Protein AF-0000000069874457 (afdb_homodimer)

InterPro domains:
  IPR005181 Sialate O-acetylesterase domain [PF03629] (35-295)
  IPR036514 SGNH hydrolase superfamily [G3DSA:3.40.50.1110] (34-301)
  IPR052940 Carbohydrate Esterase 6 [PTHR31988] (26-300)

Secondary structure (DSSP, 8-s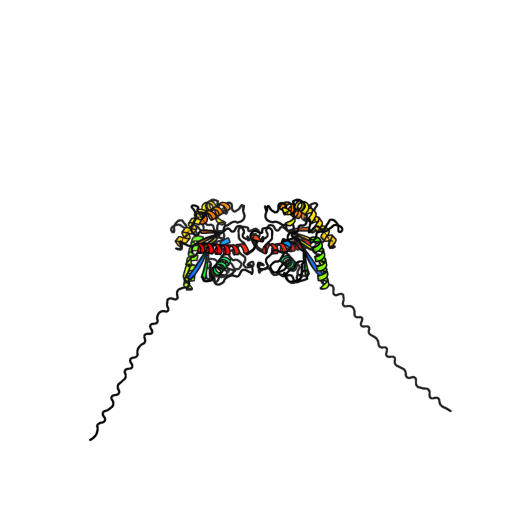tate):
--------------------------------EEEEEEEEEESHHHH--EEGGG--TT----TTSEEEESS-SSSSSPSS-EEE--S-SSBTTEE-THHHHHHHHHHH-TTS-EEEEEEE-TT--TTTTT---SSTTSPPPHHHHHHHHHHHHHHHHHHHTTEEEEEEEEEEE--HHHHSGGG-HHHHHTHHHHHHHHHHHHHHHTT-TT-EEEEE----SS--TT-TTHHHHHHHHHHHSGGG-STT--TTEEEE--TTSPBGGGSTT-S-TT--SSB-HHHHHHHHHHHHHHHHHHHHHH-/--------------------------------EEEEEEEEEESHHHH--EEGGG--TT----TTSEEEESS-SSSSSPSS-EEE--S-SSBTTEE-THHHHHHHHHHH-TTS-EEEEEEE-TT--TTTTT---SSTTSPPPHHHHHHHHHHHHHHHHHHHTTEEEEEEEEEEE--HHHHSGGG-HHHHHTHHHHHHHHHHHHHHHTT-TT-EEEEE----SS--TT-TTHHHHHHHHHHHSGGG-STT--TTEEEE--TTSPBGGGSTT-S-TT--SSB-HHHHHHHHHHHHHHHHHHHHHH-

Nearest PDB structures (foldseek):
  2apj-assembly4_D  TM=8.217E-01  e=1.204E-13  Arabidopsis thaliana
  8f9p-assembly1_A  TM=6.553E-01  e=1.602E-06  Canis lupus familiaris
  7tog-assembly1_A  TM=6.181E-01  e=2.065E-03  Prolixibacter bellariivorans
  5brb-assembly1_A  TM=2.444E-01  e=1.049E-01  Plasmodium falciparum
  2p91-assembly1_A  TM=2.504E-01  e=5.600E-01  Aquifex aeolicus VF5

Radius of gyration: 37.64 Å; Cα contacts (8 Å, |Δi|>4): 1329; chains: 2; bounding box: 107×149×114 Å

Structure (mmCIF, N/CA/C/O backbone):
data_AF-0000000069874457-model_v1
#
loop_
_entity.id
_entity.type
_entity.pdbx_description
1 polymer 'Sialate O-acetylesterase domain-containing protein'
#
loop_
_atom_site.group_PDB
_atom_site.id
_atom_site.type_symbol
_atom_site.label_atom_id
_atom_site.label_alt_id
_atom_site.label_comp_id
_atom_site.label_asym_id
_atom_site.label_entity_id
_atom_site.label_seq_id
_atom_site.pdbx_PDB_ins_code
_atom_site.Cartn_x
_atom_site.Cartn_y
_atom_site.Cartn_z
_atom_site.occupancy
_atom_site.B_iso_or_equiv
_atom_site.auth_seq_id
_atom_site.auth_comp_id
_atom_site.auth_asym_id
_atom_site.auth_atom_id
_atom_site.pdbx_PDB_model_num
ATOM 1 N N . MET A 1 1 ? -82.375 42.812 84.938 1 28.56 1 MET A N 1
ATOM 2 C CA . MET A 1 1 ? -81.062 43.375 84.688 1 28.56 1 MET A CA 1
ATOM 3 C C . MET A 1 1 ? -80.438 42.781 83.375 1 28.56 1 MET A C 1
ATOM 5 O O . MET A 1 1 ? -80.25 41.594 83.312 1 28.56 1 MET A O 1
ATOM 9 N N . ILE A 1 2 ? -80.875 43.375 82.25 1 30.56 2 ILE A N 1
ATOM 10 C CA . ILE A 1 2 ? -80.875 43.062 80.812 1 30.56 2 ILE A CA 1
ATOM 11 C C . ILE A 1 2 ? -79.438 43.156 80.312 1 30.56 2 ILE A C 1
ATOM 13 O O . ILE A 1 2 ? -78.812 44.188 80.312 1 30.56 2 ILE A O 1
ATOM 17 N N . VAL A 1 3 ? -78.625 42.094 80.562 1 33.78 3 VAL A N 1
ATOM 18 C CA . VAL A 1 3 ? -77.188 41.906 80.25 1 33.78 3 VAL A CA 1
ATOM 19 C C . VAL A 1 3 ? -76.938 42.062 78.75 1 33.78 3 VAL A C 1
ATOM 21 O O . VAL A 1 3 ? -77.5 41.344 77.938 1 33.78 3 VAL A O 1
ATOM 24 N N . SER A 1 4 ? -76.688 43.312 78.312 1 30.38 4 SER A N 1
ATOM 25 C CA . SER A 1 4 ? -76.438 43.781 76.938 1 30.38 4 SER A CA 1
ATOM 26 C C . SER A 1 4 ? -75.188 43.062 76.312 1 30.38 4 SER A C 1
ATOM 28 O O . SER A 1 4 ? -74.125 43.125 76.875 1 30.38 4 SER A O 1
ATOM 30 N N . VAL A 1 5 ? -75.375 41.938 75.688 1 34.19 5 VAL A N 1
ATOM 31 C CA . VAL A 1 5 ? -74.438 41 75 1 34.19 5 VAL A CA 1
ATOM 32 C C . VAL A 1 5 ? -73.75 41.719 73.875 1 34.19 5 VAL A C 1
ATOM 34 O O . VAL A 1 5 ? -74.375 42.188 72.938 1 34.19 5 VAL A O 1
ATOM 37 N N . LEU A 1 6 ? -72.688 42.531 74.188 1 33.66 6 LEU A N 1
ATOM 38 C CA . LEU A 1 6 ? -71.938 43.344 73.25 1 33.66 6 LEU A CA 1
ATOM 39 C C . LEU A 1 6 ? -71.438 42.5 72.062 1 33.66 6 LEU A C 1
ATOM 41 O O . LEU A 1 6 ? -71.125 41.312 72.25 1 33.66 6 LEU A O 1
ATOM 45 N N . PRO A 1 7 ? -71.625 42.906 70.75 1 31.91 7 PRO A N 1
ATOM 46 C CA . PRO A 1 7 ? -71.438 42.25 69.5 1 31.91 7 PRO A CA 1
ATOM 47 C C . PRO A 1 7 ? -69.938 42 69.188 1 31.91 7 PRO A C 1
ATOM 49 O O . PRO A 1 7 ? -69.062 42.719 69.688 1 31.91 7 PRO A O 1
ATOM 52 N N . ARG A 1 8 ? -69.438 40.719 68.938 1 33.5 8 ARG A N 1
ATOM 53 C CA . ARG A 1 8 ? -68.125 40.156 68.625 1 33.5 8 ARG A CA 1
ATOM 54 C C . ARG A 1 8 ? -67.5 40.781 67.375 1 33.5 8 ARG A C 1
ATOM 56 O O . ARG A 1 8 ? -68.188 40.812 66.312 1 33.5 8 ARG A O 1
ATOM 63 N N . SER A 1 9 ? -66.625 41.812 67.5 1 33.44 9 SER A N 1
ATOM 64 C CA . SER A 1 9 ? -65.875 42.469 66.438 1 33.44 9 SER A CA 1
ATOM 65 C C . SER A 1 9 ? -65.125 41.469 65.562 1 33.44 9 SER A C 1
ATOM 67 O O . SER A 1 9 ? -64.5 40.562 66.062 1 33.44 9 SER A O 1
ATOM 69 N N . ALA A 1 10 ? -65.562 41.156 64.312 1 32.84 10 ALA A N 1
ATOM 70 C CA . ALA A 1 10 ? -64.938 40.375 63.219 1 32.84 10 ALA A CA 1
ATOM 71 C C . ALA A 1 10 ? -63.562 40.938 62.812 1 32.84 10 ALA A C 1
ATOM 73 O O . ALA A 1 10 ? -63.438 42.062 62.344 1 32.84 10 ALA A O 1
ATOM 74 N N . ARG A 1 11 ? -62.5 40.625 63.531 1 33.88 11 ARG A N 1
ATOM 75 C CA . ARG A 1 11 ? -61.156 41 63.125 1 33.88 11 ARG A CA 1
ATOM 76 C C . ARG A 1 11 ? -60.844 40.469 61.75 1 33.88 11 ARG A C 1
ATOM 78 O O . ARG A 1 11 ? -61.062 39.281 61.438 1 33.88 11 ARG A O 1
ATOM 85 N N . PHE A 1 12 ? -60.875 41.344 60.688 1 35.69 12 PHE A N 1
ATOM 86 C CA . PHE A 1 12 ? -60.438 41.125 59.312 1 35.69 12 PHE A CA 1
ATOM 87 C C . PHE A 1 12 ? -58.969 40.719 59.281 1 35.69 12 PHE A C 1
ATOM 89 O O . PHE A 1 12 ? -58.094 41.438 59.812 1 35.69 12 PHE A O 1
ATOM 96 N N . PHE A 1 13 ? -58.625 39.438 59.312 1 36.22 13 PHE A N 1
ATOM 97 C CA . PHE A 1 13 ? -57.25 38.938 59.094 1 36.22 13 PHE A CA 1
ATOM 98 C C . PHE A 1 13 ? -56.75 39.344 57.719 1 36.22 13 PHE A C 1
ATOM 100 O O . PHE A 1 13 ? -57.344 39 56.688 1 36.22 13 PHE A O 1
ATOM 107 N N . LEU A 1 14 ? -56.125 40.531 57.594 1 37.62 14 LEU A N 1
ATOM 108 C CA . LEU A 1 14 ? -55.375 40.875 56.406 1 37.62 14 LEU A CA 1
ATOM 109 C C . LEU A 1 14 ? -54.312 39.844 56.094 1 37.62 14 LEU A C 1
ATOM 111 O O . LEU A 1 14 ? -53.469 39.531 56.906 1 37.62 14 LEU A O 1
ATOM 115 N N . PHE A 1 15 ? -54.562 38.875 55.188 1 41.06 15 PHE A N 1
ATOM 116 C CA . PHE A 1 15 ? -53.625 37.969 54.594 1 41.06 15 PHE A CA 1
ATOM 117 C C . PHE A 1 15 ? -52.531 38.719 53.844 1 41.06 15 PHE A C 1
ATOM 119 O O . PHE A 1 15 ? -52.844 39.406 52.875 1 41.06 15 PHE A O 1
ATOM 126 N N . SER A 1 16 ? -51.438 39.094 54.438 1 43.25 16 SER A N 1
ATOM 127 C CA . SER A 1 16 ? -50.281 39.594 53.719 1 43.25 16 SER A CA 1
ATOM 128 C C . SER A 1 16 ? -49.781 38.562 52.719 1 43.25 16 SER A C 1
ATOM 130 O O . SER A 1 16 ? -49.5 37.406 53.094 1 43.25 16 SER A O 1
ATOM 132 N N . TRP A 1 17 ? -50.156 38.688 51.438 1 46.12 17 TRP A N 1
ATOM 133 C CA . TRP A 1 17 ? -49.562 37.938 50.312 1 46.12 17 TRP A CA 1
ATOM 134 C C . TRP A 1 17 ? -48.062 38.125 50.281 1 46.12 17 TRP A C 1
ATOM 136 O O . TRP A 1 17 ? -47.562 39.219 50.062 1 46.12 17 TRP A O 1
ATOM 146 N N . LEU A 1 18 ? -47.344 37.312 51.031 1 47.34 18 LEU A N 1
ATOM 147 C CA . LEU A 1 18 ? -45.906 37.219 50.812 1 47.34 18 LEU A CA 1
ATOM 148 C C . LEU A 1 18 ? -45.594 36.875 49.375 1 47.34 18 LEU A C 1
ATOM 150 O O . LEU A 1 18 ? -45.906 35.781 48.906 1 47.34 18 LEU A O 1
ATOM 154 N N . LEU A 1 19 ? -45.438 37.844 48.469 1 49.41 19 LEU A N 1
ATOM 155 C CA . LEU A 1 19 ? -44.844 37.656 47.156 1 49.41 19 LEU A CA 1
ATOM 156 C C . LEU A 1 19 ? -43.438 37.062 47.281 1 49.41 19 LEU A C 1
ATOM 158 O O . LEU A 1 19 ? -42.531 37.719 47.781 1 49.41 19 LEU A O 1
ATOM 162 N N . CYS A 1 20 ? -43.281 35.719 47.469 1 48.66 20 CYS A N 1
ATOM 163 C CA . CYS A 1 20 ? -42 35.062 47.281 1 48.66 20 CYS A CA 1
ATOM 164 C C . CYS A 1 20 ? -41.406 35.406 45.906 1 48.66 20 CYS A C 1
ATOM 166 O O . CYS A 1 20 ? -41.906 34.969 44.875 1 48.66 20 CYS A O 1
ATOM 168 N N . SER A 1 21 ? -40.656 36.5 45.844 1 52.91 21 SER A N 1
ATOM 169 C CA . SER A 1 21 ? -39.812 36.719 44.656 1 52.91 21 SER A CA 1
ATOM 170 C C . SER A 1 21 ? -38.906 35.5 44.375 1 52.91 21 SER A C 1
ATOM 172 O O . SER A 1 21 ? -38 35.25 45.156 1 52.91 21 SER A O 1
ATOM 174 N N . LEU A 1 22 ? -39.406 34.531 43.688 1 56.19 22 LEU A N 1
ATOM 175 C CA . LEU A 1 22 ? -38.5 33.531 43.156 1 56.19 22 LEU A CA 1
ATOM 176 C C . LEU A 1 22 ? -37.344 34.219 42.406 1 56.19 22 LEU A C 1
ATOM 178 O O . LEU A 1 22 ? -37.531 34.781 41.312 1 56.19 22 LEU A O 1
ATOM 182 N N . THR A 1 23 ? -36.281 34.562 43.125 1 54.69 23 THR A N 1
ATOM 183 C CA . THR A 1 23 ? -35.062 34.938 42.438 1 54.69 23 THR A CA 1
ATOM 184 C C . THR A 1 23 ? -34.625 33.812 41.469 1 54.69 23 THR A C 1
ATOM 186 O O . THR A 1 23 ? -34.312 32.719 41.906 1 54.69 23 THR A O 1
ATOM 189 N N . VAL A 1 24 ? -35 33.875 40.312 1 58.81 24 VAL A N 1
ATOM 190 C CA . VAL A 1 24 ? -34.406 33.031 39.281 1 58.81 24 VAL A CA 1
ATOM 191 C C . VAL A 1 24 ? -32.875 33.219 39.281 1 58.81 24 VAL A C 1
ATOM 193 O O . VAL A 1 24 ? -32.406 34.312 38.938 1 58.81 24 VAL A O 1
ATOM 196 N N . PHE A 1 25 ? -32.156 32.531 40.094 1 54.84 25 PHE A N 1
ATOM 197 C CA . PHE A 1 25 ? -30.734 32.531 39.844 1 54.84 25 PHE A CA 1
ATOM 198 C C . PHE A 1 25 ? -30.422 32.156 38.406 1 54.84 25 PHE A C 1
ATOM 200 O O . PHE A 1 25 ? -30.969 31.188 37.875 1 54.84 25 PHE A O 1
ATOM 207 N N . PRO A 1 26 ? -29.922 33.031 37.625 1 47.56 26 PRO A N 1
ATOM 208 C CA . PRO A 1 26 ? -29.516 32.562 36.281 1 47.56 26 PRO A CA 1
ATOM 209 C C . PRO A 1 26 ? -28.719 31.25 36.344 1 47.56 26 PRO A C 1
ATOM 211 O O . PRO A 1 26 ? -27.984 31.016 37.312 1 47.56 26 PRO A O 1
ATOM 214 N N . ALA A 1 27 ? -29.203 30.266 35.75 1 55.19 27 ALA A N 1
ATOM 215 C CA . ALA A 1 27 ? -28.406 29.047 35.594 1 55.19 27 ALA A CA 1
ATOM 216 C C . ALA A 1 27 ? -26.938 29.406 35.375 1 55.19 27 ALA A C 1
ATOM 218 O O . ALA A 1 27 ? -26.625 30.375 34.688 1 55.19 27 ALA A O 1
ATOM 219 N N . PRO A 1 28 ? -26.062 29.094 36.25 1 50.59 28 PRO A N 1
ATOM 220 C CA . PRO A 1 28 ? -24.672 29.375 35.906 1 50.59 28 PRO A CA 1
ATOM 221 C C . PRO A 1 28 ? -24.406 29.328 34.406 1 50.59 28 PRO A C 1
ATOM 223 O O . PRO A 1 28 ? -25.078 28.609 33.688 1 50.59 28 PRO A O 1
ATOM 226 N N . PRO A 1 29 ? -23.672 30.312 33.844 1 48.19 29 PRO A N 1
ATOM 227 C CA . PRO A 1 29 ? -23.391 30.219 32.406 1 48.19 29 PRO A CA 1
ATOM 228 C C . PRO A 1 29 ? -22.984 28.812 31.969 1 48.19 29 PRO A C 1
ATOM 230 O O . PRO A 1 29 ? -22.312 28.094 32.719 1 48.19 29 PRO A O 1
ATOM 233 N N . LEU A 1 30 ? -23.75 28.109 31.375 1 50.12 30 LEU A N 1
ATOM 234 C CA . LEU A 1 30 ? -23.359 26.859 30.75 1 50.12 30 LEU A CA 1
ATOM 235 C C . LEU A 1 30 ? -21.922 26.938 30.234 1 50.12 30 LEU A C 1
ATOM 237 O O . LEU A 1 30 ? -21.609 27.734 29.359 1 50.12 30 LEU A O 1
ATOM 241 N N . HIS A 1 31 ? -20.859 26.719 31.062 1 59.47 31 HIS A N 1
ATOM 242 C CA . HIS A 1 31 ? -19.453 26.719 30.688 1 59.47 31 HIS A CA 1
ATOM 243 C C . HIS A 1 31 ? -19.25 26.031 29.344 1 59.47 31 HIS A C 1
ATOM 245 O O . HIS A 1 31 ? -19.688 24.891 29.141 1 59.47 31 HIS A O 1
ATOM 251 N N . ALA A 1 32 ? -19.094 26.719 28.281 1 71.75 32 ALA A N 1
ATOM 252 C CA . ALA A 1 32 ? -18.859 26.172 26.953 1 71.75 32 ALA A CA 1
ATOM 253 C C . ALA A 1 32 ? -17.797 25.078 26.984 1 71.75 32 ALA A C 1
ATOM 255 O O . ALA A 1 32 ? -16.797 25.203 27.703 1 71.75 32 ALA A O 1
ATOM 256 N N . ASP A 1 33 ? -18.062 23.891 26.406 1 88.94 33 ASP A N 1
ATOM 257 C CA . ASP A 1 33 ? -17.172 22.75 26.344 1 88.94 33 ASP A CA 1
ATOM 258 C C . ASP A 1 33 ? -16 23.016 25.391 1 88.94 33 ASP A C 1
ATOM 260 O O . ASP A 1 33 ? -16.219 23.344 24.219 1 88.94 33 ASP A O 1
ATOM 264 N N . GLU A 1 34 ? -14.844 22.969 25.922 1 96.75 34 GLU A N 1
ATOM 265 C CA . GLU A 1 34 ? -13.633 23.188 25.156 1 96.75 34 GLU A CA 1
ATOM 266 C C . GLU A 1 34 ? -13.516 22.188 24 1 96.75 34 GLU A C 1
ATOM 268 O O . GLU A 1 34 ? -13.797 21 24.172 1 96.75 34 GLU A O 1
ATOM 273 N N . VAL A 1 35 ? -13.281 22.656 22.797 1 98.38 35 VAL A N 1
ATOM 274 C CA . VAL A 1 35 ? -12.953 21.812 21.656 1 98.38 35 VAL A CA 1
ATOM 275 C C . VAL A 1 35 ? -11.57 22.188 21.109 1 98.38 35 VAL A C 1
ATOM 277 O O . VAL A 1 35 ? -11.281 23.359 20.891 1 98.38 35 VAL A O 1
ATOM 280 N N . ASN A 1 36 ? -10.68 21.172 21.031 1 98.75 36 ASN A N 1
ATOM 281 C CA . ASN A 1 36 ? -9.328 21.359 20.516 1 98.75 36 ASN A CA 1
ATOM 282 C C . ASN A 1 36 ? -9.305 21.344 18.984 1 98.75 36 ASN A C 1
ATOM 284 O O . ASN A 1 36 ? -9.797 20.406 18.359 1 98.75 36 ASN A O 1
ATOM 288 N N . VAL A 1 37 ? -8.688 22.375 18.375 1 98.94 37 VAL A N 1
ATOM 289 C CA . VAL A 1 37 ? -8.781 22.547 16.922 1 98.94 37 VAL A CA 1
ATOM 290 C C . VAL A 1 37 ? -7.422 22.312 16.281 1 98.94 37 VAL A C 1
ATOM 292 O O . VAL A 1 37 ? -6.414 22.875 16.719 1 98.94 37 VAL A O 1
ATOM 295 N N . ILE A 1 38 ? -7.422 21.438 15.297 1 98.94 38 ILE A N 1
ATOM 296 C CA . ILE A 1 38 ? -6.266 21.188 14.445 1 98.94 38 ILE A CA 1
ATOM 297 C C . ILE A 1 38 ? -6.512 21.75 13.055 1 98.94 38 ILE A C 1
ATOM 299 O O . ILE A 1 38 ? -7.562 21.516 12.453 1 98.94 38 ILE A O 1
ATOM 303 N N . LEU A 1 39 ? -5.555 22.516 12.578 1 98.94 39 LEU A N 1
ATOM 304 C CA . LEU A 1 39 ? -5.617 23.047 11.219 1 98.94 39 LEU A CA 1
ATOM 305 C C . LEU A 1 39 ? -4.879 22.141 10.242 1 98.94 39 LEU A C 1
ATOM 307 O O . LEU A 1 39 ? -3.877 21.516 10.602 1 98.94 39 LEU A O 1
ATOM 311 N N . ILE A 1 40 ? -5.418 22.031 8.984 1 98.88 40 ILE A N 1
ATOM 312 C CA . ILE A 1 40 ? -4.723 21.344 7.906 1 98.88 40 ILE A CA 1
ATOM 313 C C . ILE A 1 40 ? -4.535 22.297 6.727 1 98.88 40 ILE A C 1
ATOM 315 O O . ILE A 1 40 ? -5.488 22.953 6.289 1 98.88 40 ILE A O 1
ATOM 319 N N . GLY A 1 41 ? -3.346 22.438 6.266 1 98.75 41 GLY A N 1
ATOM 320 C CA . GLY A 1 41 ? -3.025 23.219 5.082 1 98.75 41 GLY A CA 1
ATOM 321 C C . GLY A 1 41 ? -2.033 22.531 4.164 1 98.75 41 GLY A C 1
ATOM 322 O O . GLY A 1 41 ? -1.361 21.578 4.566 1 98.75 41 GLY A O 1
ATOM 323 N N . GLY A 1 42 ? -1.95 22.984 2.99 1 98.56 42 GLY A N 1
ATOM 324 C CA . GLY A 1 42 ? -0.965 22.453 2.062 1 98.56 42 GLY A CA 1
ATOM 325 C C . GLY A 1 42 ? -1.506 22.281 0.657 1 98.56 42 GLY A C 1
ATOM 326 O O . GLY A 1 42 ? -2.322 23.078 0.193 1 98.56 42 GLY A O 1
ATOM 327 N N . GLN A 1 43 ? -0.951 21.312 -0.049 1 98.06 43 GLN A N 1
ATOM 328 C CA . GLN A 1 43 ? -1.338 21.078 -1.437 1 98.06 43 GLN A CA 1
ATOM 329 C C . GLN A 1 43 ? -1.902 19.672 -1.626 1 98.06 43 GLN A C 1
ATOM 331 O O . GLN A 1 43 ? -2.658 19.188 -0.784 1 98.06 43 GLN A O 1
ATOM 336 N N . SER A 1 44 ? -1.679 19.031 -2.734 1 97.38 44 SER A N 1
ATOM 337 C CA . SER A 1 44 ? -2.443 17.859 -3.152 1 97.38 44 SER A CA 1
ATOM 338 C C . SER A 1 44 ? -2.381 16.75 -2.102 1 97.38 44 SER A C 1
ATOM 340 O O . SER A 1 44 ? -3.363 16.031 -1.886 1 97.38 44 SER A O 1
ATOM 342 N N . ASN A 1 45 ? -1.265 16.547 -1.424 1 97.31 45 ASN A N 1
ATOM 343 C CA . ASN A 1 45 ? -1.193 15.539 -0.374 1 97.31 45 ASN A CA 1
ATOM 344 C C . ASN A 1 45 ? -1.88 16 0.905 1 97.31 45 ASN A C 1
ATOM 346 O O . ASN A 1 45 ? -2.129 15.211 1.811 1 97.31 45 ASN A O 1
ATOM 350 N N . ALA A 1 46 ? -2.229 17.266 0.987 1 97.94 46 ALA A N 1
ATOM 351 C CA . ALA A 1 46 ? -3.062 17.797 2.064 1 97.94 46 ALA A CA 1
ATOM 352 C C . ALA A 1 46 ? -4.539 17.75 1.685 1 97.94 46 ALA A C 1
ATOM 354 O O . ALA A 1 46 ? -5.402 17.562 2.541 1 97.94 46 ALA A O 1
ATOM 355 N N . THR A 1 47 ? -4.902 18.047 0.403 1 95.06 47 THR A N 1
ATOM 356 C CA . THR A 1 47 ? -6.297 17.938 -0.012 1 95.06 47 THR A CA 1
ATOM 357 C C . THR A 1 47 ? -6.836 16.547 0.257 1 95.06 47 THR A C 1
ATOM 359 O O . THR A 1 47 ? -7.895 16.375 0.866 1 95.06 47 THR A O 1
ATOM 362 N N . GLY A 1 48 ? -6.027 15.484 -0.153 1 91.94 48 GLY A N 1
ATOM 363 C CA . GLY A 1 48 ? -6.418 14.109 0.09 1 91.94 48 GLY A CA 1
ATOM 364 C C . GLY A 1 48 ? -6.457 13.266 -1.172 1 91.94 48 GLY A C 1
ATOM 365 O O . GLY A 1 48 ? -7.277 13.508 -2.061 1 91.94 48 GLY A O 1
ATOM 366 N N . GLN A 1 49 ? -5.68 12.25 -1.154 1 93.38 49 GLN A N 1
ATOM 367 C CA . GLN A 1 49 ? -5.539 11.398 -2.334 1 93.38 49 GLN A CA 1
ATOM 368 C C . GLN A 1 49 ? -5.883 9.945 -2.012 1 93.38 49 GLN A C 1
ATOM 370 O O . GLN A 1 49 ? -5.836 9.086 -2.891 1 93.38 49 GLN A O 1
ATOM 375 N N . GLY A 1 50 ? -6.176 9.68 -0.733 1 96.56 50 GLY A N 1
ATOM 376 C CA . GLY A 1 50 ? -6.57 8.328 -0.392 1 96.56 50 GLY A CA 1
ATOM 377 C C . GLY A 1 50 ? -7.914 7.93 -0.973 1 96.56 50 GLY A C 1
ATOM 378 O O . GLY A 1 50 ? -8.812 8.758 -1.085 1 96.56 50 GLY A O 1
ATOM 379 N N . TYR A 1 51 ? -8.094 6.695 -1.324 1 97.12 51 TYR A N 1
ATOM 380 C CA . TYR A 1 51 ? -9.352 6.199 -1.877 1 97.12 51 TYR A CA 1
ATOM 381 C C . TYR A 1 51 ? -10.234 5.605 -0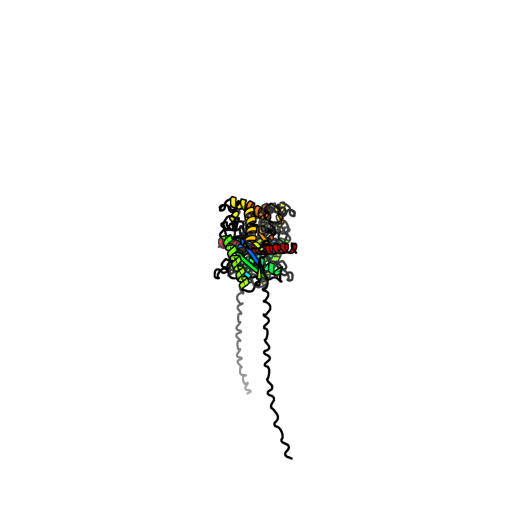.784 1 97.12 51 TYR A C 1
ATOM 383 O O . TYR A 1 51 ? -9.82 4.684 -0.076 1 97.12 51 TYR A O 1
ATOM 391 N N . VAL A 1 52 ? -11.484 6.102 -0.745 1 96.44 52 VAL A N 1
ATOM 392 C CA . VAL A 1 52 ? -12.43 5.641 0.262 1 96.44 52 VAL A CA 1
ATOM 393 C C . VAL A 1 52 ? -12.617 4.129 0.146 1 96.44 52 VAL A C 1
ATOM 395 O O . VAL A 1 52 ? -12.617 3.418 1.153 1 96.44 52 VAL A O 1
ATOM 398 N N . ASN A 1 53 ? -12.609 3.639 -1.06 1 96.12 53 ASN A N 1
ATOM 399 C CA . ASN A 1 53 ? -12.891 2.23 -1.319 1 96.12 53 ASN A CA 1
ATOM 400 C C . ASN A 1 53 ? -11.703 1.345 -0.959 1 96.12 53 ASN A C 1
ATOM 402 O O . ASN A 1 53 ? -11.812 0.117 -0.974 1 96.12 53 ASN A O 1
ATOM 406 N N . ASN A 1 54 ? -10.562 1.864 -0.584 1 97.5 54 ASN A N 1
ATOM 407 C CA . ASN A 1 54 ? -9.367 1.101 -0.235 1 97.5 54 ASN A CA 1
ATOM 408 C C . ASN A 1 54 ? -9.031 1.237 1.247 1 97.5 54 ASN A C 1
ATOM 410 O O . ASN A 1 54 ? -8.016 0.718 1.705 1 97.5 54 ASN A O 1
ATOM 414 N N . ILE A 1 55 ? -9.883 1.946 2.02 1 97.69 55 ILE A N 1
ATOM 415 C CA . ILE A 1 55 ? -9.672 2.035 3.461 1 97.69 55 ILE A CA 1
ATOM 416 C C . ILE A 1 55 ? -9.742 0.641 4.078 1 97.69 55 ILE A C 1
ATOM 418 O O . ILE A 1 55 ? -10.75 -0.055 3.939 1 97.69 55 ILE A O 1
ATOM 422 N N . PRO A 1 56 ? -8.648 0.268 4.699 1 95.81 56 PRO A N 1
ATOM 423 C CA . PRO A 1 56 ? -8.695 -1.063 5.305 1 95.81 56 PRO A CA 1
ATOM 424 C C . PRO A 1 56 ? -9.789 -1.19 6.363 1 95.81 56 PRO A C 1
ATOM 426 O O . PRO A 1 56 ? -10.031 -0.249 7.121 1 95.81 56 PRO A O 1
ATOM 429 N N . PRO A 1 57 ? -10.398 -2.355 6.508 1 92.38 57 PRO A N 1
ATOM 430 C CA . PRO A 1 57 ? -11.5 -2.568 7.449 1 92.38 57 PRO A CA 1
ATOM 431 C C . PRO A 1 57 ? -11.086 -2.355 8.906 1 92.38 57 PRO A C 1
ATOM 433 O O . PRO A 1 57 ? -11.914 -1.993 9.742 1 92.38 57 PRO A O 1
ATOM 436 N N . CYS A 1 58 ? -9.859 -2.551 9.125 1 92.31 58 CYS A N 1
ATOM 437 C CA . CYS A 1 58 ? -9.406 -2.418 10.508 1 92.31 58 CYS A CA 1
ATOM 438 C C . CYS A 1 58 ? -9.383 -0.956 10.93 1 92.31 58 CYS A C 1
ATOM 440 O O . CYS A 1 58 ? -9.281 -0.655 12.125 1 92.31 58 CYS A O 1
ATOM 442 N N . PHE A 1 59 ? -9.406 -0.069 9.977 1 96.5 59 PHE A N 1
ATOM 443 C CA . PHE A 1 59 ? -9.477 1.349 10.305 1 96.5 59 PHE A CA 1
ATOM 444 C C . PHE A 1 59 ? -10.922 1.789 10.5 1 96.5 59 PHE A C 1
ATOM 446 O O . PHE A 1 59 ? -11.758 1.604 9.609 1 96.5 59 PHE A O 1
ATOM 453 N N . LYS A 1 60 ? -11.219 2.396 11.672 1 95.12 60 LYS A N 1
ATOM 454 C CA . LYS A 1 60 ? -12.547 2.908 11.984 1 95.12 60 LYS A CA 1
ATOM 455 C C . LYS A 1 60 ? -12.508 4.406 12.266 1 95.12 60 LYS A C 1
ATOM 457 O O . LYS A 1 60 ? -11.852 4.855 13.203 1 95.12 60 LYS A O 1
ATOM 462 N N . THR A 1 61 ? -13.227 5.141 11.438 1 96.44 61 THR A N 1
ATOM 463 C CA . THR A 1 61 ? -13.305 6.59 11.594 1 96.44 61 THR A CA 1
ATOM 464 C C . THR A 1 61 ? -14.023 6.961 12.883 1 96.44 61 THR A C 1
ATOM 466 O O . THR A 1 61 ? -15.039 6.355 13.227 1 96.44 61 THR A O 1
ATOM 469 N N . ASP A 1 62 ? -13.469 7.902 13.609 1 97.75 62 ASP A N 1
ATOM 470 C CA . ASP A 1 62 ? -14.156 8.43 14.789 1 97.75 62 ASP A CA 1
ATOM 471 C C . ASP A 1 62 ? -15.062 9.609 14.414 1 97.75 62 ASP A C 1
ATOM 473 O O . ASP A 1 62 ? -14.57 10.695 14.109 1 97.75 62 ASP A O 1
ATOM 477 N N . LYS A 1 63 ? -16.344 9.414 14.516 1 95.31 63 LYS A N 1
ATOM 478 C CA . LYS A 1 63 ? -17.328 10.391 14.039 1 95.31 63 LYS A CA 1
ATOM 479 C C . LYS A 1 63 ? -17.516 11.516 15.055 1 95.31 63 LYS A C 1
ATOM 481 O O . LYS A 1 63 ? -18.203 12.492 14.773 1 95.31 63 LYS A O 1
ATOM 486 N N . ARG A 1 64 ? -16.891 11.43 16.312 1 96.94 64 ARG A N 1
ATOM 487 C CA . ARG A 1 64 ? -16.969 12.492 17.312 1 96.94 64 ARG A CA 1
ATOM 488 C C . ARG A 1 64 ? -16.172 13.719 16.859 1 96.94 64 ARG A C 1
ATOM 490 O O . ARG A 1 64 ? -16.406 14.82 17.359 1 96.94 64 ARG A O 1
ATOM 497 N N . ILE A 1 65 ? -15.219 13.492 15.859 1 97.94 65 ILE A N 1
ATOM 498 C CA . ILE A 1 65 ? -14.398 14.586 15.352 1 97.94 65 ILE A CA 1
ATOM 499 C C . ILE A 1 65 ? -15.203 15.422 14.359 1 97.94 65 ILE A C 1
ATOM 501 O O . ILE A 1 65 ? -15.867 14.867 13.477 1 97.94 65 ILE A O 1
ATOM 505 N N . LEU A 1 66 ? -15.117 16.719 14.539 1 97.19 66 LEU A N 1
ATOM 506 C CA . LEU A 1 66 ? -15.789 17.625 13.609 1 97.19 66 LEU A CA 1
ATOM 507 C C . LEU A 1 66 ? -14.812 18.109 12.539 1 97.19 66 LEU A C 1
ATOM 509 O O . LEU A 1 66 ? -13.625 18.312 12.812 1 97.19 66 LEU A O 1
ATOM 513 N N . LEU A 1 67 ? -15.344 18.297 11.305 1 96.75 67 LEU A N 1
ATOM 514 C CA . LEU A 1 67 ? -14.547 18.781 10.188 1 96.75 67 LEU A CA 1
ATOM 515 C C . LEU A 1 67 ? -15.211 20 9.531 1 96.75 67 LEU A C 1
ATOM 517 O O . LEU A 1 67 ? -16.406 19.984 9.266 1 96.75 67 LEU A O 1
ATOM 521 N N . TYR A 1 68 ? -14.492 21.016 9.422 1 96.81 68 TYR A N 1
ATOM 522 C CA . TYR A 1 68 ? -14.828 22.188 8.602 1 96.81 68 TYR A CA 1
ATOM 523 C C . TYR A 1 68 ? -13.852 22.328 7.445 1 96.81 68 TYR A C 1
ATOM 525 O O . TYR A 1 68 ? -12.664 22.609 7.652 1 96.81 68 TYR A O 1
ATOM 533 N N . TYR A 1 69 ? -14.297 22.125 6.219 1 95.69 69 TYR A N 1
ATOM 534 C CA . TYR A 1 69 ? -13.438 22.109 5.043 1 95.69 69 TYR A CA 1
ATOM 535 C C . TYR A 1 69 ? -13.867 23.156 4.027 1 95.69 69 TYR A C 1
ATOM 537 O O . TYR A 1 69 ? -15.055 23.266 3.711 1 95.69 69 TYR A O 1
ATOM 545 N N . SER A 1 70 ? -12.875 23.859 3.5 1 94.12 70 SER A N 1
ATOM 546 C CA . SER A 1 70 ? -13.148 24.938 2.547 1 94.12 70 SER A CA 1
ATOM 547 C C . SER A 1 70 ? -13.625 24.375 1.211 1 94.12 70 SER A C 1
ATOM 549 O O . SER A 1 70 ? -14.219 25.094 0.405 1 94.12 70 SER A O 1
ATOM 551 N N . GLY A 1 71 ? -13.242 23.062 0.938 1 84.94 71 GLY A N 1
ATOM 552 C CA . GLY A 1 71 ? -13.633 22.438 -0.312 1 84.94 71 GLY A CA 1
ATOM 553 C C . GLY A 1 71 ? -14.953 21.688 -0.217 1 84.94 71 GLY A C 1
ATOM 554 O O . GLY A 1 71 ? -15.461 21.453 0.881 1 84.94 71 GLY A O 1
ATOM 555 N N . SER A 1 72 ? -15.516 21.375 -1.334 1 69.19 72 SER A N 1
ATOM 556 C CA . SER A 1 72 ? -16.766 20.625 -1.352 1 69.19 72 SER A CA 1
ATOM 557 C C . SER A 1 72 ? -16.531 19.141 -1.07 1 69.19 72 SER A C 1
ATOM 559 O O . SER A 1 72 ? -15.797 18.469 -1.802 1 69.19 72 SER A O 1
ATOM 561 N N . LEU A 1 73 ? -16.875 18.562 0.055 1 62.66 73 LEU A N 1
ATOM 562 C CA . LEU A 1 73 ? -16.625 17.203 0.514 1 62.66 73 LEU A CA 1
ATOM 563 C C . LEU A 1 73 ? -17.438 16.203 -0.299 1 62.66 73 LEU A C 1
ATOM 565 O O . LEU A 1 73 ? -17.016 15.055 -0.473 1 62.66 73 LEU A O 1
ATOM 569 N N . LYS A 1 74 ? -18.594 16.531 -0.741 1 58.78 74 LYS A N 1
ATOM 570 C CA . LYS A 1 74 ? -19.422 15.539 -1.428 1 58.78 74 LYS A CA 1
ATOM 571 C C . LYS A 1 74 ? -19.719 15.969 -2.859 1 58.78 74 LYS A C 1
ATOM 573 O O . LYS A 1 74 ? -20.562 15.375 -3.525 1 58.78 74 LYS A O 1
ATOM 578 N N . GLY A 1 75 ? -18.906 16.641 -3.363 1 52.75 75 GLY A N 1
ATOM 579 C CA . GLY A 1 75 ? -19.266 17.125 -4.688 1 52.75 75 GLY A CA 1
ATOM 580 C C . GLY A 1 75 ? -20.609 17.812 -4.734 1 52.75 75 GLY A C 1
ATOM 581 O O . GLY A 1 75 ? -20.969 18.438 -5.742 1 52.75 75 GLY A O 1
ATOM 582 N N . THR A 1 76 ? -21.484 17.469 -3.715 1 51.94 76 THR A N 1
ATOM 583 C CA . THR A 1 76 ? -22.844 18.016 -3.805 1 51.94 76 THR A CA 1
ATOM 584 C C . THR A 1 76 ? -23.109 18.984 -2.664 1 51.94 76 THR A C 1
ATOM 586 O O . THR A 1 76 ? -24.062 19.781 -2.725 1 51.94 76 THR A O 1
ATOM 589 N N . GLU A 1 77 ? -22.391 18.703 -1.596 1 55.78 77 GLU A N 1
ATOM 590 C CA . GLU A 1 77 ? -22.766 19.547 -0.465 1 55.78 77 GLU A CA 1
ATOM 591 C C . GLU A 1 77 ? -21.922 20.828 -0.425 1 55.78 77 GLU A C 1
ATOM 593 O O . GLU A 1 77 ? -20.781 20.828 -0.876 1 55.78 77 GLU A O 1
ATOM 598 N N . PRO A 1 78 ? -22.516 21.781 0.068 1 59.41 78 PRO A N 1
ATOM 599 C CA . PRO A 1 78 ? -21.812 23.062 0.141 1 59.41 78 PRO A CA 1
ATOM 600 C C . PRO A 1 78 ? -20.547 23 0.979 1 59.41 78 PRO A C 1
ATOM 602 O O . PRO A 1 78 ? -20.484 22.266 1.974 1 59.41 78 PRO A O 1
ATOM 605 N N . ALA A 1 79 ? -19.562 23.5 0.568 1 73.94 79 ALA A N 1
ATOM 606 C CA . ALA A 1 79 ? -18.312 23.797 1.287 1 73.94 79 ALA A CA 1
ATOM 607 C C . ALA A 1 79 ? -18.594 24.625 2.537 1 73.94 79 ALA A C 1
ATOM 609 O O . ALA A 1 79 ? -19.688 25.172 2.705 1 73.94 79 ALA A O 1
ATOM 610 N N . GLU A 1 80 ? -17.766 24.422 3.523 1 87.19 80 GLU A N 1
ATOM 611 C CA . GLU A 1 80 ? -17.703 25.328 4.664 1 87.19 80 GLU A CA 1
ATOM 612 C C . GLU A 1 80 ? -18.859 25.078 5.637 1 87.19 80 GLU A C 1
ATOM 614 O O . GLU A 1 80 ? -19.547 26.016 6.039 1 87.19 80 GLU A O 1
ATOM 619 N N . GLN A 1 81 ? -19.109 23.828 5.887 1 89.38 81 GLN A N 1
ATOM 620 C CA . GLN A 1 81 ? -20.016 23.391 6.938 1 89.38 81 GLN A CA 1
ATOM 621 C C . GLN A 1 81 ? -19.297 22.469 7.926 1 89.38 81 GLN A C 1
ATOM 623 O O . GLN A 1 81 ? -18.484 21.641 7.527 1 89.38 81 GLN A O 1
ATOM 628 N N . LEU A 1 82 ? -19.719 22.734 9.141 1 93.62 82 LEU A N 1
ATOM 629 C CA . LEU A 1 82 ? -19.203 21.844 10.18 1 93.62 82 LEU A CA 1
ATOM 630 C C . LEU A 1 82 ? -19.938 20.516 10.156 1 93.62 82 LEU A C 1
ATOM 632 O O . LEU A 1 82 ? -21.156 20.453 10.336 1 93.62 82 LEU A O 1
ATOM 636 N N . VAL A 1 83 ? -19.219 19.406 9.938 1 93.06 83 VAL A N 1
ATOM 637 C CA . VAL A 1 83 ? -19.844 18.078 9.844 1 93.06 83 VAL A CA 1
ATOM 638 C C . VAL A 1 83 ? -19 17.062 10.625 1 93.06 83 VAL A C 1
ATOM 640 O O . VAL A 1 83 ? -17.812 17.281 10.875 1 93.06 83 VAL A O 1
ATOM 643 N N . PRO A 1 84 ? -19.625 15.93 11.039 1 94.88 84 PRO A N 1
ATOM 644 C CA . PRO A 1 84 ? -18.797 14.852 11.586 1 94.88 84 PRO A CA 1
ATOM 645 C C . PRO A 1 84 ? -17.797 14.297 10.57 1 94.88 84 PRO A C 1
ATOM 647 O O . PRO A 1 84 ? -18.109 14.188 9.383 1 94.88 84 PRO A O 1
ATOM 650 N N . LEU A 1 85 ? -16.594 13.977 11.008 1 95.62 85 LEU A N 1
ATOM 651 C CA . LEU A 1 85 ? -15.586 13.352 10.164 1 95.62 85 LEU A CA 1
ATOM 652 C C . LEU A 1 85 ? -16.109 12.055 9.57 1 95.62 85 LEU A C 1
ATOM 654 O O . LEU A 1 85 ? -16.734 11.25 10.266 1 95.62 85 LEU A O 1
ATOM 658 N N . SER A 1 86 ? -15.906 11.922 8.258 1 93.81 86 SER A N 1
ATOM 659 C CA . SER A 1 86 ? -16.328 10.719 7.539 1 93.81 86 SER A CA 1
ATOM 660 C C . SER A 1 86 ? -15.336 10.352 6.445 1 93.81 86 SER A C 1
ATOM 662 O O . SER A 1 86 ? -14.5 11.172 6.051 1 93.81 86 SER A O 1
ATOM 664 N N . PRO A 1 87 ? -15.352 9.125 5.961 1 91.38 87 PRO A N 1
ATOM 665 C CA . PRO A 1 87 ? -14.375 8.68 4.961 1 91.38 87 PRO A CA 1
ATOM 666 C C . PRO A 1 87 ? -14.344 9.578 3.729 1 91.38 87 PRO A C 1
ATOM 668 O O . PRO A 1 87 ? -13.266 9.891 3.223 1 91.38 87 PRO A O 1
ATOM 671 N N . ALA A 1 88 ? -15.453 10.039 3.283 1 87.25 88 ALA A N 1
ATOM 672 C CA . ALA A 1 88 ? -15.5 10.938 2.135 1 87.25 88 ALA A CA 1
ATOM 673 C C . ALA A 1 88 ? -15.242 12.383 2.559 1 87.25 88 ALA A C 1
ATOM 675 O O . ALA A 1 88 ? -16.094 13.25 2.375 1 87.25 88 ALA A O 1
ATOM 676 N N . SER A 1 89 ? -14.023 12.656 3.072 1 84.81 89 SER A N 1
ATOM 677 C CA . SER A 1 89 ? -13.734 13.93 3.734 1 84.81 89 SER A CA 1
ATOM 678 C C . SER A 1 89 ? -13.07 14.914 2.779 1 84.81 89 SER A C 1
ATOM 680 O O . SER A 1 89 ? -12.844 16.078 3.135 1 84.81 89 SER A O 1
ATOM 682 N N . GLU A 1 90 ? -12.609 14.5 1.584 1 87.44 90 GLU A N 1
ATOM 683 C CA . GLU A 1 90 ? -12.102 15.383 0.541 1 87.44 90 GLU A CA 1
ATOM 684 C C . GLU A 1 90 ? -13.078 15.484 -0.626 1 87.44 90 GLU A C 1
ATOM 686 O O . GLU A 1 90 ? -13.422 16.578 -1.067 1 87.44 90 GLU A O 1
ATOM 691 N N . SER A 1 91 ? -13.523 14.383 -1.126 1 88.19 91 SER A N 1
ATOM 692 C CA . SER A 1 91 ? -14.508 14.164 -2.178 1 88.19 91 SER A CA 1
ATOM 693 C C . SER A 1 91 ? -15.289 12.867 -1.941 1 88.19 91 SER A C 1
ATOM 695 O O . SER A 1 91 ? -15.016 12.148 -0.981 1 88.19 91 SER A O 1
ATOM 697 N N . PRO A 1 92 ? -16.25 12.641 -2.736 1 88.5 92 PRO A N 1
ATOM 698 C CA . PRO A 1 92 ? -17.031 11.43 -2.506 1 88.5 92 PRO A CA 1
ATOM 699 C C . PRO A 1 92 ? -16.172 10.172 -2.457 1 88.5 92 PRO A C 1
ATOM 701 O O . PRO A 1 92 ? -16.516 9.203 -1.767 1 88.5 92 PRO A O 1
ATOM 704 N N . ASP A 1 93 ? -15.039 10.211 -3.133 1 92.88 93 ASP A N 1
ATOM 705 C CA . ASP A 1 93 ? -14.297 8.961 -3.229 1 92.88 93 ASP A CA 1
ATOM 706 C C . ASP A 1 93 ? -12.891 9.109 -2.652 1 92.88 93 ASP A C 1
ATOM 708 O O . ASP A 1 93 ? -12.062 8.195 -2.762 1 92.88 93 ASP A O 1
ATOM 712 N N . ARG A 1 94 ? -12.602 10.305 -2.014 1 95.06 94 ARG A N 1
ATOM 713 C CA . ARG A 1 94 ? -11.242 10.547 -1.548 1 95.06 94 ARG A CA 1
ATOM 714 C C . ARG A 1 94 ? -11.234 11.094 -0.126 1 95.06 94 ARG A C 1
ATOM 716 O O . ARG A 1 94 ? -12.242 11.617 0.345 1 95.06 94 ARG A O 1
ATOM 723 N N . PHE A 1 95 ? -10.164 10.891 0.555 1 95.88 95 PHE A N 1
ATOM 724 C CA . PHE A 1 95 ? -9.945 11.445 1.884 1 95.88 95 PHE A CA 1
ATOM 725 C C . PHE A 1 95 ? -8.484 11.867 2.055 1 95.88 95 PHE A C 1
ATOM 727 O O . PHE A 1 95 ? -7.629 11.484 1.261 1 95.88 95 PHE A O 1
ATOM 734 N N . GLY A 1 96 ? -8.203 12.719 3.023 1 97.19 96 GLY A N 1
ATOM 735 C CA . GLY A 1 96 ? -6.859 13.133 3.389 1 97.19 96 GLY A CA 1
ATOM 736 C C . GLY A 1 96 ? -6.477 12.742 4.801 1 97.19 96 GLY A C 1
ATOM 737 O O . GLY A 1 96 ? -7.094 11.859 5.395 1 97.19 96 GLY A O 1
ATOM 738 N N . VAL A 1 97 ? -5.391 13.367 5.309 1 98.62 97 VAL A N 1
ATOM 739 C CA . VAL A 1 97 ? -4.785 13 6.582 1 98.62 97 VAL A CA 1
ATOM 740 C C . VAL A 1 97 ? -5.762 13.273 7.723 1 98.62 97 VAL A C 1
ATOM 742 O O . VAL A 1 97 ? -5.602 12.75 8.828 1 98.62 97 VAL A O 1
ATOM 745 N N . GLU A 1 98 ? -6.836 14.094 7.465 1 98.31 98 GLU A N 1
ATOM 746 C CA . GLU A 1 98 ? -7.773 14.43 8.531 1 98.31 98 GLU A CA 1
ATOM 747 C C . GLU A 1 98 ? -8.406 13.18 9.125 1 98.31 98 GLU A C 1
ATOM 749 O O . GLU A 1 98 ? -8.719 13.141 10.32 1 98.31 98 GLU A O 1
ATOM 754 N N . LEU A 1 99 ? -8.586 12.18 8.312 1 98 99 LEU A N 1
ATOM 755 C CA . LEU A 1 99 ? -9.305 10.984 8.742 1 98 99 LEU A CA 1
ATOM 756 C C . LEU A 1 99 ? -8.547 10.266 9.852 1 98 99 LEU A C 1
ATOM 758 O O . LEU A 1 99 ? -9.078 10.07 10.945 1 98 99 LEU A O 1
ATOM 762 N N . SER A 1 100 ? -7.297 9.953 9.555 1 98.75 100 SER A N 1
ATOM 763 C CA . SER A 1 100 ? -6.523 9.188 10.531 1 98.75 100 SER A CA 1
ATOM 764 C C . SER A 1 100 ? -5.949 10.102 11.609 1 98.75 100 SER A C 1
ATOM 766 O O . SER A 1 100 ? -5.781 9.68 12.758 1 98.75 100 SER A O 1
ATOM 768 N N . LEU A 1 101 ? -5.68 11.367 11.32 1 98.88 101 LEU A N 1
ATOM 769 C CA . LEU A 1 101 ? -5.227 12.336 12.312 1 98.88 101 LEU A CA 1
ATOM 770 C C . LEU A 1 101 ? -6.27 12.523 13.406 1 98.88 101 LEU A C 1
ATOM 772 O O . LEU A 1 101 ? -5.973 12.344 14.594 1 98.88 101 LEU A O 1
ATOM 776 N N . GLY A 1 102 ? -7.492 12.844 13.023 1 98.75 102 GLY A N 1
ATOM 777 C CA . GLY A 1 102 ? -8.555 13.039 14 1 98.75 102 GLY A CA 1
ATOM 778 C C . GLY A 1 102 ? -8.844 11.797 14.828 1 98.75 102 GLY A C 1
ATOM 779 O O . GLY A 1 102 ? -8.961 11.875 16.047 1 98.75 102 GLY A O 1
ATOM 780 N N . THR A 1 103 ? -8.914 10.688 14.156 1 98.62 103 THR A N 1
ATOM 781 C CA . THR A 1 103 ? -9.211 9.422 14.82 1 98.62 103 THR A CA 1
ATOM 782 C C . THR A 1 103 ? -8.125 9.078 15.836 1 98.62 103 THR A C 1
ATOM 784 O O . THR A 1 103 ? -8.43 8.68 16.969 1 98.62 103 THR A O 1
ATOM 787 N N . ALA A 1 104 ? -6.883 9.281 15.43 1 98.75 104 ALA A N 1
ATOM 788 C CA . ALA A 1 104 ? -5.762 8.969 16.312 1 98.75 104 ALA A CA 1
ATOM 789 C C . ALA A 1 104 ? -5.719 9.914 17.516 1 98.75 104 ALA A C 1
ATOM 791 O O . ALA A 1 104 ? -5.441 9.492 18.625 1 98.75 104 ALA A O 1
ATOM 792 N N . LEU A 1 105 ? -5.996 11.172 17.281 1 98.75 105 LEU A N 1
ATOM 793 C CA . LEU A 1 105 ? -5.996 12.133 18.375 1 98.75 105 LEU A CA 1
ATOM 794 C C . LEU A 1 105 ? -7.07 11.789 19.406 1 98.75 105 LEU A C 1
ATOM 796 O O . LEU A 1 105 ? -6.828 11.852 20.609 1 98.75 105 LEU A O 1
ATOM 800 N N . GLN A 1 106 ? -8.25 11.438 18.906 1 98.5 106 GLN A N 1
ATOM 801 C CA . GLN A 1 106 ? -9.336 11.07 19.812 1 98.5 106 GLN A CA 1
ATOM 802 C C . GLN A 1 106 ? -8.961 9.844 20.641 1 98.5 106 GLN A C 1
ATOM 804 O O . GLN A 1 106 ? -9.289 9.758 21.828 1 98.5 106 GLN A O 1
ATOM 809 N N . LYS A 1 107 ? -8.32 8.891 20.016 1 98 107 LYS A N 1
ATOM 810 C CA . LYS A 1 107 ? -7.879 7.691 20.719 1 98 107 LYS A CA 1
ATOM 811 C C . LYS A 1 107 ? -6.824 8.031 21.766 1 98 107 LYS A C 1
ATOM 813 O O . LYS A 1 107 ? -6.867 7.512 22.891 1 98 107 LYS A O 1
ATOM 818 N N . LYS A 1 108 ? -5.883 8.906 21.469 1 97.81 108 LYS A N 1
ATOM 819 C CA . LYS A 1 108 ? -4.766 9.266 22.344 1 97.81 108 LYS A CA 1
ATOM 820 C C . LYS A 1 108 ? -5.23 10.156 23.5 1 97.81 108 LYS A C 1
ATOM 822 O O . LYS A 1 108 ? -4.656 10.117 24.594 1 97.81 108 LYS A O 1
ATOM 827 N N . PHE A 1 109 ? -6.266 10.938 23.219 1 97.5 109 PHE A N 1
ATOM 828 C CA . PHE A 1 109 ? -6.82 11.867 24.203 1 97.5 109 PHE A CA 1
ATOM 829 C C . PHE A 1 109 ? -8.336 11.719 24.281 1 97.5 109 PHE A C 1
ATOM 831 O O . PHE A 1 109 ? -9.078 12.633 23.906 1 97.5 109 PHE A O 1
ATOM 838 N N . PRO A 1 110 ? -8.828 10.711 24.953 1 96.31 110 PRO A N 1
ATOM 839 C CA . PRO A 1 110 ? -10.25 10.359 24.891 1 96.31 110 PRO A CA 1
ATOM 840 C C . PRO A 1 110 ? -11.141 11.367 25.609 1 96.31 110 PRO A C 1
ATOM 842 O O . PRO A 1 110 ? -12.336 11.453 25.344 1 96.31 110 PRO A O 1
ATOM 845 N N . GLN A 1 111 ? -10.562 12.148 26.484 1 95.75 111 GLN A N 1
ATOM 846 C CA . GLN A 1 111 ? -11.367 13.086 27.266 1 95.75 111 GLN A CA 1
ATOM 847 C C . GLN A 1 111 ? -11.523 14.422 26.547 1 95.75 111 GLN A C 1
ATOM 849 O O . GLN A 1 111 ? -12.328 15.266 26.938 1 95.75 111 GLN A O 1
ATOM 854 N N . LYS A 1 112 ? -10.805 14.555 25.484 1 97 112 LYS A N 1
ATOM 855 C CA . LYS A 1 112 ? -10.836 15.812 24.75 1 97 112 LYS A CA 1
ATOM 856 C C . LYS A 1 112 ? -11.781 15.734 23.562 1 97 112 LYS A C 1
ATOM 858 O O . LYS A 1 112 ? -11.992 14.656 23 1 97 112 LYS A O 1
ATOM 863 N N . LYS A 1 113 ? -12.312 16.875 23.234 1 98 113 LYS A N 1
ATOM 864 C CA . LYS A 1 113 ? -13.062 17.031 22 1 98 113 LYS A CA 1
ATOM 865 C C . LYS A 1 113 ? -12.195 17.656 20.906 1 98 113 LYS A C 1
ATOM 867 O O . LYS A 1 113 ? -11.391 18.547 21.172 1 98 113 LYS A O 1
ATOM 872 N N . TRP A 1 114 ? -12.422 17.156 19.672 1 98.62 114 TRP A N 1
ATOM 873 C CA . TRP A 1 114 ? -11.547 17.594 18.578 1 98.62 114 TRP A CA 1
ATOM 874 C C . TRP A 1 114 ? -12.352 18.109 17.406 1 98.62 114 TRP A C 1
ATOM 876 O O . TRP A 1 114 ? -13.438 17.594 17.109 1 98.62 114 TRP A O 1
ATOM 886 N N . ALA A 1 115 ? -11.828 19.109 16.75 1 98.75 115 ALA A N 1
ATOM 887 C CA . ALA A 1 115 ? -12.289 19.594 15.461 1 98.75 115 ALA A CA 1
ATOM 888 C C . ALA A 1 115 ? -11.109 19.859 14.523 1 98.75 115 ALA A C 1
ATOM 890 O O . ALA A 1 115 ? -10.016 20.219 14.977 1 98.75 115 ALA A O 1
ATOM 891 N N . ILE A 1 116 ? -11.391 19.656 13.242 1 98.75 116 ILE A N 1
ATOM 892 C CA . ILE A 1 116 ? -10.398 19.922 12.203 1 98.75 116 ILE A CA 1
ATOM 893 C C . ILE A 1 116 ? -10.93 20.984 11.25 1 98.75 116 ILE A C 1
ATOM 895 O O . ILE A 1 116 ? -12.078 20.922 10.82 1 98.75 116 ILE A O 1
ATOM 899 N N . ILE A 1 117 ? -10.164 22 11.062 1 98.69 117 ILE A N 1
ATOM 900 C CA . ILE A 1 117 ? -10.43 23 10.031 1 98.69 117 ILE A CA 1
ATOM 901 C C . ILE A 1 117 ? -9.383 22.891 8.922 1 98.69 117 ILE A C 1
ATOM 903 O O . ILE A 1 117 ? -8.18 23 9.18 1 98.69 117 ILE A O 1
ATOM 907 N N . LYS A 1 118 ? -9.883 22.688 7.664 1 98.25 118 LYS A N 1
ATOM 908 C CA . LYS A 1 118 ? -8.992 22.312 6.566 1 98.25 118 LYS A CA 1
ATOM 909 C C . LYS A 1 118 ? -9.164 23.25 5.375 1 98.25 118 LYS A C 1
ATOM 911 O O . LYS A 1 118 ? -10.281 23.547 4.965 1 98.25 118 LYS A O 1
ATOM 916 N N . HIS A 1 119 ? -8.023 23.781 4.965 1 98 119 HIS A N 1
ATOM 917 C CA . HIS A 1 119 ? -7.906 24.391 3.645 1 98 119 HIS A CA 1
ATOM 918 C C . HIS A 1 119 ? -6.641 23.922 2.934 1 98 119 HIS A C 1
ATOM 920 O O . HIS A 1 119 ? -5.547 24 3.496 1 98 119 HIS A O 1
ATOM 926 N N . ALA A 1 120 ? -6.828 23.406 1.774 1 97.44 120 ALA A N 1
ATOM 927 C CA . ALA A 1 120 ? -5.719 22.953 0.941 1 97.44 120 ALA A CA 1
ATOM 928 C C . ALA A 1 120 ? -6.031 23.141 -0.54 1 97.44 120 ALA A C 1
ATOM 930 O O . ALA A 1 120 ? -7.195 23.141 -0.94 1 97.44 120 ALA A O 1
ATOM 931 N N . ARG A 1 121 ? -4.965 23.375 -1.307 1 96.75 121 ARG A N 1
ATOM 932 C CA . ARG A 1 121 ? -5.129 23.578 -2.742 1 96.75 121 ARG A CA 1
ATOM 933 C C . ARG A 1 121 ? -4.082 22.797 -3.529 1 96.75 121 ARG A C 1
ATOM 935 O O . ARG A 1 121 ? -2.902 23.141 -3.521 1 96.75 121 ARG A O 1
ATOM 942 N N . SER A 1 122 ? -4.605 21.828 -4.348 1 95.94 122 SER A N 1
ATOM 943 C CA . SER A 1 122 ? -3.713 21.031 -5.188 1 95.94 122 SER A CA 1
ATOM 944 C C . SER A 1 122 ? -2.936 21.922 -6.156 1 95.94 122 SER A C 1
ATOM 946 O O . SER A 1 122 ? -3.48 22.891 -6.695 1 95.94 122 SER A O 1
ATOM 948 N N . GLY A 1 123 ? -1.665 21.625 -6.359 1 95.88 123 GLY A N 1
ATOM 949 C CA . GLY A 1 123 ? -0.843 22.297 -7.352 1 95.88 123 GLY A CA 1
ATOM 950 C C . GLY A 1 123 ? -0.344 23.656 -6.891 1 95.88 123 GLY A C 1
ATOM 951 O O . GLY A 1 123 ? 0.263 24.391 -7.664 1 95.88 123 GLY A O 1
ATOM 952 N N . SER A 1 124 ? -0.53 23.984 -5.613 1 97.62 124 SER A N 1
ATOM 953 C CA . SER A 1 124 ? -0.13 25.281 -5.098 1 97.62 124 SER A CA 1
ATOM 954 C C . SER A 1 124 ? 1.297 25.266 -4.562 1 97.62 124 SER A C 1
ATOM 956 O O . SER A 1 124 ? 1.877 24.188 -4.387 1 97.62 124 SER A O 1
ATOM 958 N N . ASN A 1 125 ? 1.908 26.438 -4.375 1 98.44 125 ASN A N 1
ATOM 959 C CA . ASN A 1 125 ? 3.268 26.531 -3.852 1 98.44 125 ASN A CA 1
ATOM 960 C C . ASN A 1 125 ? 3.369 27.578 -2.738 1 98.44 125 ASN A C 1
ATOM 962 O O . ASN A 1 125 ? 2.506 28.438 -2.613 1 98.44 125 ASN A O 1
ATOM 966 N N . LEU A 1 126 ? 4.328 27.406 -1.908 1 98.75 126 LEU A N 1
ATOM 967 C CA . LEU A 1 126 ? 4.566 28.266 -0.763 1 98.75 126 LEU A CA 1
ATOM 968 C C . LEU A 1 126 ? 5.098 29.625 -1.215 1 98.75 126 LEU A C 1
ATOM 970 O O . LEU A 1 126 ? 4.809 30.656 -0.591 1 98.75 126 LEU A O 1
ATOM 974 N N . PHE A 1 127 ? 5.805 29.688 -2.27 1 98.31 127 PHE A N 1
ATOM 975 C CA . PHE A 1 127 ? 6.492 30.875 -2.75 1 98.31 127 PHE A CA 1
ATOM 976 C C . PHE A 1 127 ? 5.492 31.969 -3.088 1 98.31 127 PHE A C 1
ATOM 978 O O . PHE A 1 127 ? 5.715 33.156 -2.762 1 98.31 127 PHE A O 1
ATOM 985 N N . ARG A 1 128 ? 4.453 31.594 -3.697 1 97.44 128 ARG A N 1
ATOM 986 C CA . ARG A 1 128 ? 3.523 32.594 -4.176 1 97.44 128 ARG A CA 1
ATOM 987 C C . ARG A 1 128 ? 2.152 32.438 -3.529 1 97.44 128 ARG A C 1
ATOM 989 O O . ARG A 1 128 ? 1.692 33.312 -2.803 1 97.44 128 ARG A O 1
ATOM 996 N N . GLN A 1 129 ? 1.483 31.344 -3.713 1 98.12 129 GLN A N 1
ATOM 997 C CA . GLN A 1 129 ? 0.077 31.172 -3.363 1 98.12 129 GLN A CA 1
ATOM 998 C C . GLN A 1 129 ? -0.11 31.125 -1.85 1 98.12 129 GLN A C 1
ATOM 1000 O O . GLN A 1 129 ? -1.119 31.594 -1.326 1 98.12 129 GLN A O 1
ATOM 1005 N N . TRP A 1 130 ? 0.847 30.547 -1.089 1 98.69 130 TRP A N 1
ATOM 1006 C CA . TRP A 1 130 ? 0.75 30.422 0.362 1 98.69 130 TRP A CA 1
ATOM 1007 C C . TRP A 1 130 ? 1.593 31.5 1.057 1 98.69 130 TRP A C 1
ATOM 1009 O O . TRP A 1 130 ? 1.774 31.453 2.275 1 98.69 130 TRP A O 1
ATOM 1019 N N . ASN A 1 131 ? 2.145 32.438 0.263 1 98.44 131 ASN A N 1
ATOM 1020 C CA . ASN A 1 131 ? 2.99 33.5 0.826 1 98.44 131 ASN A CA 1
ATOM 1021 C C . ASN A 1 131 ? 2.201 34.406 1.762 1 98.44 131 ASN A C 1
ATOM 1023 O O . ASN A 1 131 ? 1.275 35.094 1.329 1 98.44 131 ASN A O 1
ATOM 1027 N N . PRO A 1 132 ? 2.598 34.5 3.031 1 98.25 132 PRO A N 1
ATOM 1028 C CA . PRO A 1 132 ? 1.845 35.312 3.98 1 98.25 132 PRO A CA 1
ATOM 1029 C C . PRO A 1 132 ? 2.277 36.781 3.969 1 98.25 132 PRO A C 1
ATOM 1031 O O . PRO A 1 132 ? 1.664 37.625 4.637 1 98.25 132 PRO A O 1
ATOM 1034 N N . GLY A 1 133 ? 3.322 37.094 3.23 1 96.25 133 GLY A N 1
ATOM 1035 C CA . GLY A 1 133 ? 3.959 38.406 3.381 1 96.25 133 GLY A CA 1
ATOM 1036 C C . GLY A 1 133 ? 4.836 38.5 4.613 1 96.25 133 GLY A C 1
ATOM 1037 O O . GLY A 1 133 ? 4.828 37.594 5.461 1 96.25 133 GLY A O 1
ATOM 1038 N N . LYS A 1 134 ? 5.602 39.562 4.609 1 90.06 134 LYS A N 1
ATOM 1039 C CA . LYS A 1 134 ? 6.469 39.781 5.762 1 90.06 134 LYS A CA 1
ATOM 1040 C C . LYS A 1 134 ? 5.703 40.438 6.914 1 90.06 134 LYS A C 1
ATOM 1042 O O . LYS A 1 134 ? 5.996 40.188 8.078 1 90.06 134 LYS A O 1
ATOM 1047 N N . THR A 1 135 ? 4.852 41.25 6.52 1 87.12 135 THR A N 1
ATOM 1048 C CA . THR A 1 135 ? 3.992 41.906 7.496 1 87.12 135 THR A CA 1
ATOM 1049 C C . THR A 1 135 ? 2.531 41.844 7.059 1 87.12 135 THR A C 1
ATOM 1051 O O . THR A 1 135 ? 2.23 41.438 5.934 1 87.12 135 THR A O 1
ATOM 1054 N N . SER A 1 136 ? 1.643 42.219 7.953 1 81.69 136 SER A N 1
ATOM 1055 C CA . SER A 1 136 ? 0.211 42.188 7.676 1 81.69 136 SER A CA 1
ATOM 1056 C C . SER A 1 136 ? -0.169 43.188 6.582 1 81.69 136 SER A C 1
ATOM 1058 O O . SER A 1 136 ? -1.263 43.094 6.016 1 81.69 136 SER A O 1
ATOM 1060 N N . GLN A 1 137 ? 0.776 44.062 6.25 1 86.19 137 GLN A N 1
ATOM 1061 C CA . GLN A 1 137 ? 0.506 45.094 5.246 1 86.19 137 GLN A CA 1
ATOM 1062 C C . GLN A 1 137 ? 0.89 44.594 3.85 1 86.19 137 GLN A C 1
ATOM 1064 O O . GLN A 1 137 ? 0.502 45.219 2.848 1 86.19 137 GLN A O 1
ATOM 1069 N N . ASP A 1 138 ? 1.565 43.5 3.84 1 90.44 138 ASP A N 1
ATOM 1070 C CA . ASP A 1 138 ? 2.014 42.969 2.561 1 90.44 138 ASP A CA 1
ATOM 1071 C C . ASP A 1 138 ? 0.892 42.219 1.86 1 90.44 138 ASP A C 1
ATOM 1073 O O . ASP A 1 138 ? -0.009 41.688 2.516 1 90.44 138 ASP A O 1
ATOM 1077 N N . LYS A 1 139 ? 0.998 42.25 0.578 1 92.62 139 LYS A N 1
ATOM 1078 C CA . LYS A 1 139 ? 0.086 41.375 -0.17 1 92.62 139 LYS A CA 1
ATOM 1079 C C . LYS A 1 139 ? 0.319 39.906 0.164 1 92.62 139 LYS A C 1
ATOM 1081 O O . LYS A 1 139 ? 1.459 39.438 0.161 1 92.62 139 LYS A O 1
ATOM 1086 N N . GLN A 1 140 ? -0.711 39.25 0.488 1 96.94 140 GLN A N 1
ATOM 1087 C CA . GLN A 1 140 ? -0.657 37.844 0.862 1 96.94 140 GLN A CA 1
ATOM 1088 C C . GLN A 1 140 ? -1.131 36.938 -0.282 1 96.94 140 GLN A C 1
ATOM 1090 O O . GLN A 1 140 ? -1.937 37.375 -1.114 1 96.94 140 GLN A O 1
ATOM 1095 N N . GLY A 1 141 ? -0.564 35.812 -0.383 1 98.12 141 GLY A N 1
ATOM 1096 C CA . GLY A 1 141 ? -1.004 34.844 -1.38 1 98.12 141 GLY A CA 1
ATOM 1097 C C . GLY A 1 141 ? -2.451 34.406 -1.206 1 98.12 141 GLY A C 1
ATOM 1098 O O . GLY A 1 141 ? -2.971 34.406 -0.088 1 98.12 141 GLY A O 1
ATOM 1099 N N . GLU A 1 142 ? -3.045 34.031 -2.273 1 97.88 142 GLU A N 1
ATOM 1100 C CA . GLU A 1 142 ? -4.473 33.719 -2.301 1 97.88 142 GLU A CA 1
ATOM 1101 C C . GLU A 1 142 ? -4.809 32.594 -1.354 1 97.88 142 GLU A C 1
ATOM 1103 O O . GLU A 1 142 ? -5.824 32.625 -0.659 1 97.88 142 GLU A O 1
ATOM 1108 N N . GLU A 1 143 ? -3.959 31.547 -1.342 1 98.5 143 GLU A N 1
ATOM 1109 C CA . GLU A 1 143 ? -4.254 30.391 -0.508 1 98.5 143 GLU A CA 1
ATOM 1110 C C . GLU A 1 143 ? -4.066 30.703 0.972 1 98.5 143 GLU A C 1
ATOM 1112 O O . GLU A 1 143 ? -4.781 30.172 1.824 1 98.5 143 GLU A O 1
ATOM 1117 N N . TYR A 1 144 ? -3.15 31.578 1.296 1 98.62 144 TYR A N 1
ATOM 1118 C CA . TYR A 1 144 ? -2.977 32.031 2.67 1 98.62 144 TYR A CA 1
ATOM 1119 C C . TYR A 1 144 ? -4.211 32.781 3.156 1 98.62 144 TYR A C 1
ATOM 1121 O O . TYR A 1 144 ? -4.707 32.531 4.254 1 98.62 144 TYR A O 1
ATOM 1129 N N . VAL A 1 145 ? -4.688 33.656 2.316 1 97.94 145 VAL A N 1
ATOM 1130 C CA . VAL A 1 145 ? -5.879 34.438 2.645 1 97.94 145 VAL A CA 1
ATOM 1131 C C . VAL A 1 145 ? -7.066 33.5 2.852 1 97.94 145 VAL A C 1
ATOM 1133 O O . VAL A 1 145 ? -7.832 33.656 3.805 1 97.94 145 VAL A O 1
ATOM 1136 N N . LYS A 1 146 ? -7.164 32.562 2.012 1 97.88 146 LYS A N 1
ATOM 1137 C CA . LYS A 1 146 ? -8.273 31.625 2.109 1 97.88 146 LYS A CA 1
ATOM 1138 C C . LYS A 1 146 ? -8.164 30.781 3.377 1 97.88 146 LYS A C 1
ATOM 1140 O O . LYS A 1 146 ? -9.172 30.453 3.998 1 97.88 146 LYS A O 1
ATOM 1145 N N . LEU A 1 147 ? -6.969 30.391 3.715 1 98.56 147 LEU A N 1
ATOM 1146 C CA . LEU A 1 147 ? -6.781 29.641 4.961 1 98.56 147 LEU A CA 1
ATOM 1147 C C . LEU A 1 147 ? -7.297 30.453 6.148 1 98.56 147 LEU A C 1
ATOM 1149 O O . LEU A 1 147 ? -8.078 29.938 6.961 1 98.56 147 LEU A O 1
ATOM 1153 N N . LEU A 1 148 ? -6.891 31.719 6.281 1 98.38 148 LEU A N 1
ATOM 1154 C CA . LEU A 1 148 ? -7.281 32.531 7.418 1 98.38 148 LEU A CA 1
ATOM 1155 C C . LEU A 1 148 ? -8.797 32.719 7.477 1 98.38 148 LEU A C 1
ATOM 1157 O O . LEU A 1 148 ? -9.391 32.625 8.547 1 98.38 148 LEU A O 1
ATOM 1161 N N . ARG A 1 149 ? -9.344 32.938 6.312 1 97.94 149 ARG A N 1
ATOM 1162 C CA . ARG A 1 149 ? -10.789 33.062 6.25 1 97.94 149 ARG A CA 1
ATOM 1163 C C . ARG A 1 149 ? -11.469 31.766 6.699 1 97.94 149 ARG A C 1
ATOM 1165 O O . ARG A 1 149 ? -12.43 31.797 7.473 1 97.94 149 ARG A O 1
ATOM 1172 N N . THR A 1 150 ? -11 30.672 6.219 1 98.06 150 THR A N 1
ATOM 1173 C CA . THR A 1 150 ? -11.555 29.375 6.559 1 98.06 150 THR A CA 1
ATOM 1174 C C . THR A 1 150 ? -11.461 29.125 8.062 1 98.06 150 THR A C 1
ATOM 1176 O O . THR A 1 150 ? -12.406 28.625 8.68 1 98.06 150 THR A O 1
ATOM 1179 N N . VAL A 1 151 ? -10.297 29.453 8.633 1 98.75 151 VAL A N 1
ATOM 1180 C CA . VAL A 1 151 ? -10.086 29.25 10.062 1 98.75 151 VAL A CA 1
ATOM 1181 C C . VAL A 1 151 ? -11.07 30.094 10.859 1 98.75 151 VAL A C 1
ATOM 1183 O O . VAL A 1 151 ? -11.742 29.609 11.766 1 98.75 151 VAL A O 1
ATOM 1186 N N . ARG A 1 152 ? -11.242 31.344 10.531 1 98.31 152 ARG A N 1
ATOM 1187 C CA . ARG A 1 152 ? -12.141 32.25 11.242 1 98.31 152 ARG A CA 1
ATOM 1188 C C . ARG A 1 152 ? -13.586 31.766 11.141 1 98.31 152 ARG A C 1
ATOM 1190 O O . ARG A 1 152 ? -14.312 31.734 12.133 1 98.31 152 ARG A O 1
ATOM 1197 N N . ASN A 1 153 ? -13.961 31.375 9.938 1 97.88 153 ASN A N 1
ATOM 1198 C CA . ASN A 1 153 ? -15.312 30.875 9.734 1 97.88 153 ASN A CA 1
ATOM 1199 C C . ASN A 1 153 ? -15.547 29.578 10.5 1 97.88 153 ASN A C 1
ATOM 1201 O O . ASN A 1 153 ? -16.625 29.375 11.078 1 97.88 153 ASN A O 1
ATOM 1205 N N . GLY A 1 154 ? -14.586 28.703 10.461 1 98.31 154 GLY A N 1
ATOM 1206 C CA . GLY A 1 154 ? -14.703 27.453 11.203 1 98.31 154 GLY A CA 1
ATOM 1207 C C . GLY A 1 154 ? -14.789 27.656 12.703 1 98.31 154 GLY A C 1
ATOM 1208 O O . GLY A 1 154 ? -15.594 27 13.375 1 98.31 154 GLY A O 1
ATOM 1209 N N . MET A 1 155 ? -13.992 28.578 13.211 1 98.5 155 MET A N 1
ATOM 1210 C CA . MET A 1 155 ? -14.023 28.922 14.633 1 98.5 155 MET A CA 1
ATOM 1211 C C . MET A 1 155 ? -15.391 29.469 15.031 1 98.5 155 MET A C 1
ATOM 1213 O O . MET A 1 155 ? -15.938 29.109 16.078 1 98.5 155 MET A O 1
ATOM 1217 N N . GLU A 1 156 ? -15.891 30.297 14.203 1 97.94 156 GLU A N 1
ATOM 1218 C CA . GLU A 1 156 ? -17.203 30.875 14.461 1 97.94 156 GLU A CA 1
ATOM 1219 C C . GLU A 1 156 ? -18.297 29.797 14.422 1 97.94 156 GLU A C 1
ATOM 1221 O O . GLU A 1 156 ? -19.219 29.828 15.242 1 97.94 156 GLU A O 1
ATOM 1226 N N . ALA A 1 157 ? -18.188 28.906 13.492 1 97.19 157 ALA A N 1
ATOM 1227 C CA . ALA A 1 157 ? -19.156 27.812 13.391 1 97.19 157 ALA A CA 1
ATOM 1228 C C . ALA A 1 157 ? -19.156 26.969 14.656 1 97.19 157 ALA A C 1
ATOM 1230 O O . ALA A 1 157 ? -20.219 26.531 15.125 1 97.19 157 ALA A O 1
ATOM 1231 N N . LEU A 1 158 ? -18.016 26.734 15.164 1 98 158 LEU A N 1
ATOM 1232 C CA . LEU A 1 158 ? -17.891 25.969 16.391 1 98 158 LEU A CA 1
ATOM 1233 C C . LEU A 1 158 ? -18.531 26.719 17.562 1 98 158 LEU A C 1
ATOM 1235 O O . LEU A 1 158 ? -19.266 26.141 18.359 1 98 158 LEU A O 1
ATOM 1239 N N . LYS A 1 159 ? -18.328 28.016 17.656 1 97.75 159 LYS A N 1
ATOM 1240 C CA . LYS A 1 159 ? -18.906 28.828 18.719 1 97.75 159 LYS A CA 1
ATOM 1241 C C . LYS A 1 159 ? -20.422 28.844 18.641 1 97.75 159 LYS A C 1
ATOM 1243 O O . LYS A 1 159 ? -21.109 28.766 19.656 1 97.75 159 LYS A O 1
ATOM 1248 N N . LYS A 1 160 ? -20.859 28.922 17.453 1 96.5 160 LYS A N 1
ATOM 1249 C CA . LYS A 1 160 ? -22.312 28.953 17.234 1 96.5 160 LYS A CA 1
ATOM 1250 C C . LYS A 1 160 ? -22.953 27.656 17.719 1 96.5 160 LYS A C 1
ATOM 1252 O O . LYS A 1 160 ? -24.125 27.641 18.078 1 96.5 160 LYS A O 1
ATOM 1257 N N . GLN A 1 161 ? -22.188 26.625 17.781 1 95.06 161 GLN A N 1
ATOM 1258 C CA . GLN A 1 161 ? -22.703 25.328 18.234 1 95.06 161 GLN A CA 1
ATOM 1259 C C . GLN A 1 161 ? -22.484 25.172 19.734 1 95.06 161 GLN A C 1
ATOM 1261 O O . GLN A 1 161 ? -22.703 24.078 20.281 1 95.06 161 GLN A O 1
ATOM 1266 N N . GLY A 1 162 ? -21.938 26.156 20.406 1 94.75 162 GLY A N 1
ATOM 1267 C CA . GLY A 1 162 ? -21.828 26.156 21.859 1 94.75 162 GLY A CA 1
ATOM 1268 C C . GLY A 1 162 ? -20.469 25.703 22.344 1 94.75 162 GLY A C 1
ATOM 1269 O O . GLY A 1 162 ? -20.281 25.453 23.547 1 94.75 162 GLY A O 1
ATOM 1270 N N . HIS A 1 163 ? -19.531 25.594 21.406 1 96.19 163 HIS A N 1
ATOM 1271 C CA . HIS A 1 163 ? -18.203 25.172 21.797 1 96.19 163 HIS A CA 1
ATOM 1272 C C . HIS A 1 163 ? -17.312 26.375 22.109 1 96.19 163 HIS A C 1
ATOM 1274 O O . HIS A 1 163 ? -17.656 27.516 21.75 1 96.19 163 HIS A O 1
ATOM 1280 N N . ALA A 1 164 ? -16.25 26.156 22.875 1 97.94 164 ALA A N 1
ATOM 1281 C CA . ALA A 1 164 ? -15.133 27.078 23.062 1 97.94 164 ALA A CA 1
ATOM 1282 C C . ALA A 1 164 ? -13.883 26.562 22.359 1 97.94 164 ALA A C 1
ATOM 1284 O O . ALA A 1 164 ? -13.07 25.859 22.953 1 97.94 164 ALA A O 1
ATOM 1285 N N . PRO A 1 165 ? -13.719 26.922 21.109 1 98.5 165 PRO A N 1
ATOM 1286 C CA . PRO A 1 165 ? -12.617 26.344 20.328 1 98.5 165 PRO A CA 1
ATOM 1287 C C . PRO A 1 165 ? -11.258 26.938 20.703 1 98.5 165 PRO A C 1
ATOM 1289 O O . PRO A 1 165 ? -11.148 28.156 20.922 1 98.5 165 PRO A O 1
ATOM 1292 N N . VAL A 1 166 ? -10.25 26.125 20.781 1 98.44 166 VAL A N 1
ATOM 1293 C CA . VAL A 1 166 ? -8.875 26.516 21.062 1 98.44 166 VAL A CA 1
ATOM 1294 C C . VAL A 1 166 ? -7.945 25.938 20 1 98.44 166 VAL A C 1
ATOM 1296 O O . VAL A 1 166 ? -7.91 24.734 19.766 1 98.44 166 VAL A O 1
ATOM 1299 N N . LEU A 1 167 ? -7.188 26.812 19.344 1 98.81 167 LEU A N 1
ATOM 1300 C CA . LEU A 1 167 ? -6.215 26.391 18.344 1 98.81 167 LEU A CA 1
ATOM 1301 C C . LEU A 1 167 ? -5.039 25.672 19 1 98.81 167 LEU A C 1
ATOM 1303 O O . LEU A 1 167 ? -4.375 26.234 19.875 1 98.81 167 LEU A O 1
ATOM 1307 N N . LYS A 1 168 ? -4.797 24.422 18.531 1 98.69 168 LYS A N 1
ATOM 1308 C CA . LYS A 1 168 ? -3.762 23.625 19.188 1 98.69 168 LYS A CA 1
ATOM 1309 C C . LYS A 1 168 ? -2.596 23.359 18.234 1 98.69 168 LYS A C 1
ATOM 1311 O O . LYS A 1 168 ? -1.438 23.328 18.672 1 98.69 168 LYS A O 1
ATOM 1316 N N . ALA A 1 169 ? -2.887 23.094 17 1 98.94 169 ALA A N 1
ATOM 1317 C CA . ALA A 1 169 ? -1.829 22.703 16.062 1 98.94 169 ALA A CA 1
ATOM 1318 C C . ALA A 1 169 ? -2.264 22.938 14.617 1 98.94 169 ALA A C 1
ATOM 1320 O O . ALA A 1 169 ? -3.453 23.109 14.344 1 98.94 169 ALA A O 1
ATOM 1321 N N . MET A 1 170 ? -1.3 22.984 13.758 1 98.94 170 MET A N 1
ATOM 1322 C CA . MET A 1 170 ? -1.475 22.891 12.312 1 98.94 170 MET A CA 1
ATOM 1323 C C . MET A 1 170 ? -0.591 21.797 11.727 1 98.94 170 MET A C 1
ATOM 1325 O O . MET A 1 170 ? 0.583 21.688 12.086 1 98.94 170 MET A O 1
ATOM 1329 N N . VAL A 1 171 ? -1.238 20.969 10.914 1 98.94 171 VAL A N 1
ATOM 1330 C CA . VAL A 1 171 ? -0.444 20.031 10.125 1 98.94 171 VAL A CA 1
ATOM 1331 C C . VAL A 1 171 ? -0.356 20.516 8.68 1 98.94 171 VAL A C 1
ATOM 1333 O O . VAL A 1 171 ? -1.303 21.109 8.164 1 98.94 171 VAL A O 1
ATOM 1336 N N . TRP A 1 172 ? 0.796 20.328 8.07 1 98.94 172 TRP A N 1
ATOM 1337 C CA . TRP A 1 172 ? 1.153 20.938 6.793 1 98.94 172 TRP A CA 1
ATOM 1338 C C . TRP A 1 172 ? 1.793 19.922 5.855 1 98.94 172 TRP A C 1
ATOM 1340 O O . TRP A 1 172 ? 2.707 19.203 6.25 1 98.94 172 TRP A O 1
ATOM 1350 N N . GLN A 1 173 ? 1.232 19.75 4.691 1 98.75 173 GLN A N 1
ATOM 1351 C CA . GLN A 1 173 ? 1.804 18.906 3.639 1 98.75 173 GLN A CA 1
ATOM 1352 C C . GLN A 1 173 ? 1.905 19.672 2.322 1 98.75 173 GLN A C 1
ATOM 1354 O O . GLN A 1 173 ? 0.928 19.781 1.578 1 98.75 173 GLN A O 1
ATOM 1359 N N . GLN A 1 174 ? 3.096 20.219 2.037 1 98.69 174 GLN A N 1
ATOM 1360 C CA . GLN A 1 174 ? 3.314 21.078 0.882 1 98.69 174 GLN A CA 1
ATOM 1361 C C . GLN A 1 174 ? 4.801 21.219 0.576 1 98.69 174 GLN A C 1
ATOM 1363 O O . GLN A 1 174 ? 5.617 21.375 1.487 1 98.69 174 GLN A O 1
ATOM 1368 N N . GLY A 1 175 ? 5.152 21.156 -0.643 1 98.56 175 GLY A N 1
ATOM 1369 C CA . GLY A 1 175 ? 6.523 21.391 -1.066 1 98.56 175 GLY A CA 1
ATOM 1370 C C . GLY A 1 175 ? 6.785 20.984 -2.506 1 98.56 175 GLY A C 1
ATOM 1371 O O . GLY A 1 175 ? 7.73 21.469 -3.131 1 98.56 175 GLY A O 1
ATOM 1372 N N . GLU A 1 176 ? 5.902 20.109 -3.068 1 98.06 176 GLU A N 1
ATOM 1373 C CA . GLU A 1 176 ? 6.07 19.609 -4.43 1 98.06 176 GLU A CA 1
ATOM 1374 C C . GLU A 1 176 ? 5.996 20.75 -5.449 1 98.06 176 GLU A C 1
ATOM 1376 O O . GLU A 1 176 ? 6.801 20.797 -6.379 1 98.06 176 GLU A O 1
ATOM 1381 N N . GLY A 1 177 ? 5.016 21.656 -5.238 1 97.94 177 GLY A N 1
ATOM 1382 C CA . GLY A 1 177 ? 4.863 22.781 -6.137 1 97.94 177 GLY A CA 1
ATOM 1383 C C . GLY A 1 177 ? 6.09 23.688 -6.18 1 97.94 177 GLY A C 1
ATOM 1384 O O . GLY A 1 177 ? 6.402 24.266 -7.223 1 97.94 177 GLY A O 1
ATOM 1385 N N . ASP A 1 178 ? 6.797 23.797 -5.074 1 98.62 178 ASP A N 1
ATOM 1386 C CA . ASP A 1 178 ? 7.996 24.625 -4.977 1 98.62 178 ASP A CA 1
ATOM 1387 C C . ASP A 1 178 ? 9.195 23.922 -5.602 1 98.62 178 ASP A C 1
ATOM 1389 O O . ASP A 1 178 ? 10.156 24.562 -6.023 1 98.62 178 ASP A O 1
ATOM 1393 N N . ALA A 1 179 ? 9.125 22.625 -5.641 1 98.12 179 ALA A N 1
ATOM 1394 C CA . ALA A 1 179 ? 10.258 21.828 -6.105 1 98.12 179 ALA A CA 1
ATOM 1395 C C . ALA A 1 179 ? 10.195 21.609 -7.617 1 98.12 179 ALA A C 1
ATOM 1397 O O . ALA A 1 179 ? 11.164 21.156 -8.227 1 98.12 179 ALA A O 1
ATOM 1398 N N . ARG A 1 180 ? 9.102 21.938 -8.211 1 97.19 180 ARG A N 1
ATOM 1399 C CA . ARG A 1 180 ? 8.836 21.625 -9.609 1 97.19 180 ARG A CA 1
ATOM 1400 C C . ARG A 1 180 ? 9.719 22.453 -10.539 1 97.19 180 ARG A C 1
ATOM 1402 O O . ARG A 1 180 ? 10.016 23.609 -10.234 1 97.19 180 ARG A O 1
ATOM 1409 N N . ASP A 1 181 ? 10.023 21.891 -11.68 1 94.69 181 ASP A N 1
ATOM 1410 C CA . ASP A 1 181 ? 10.828 22.578 -12.688 1 94.69 181 ASP A CA 1
ATOM 1411 C C . ASP A 1 181 ? 10.148 23.859 -13.156 1 94.69 181 ASP A C 1
ATOM 1413 O O . ASP A 1 181 ? 10.773 24.922 -13.203 1 94.69 181 ASP A O 1
ATOM 1417 N N . ILE A 1 182 ? 8.867 23.828 -13.305 1 94.06 182 ILE A N 1
ATOM 1418 C CA . ILE A 1 182 ? 8.141 24.938 -13.891 1 94.06 182 ILE A CA 1
ATOM 1419 C C . ILE A 1 182 ? 8.039 26.078 -12.883 1 94.06 182 ILE A C 1
ATOM 1421 O O . ILE A 1 182 ? 7.73 27.219 -13.25 1 94.06 182 ILE A O 1
ATOM 1425 N N . ALA A 1 183 ? 8.203 25.797 -11.547 1 93.5 183 ALA A N 1
ATOM 1426 C CA . ALA A 1 183 ? 8.141 26.828 -10.516 1 93.5 183 ALA A CA 1
ATOM 1427 C C . ALA A 1 183 ? 9.43 27.656 -10.477 1 93.5 183 ALA A C 1
ATOM 1429 O O . ALA A 1 183 ? 9.438 28.781 -9.984 1 93.5 183 ALA A O 1
ATOM 1430 N N . GLY A 1 184 ? 10.57 27.062 -11.062 1 92.25 184 GLY A N 1
ATOM 1431 C CA . GLY A 1 184 ? 11.875 27.703 -10.969 1 92.25 184 GLY A CA 1
ATOM 1432 C C . GLY A 1 184 ? 12.641 27.312 -9.719 1 92.25 184 GLY A C 1
ATOM 1433 O O . GLY A 1 184 ? 12.047 27.094 -8.664 1 92.25 184 GLY A O 1
ATOM 1434 N N . ILE A 1 185 ? 13.945 27.375 -9.758 1 96.5 185 ILE A N 1
ATOM 1435 C CA . ILE A 1 185 ? 14.812 26.859 -8.703 1 96.5 185 ILE A CA 1
ATOM 1436 C C . ILE A 1 185 ? 14.766 27.812 -7.504 1 96.5 185 ILE A C 1
ATOM 1438 O O . ILE A 1 185 ? 15.062 27.406 -6.375 1 96.5 185 ILE A O 1
ATOM 1442 N N . LYS A 1 186 ? 14.414 29.047 -7.723 1 97.81 186 LYS A N 1
ATOM 1443 C CA . LYS A 1 186 ? 14.352 30.047 -6.652 1 97.81 186 LYS A CA 1
ATOM 1444 C C . LYS A 1 186 ? 13.336 29.641 -5.59 1 97.81 186 LYS A C 1
ATOM 1446 O O . LYS A 1 186 ? 13.547 29.875 -4.398 1 97.81 186 LYS A O 1
ATOM 1451 N N . ASN A 1 187 ? 12.172 29.125 -6.043 1 98.31 187 ASN A N 1
ATOM 1452 C CA . ASN A 1 187 ? 11.164 28.656 -5.098 1 98.31 187 ASN A CA 1
ATOM 1453 C C . ASN A 1 187 ? 11.742 27.625 -4.125 1 98.31 187 ASN A C 1
ATOM 1455 O O . ASN A 1 187 ? 11.531 27.734 -2.916 1 98.31 187 ASN A O 1
ATOM 1459 N N . ALA A 1 188 ? 12.484 26.703 -4.703 1 98.56 188 ALA A N 1
ATOM 1460 C CA . ALA A 1 188 ? 13.055 25.641 -3.895 1 98.56 188 ALA A CA 1
ATOM 1461 C C . ALA A 1 188 ? 14.141 26.172 -2.961 1 98.56 188 ALA A C 1
ATOM 1463 O O . ALA A 1 188 ? 14.203 25.781 -1.792 1 98.56 188 ALA A O 1
ATOM 1464 N N . LEU A 1 189 ? 14.969 27.078 -3.43 1 98.44 189 LEU A N 1
ATOM 1465 C CA . LEU A 1 189 ? 16.078 27.625 -2.658 1 98.44 189 LEU A CA 1
ATOM 1466 C C . LEU A 1 189 ? 15.555 28.453 -1.479 1 98.44 189 LEU A C 1
ATOM 1468 O O . LEU A 1 189 ? 16.203 28.5 -0.429 1 98.44 189 LEU A O 1
ATOM 1472 N N . SER A 1 190 ? 14.406 29 -1.603 1 98.44 190 SER A N 1
ATOM 1473 C CA . SER A 1 190 ? 13.867 29.891 -0.577 1 98.44 190 SER A CA 1
ATOM 1474 C C . SER A 1 190 ? 12.891 29.156 0.336 1 98.44 190 SER A C 1
ATOM 1476 O O . SER A 1 190 ? 12.312 29.75 1.242 1 98.44 190 SER A O 1
ATOM 1478 N N . TYR A 1 191 ? 12.711 27.922 0.14 1 98.81 191 TYR A N 1
ATOM 1479 C CA . TYR A 1 191 ? 11.625 27.188 0.791 1 98.81 191 TYR A CA 1
ATOM 1480 C C . TYR A 1 191 ? 11.758 27.25 2.307 1 98.81 191 TYR A C 1
ATOM 1482 O O . TYR A 1 191 ? 10.781 27.5 3.016 1 98.81 191 TYR A O 1
ATOM 1490 N N . GLY A 1 192 ? 12.969 26.969 2.816 1 98.88 192 GLY A N 1
ATOM 1491 C CA . GLY A 1 192 ? 13.172 27 4.258 1 98.88 192 GLY A CA 1
ATOM 1492 C C . GLY A 1 192 ? 12.789 28.328 4.887 1 98.88 192 GLY A C 1
ATOM 1493 O O . GLY A 1 192 ? 12.047 28.359 5.867 1 98.88 192 GLY A O 1
ATOM 1494 N N . ALA A 1 193 ? 13.273 29.391 4.359 1 98.75 193 ALA A N 1
ATOM 1495 C CA . ALA A 1 193 ? 12.961 30.719 4.863 1 98.75 193 ALA A CA 1
ATOM 1496 C C . ALA A 1 193 ? 11.469 31.016 4.754 1 98.75 193 ALA A C 1
ATOM 1498 O O . ALA A 1 193 ? 10.875 31.625 5.652 1 98.75 193 ALA A O 1
ATOM 1499 N N . ASN A 1 194 ? 10.898 30.609 3.627 1 98.75 194 ASN A N 1
ATOM 1500 C CA . ASN A 1 194 ? 9.469 30.828 3.43 1 98.75 194 ASN A CA 1
ATOM 1501 C C . ASN A 1 194 ? 8.641 30.031 4.438 1 98.75 194 ASN A C 1
ATOM 1503 O O . ASN A 1 194 ? 7.625 30.531 4.934 1 98.75 194 ASN A O 1
ATOM 1507 N N . LEU A 1 195 ? 9.039 28.781 4.715 1 98.94 195 LEU A N 1
ATOM 1508 C CA . LEU A 1 195 ? 8.32 27.953 5.691 1 98.94 195 LEU A CA 1
ATOM 1509 C C . LEU A 1 195 ? 8.445 28.562 7.09 1 98.94 195 LEU A C 1
ATOM 1511 O O . LEU A 1 195 ? 7.465 28.594 7.836 1 98.94 195 LEU A O 1
ATOM 1515 N N . ASN A 1 196 ? 9.641 28.984 7.457 1 98.81 196 ASN A N 1
ATOM 1516 C CA . ASN A 1 196 ? 9.844 29.703 8.703 1 98.81 196 ASN A CA 1
ATOM 1517 C C . ASN A 1 196 ? 8.883 30.891 8.828 1 98.81 196 ASN A C 1
ATOM 1519 O O . ASN A 1 196 ? 8.188 31.031 9.836 1 98.81 196 ASN A O 1
ATOM 1523 N N . ASN A 1 197 ? 8.852 31.672 7.812 1 98.69 197 ASN A N 1
ATOM 1524 C CA . ASN A 1 197 ? 7.98 32.844 7.793 1 98.69 197 ASN A CA 1
ATOM 1525 C C . ASN A 1 197 ? 6.508 32.469 7.867 1 98.69 197 ASN A C 1
ATOM 1527 O O . ASN A 1 197 ? 5.723 33.125 8.555 1 98.69 197 ASN A O 1
ATOM 1531 N N . LEU A 1 198 ? 6.129 31.438 7.137 1 98.88 198 LEU A N 1
ATOM 1532 C CA . LEU A 1 198 ? 4.746 30.969 7.164 1 98.88 198 LEU A CA 1
ATOM 1533 C C . LEU A 1 198 ? 4.309 30.656 8.586 1 98.88 198 LEU A C 1
ATOM 1535 O O . LEU A 1 198 ? 3.244 31.094 9.031 1 98.88 198 LEU A O 1
ATOM 1539 N N . ILE A 1 199 ? 5.094 29.859 9.312 1 98.88 199 ILE A N 1
ATOM 1540 C CA . ILE A 1 199 ? 4.766 29.422 10.664 1 98.88 199 ILE A CA 1
ATOM 1541 C C . ILE A 1 199 ? 4.598 30.656 11.57 1 98.88 199 ILE A C 1
ATOM 1543 O O . ILE A 1 199 ? 3.602 30.766 12.289 1 98.88 199 ILE A O 1
ATOM 1547 N N . LYS A 1 200 ? 5.496 31.562 11.523 1 98.5 200 LYS A N 1
ATOM 1548 C CA . LYS A 1 200 ? 5.465 32.75 12.375 1 98.5 200 LYS A CA 1
ATOM 1549 C C . LYS A 1 200 ? 4.246 33.625 12.062 1 98.5 200 LYS A C 1
ATOM 1551 O O . LYS A 1 200 ? 3.588 34.125 12.977 1 98.5 200 LYS A O 1
ATOM 1556 N N . ARG A 1 201 ? 3.988 33.781 10.781 1 98.5 201 ARG A N 1
ATOM 1557 C CA . ARG A 1 201 ? 2.883 34.625 10.375 1 98.5 201 ARG A CA 1
ATOM 1558 C C . ARG A 1 201 ? 1.54 34 10.734 1 98.5 201 ARG A C 1
ATOM 1560 O O . ARG A 1 201 ? 0.607 34.719 11.125 1 98.5 201 ARG A O 1
ATOM 1567 N N . ILE A 1 202 ? 1.403 32.688 10.562 1 98.69 202 ILE A N 1
ATOM 1568 C CA . ILE A 1 202 ? 0.178 32.031 10.969 1 98.69 202 ILE A CA 1
ATOM 1569 C C . ILE A 1 202 ? -0.052 32.219 12.461 1 98.69 202 ILE A C 1
ATOM 1571 O O . ILE A 1 202 ? -1.163 32.562 12.891 1 98.69 202 ILE A O 1
ATOM 1575 N N . ARG A 1 203 ? 0.941 32.062 13.273 1 98.56 203 ARG A N 1
ATOM 1576 C CA . ARG A 1 203 ? 0.844 32.219 14.719 1 98.56 203 ARG A CA 1
ATOM 1577 C C . ARG A 1 203 ? 0.422 33.656 15.062 1 98.56 203 ARG A C 1
ATOM 1579 O O . ARG A 1 203 ? -0.427 33.875 15.938 1 98.56 203 ARG A O 1
ATOM 1586 N N . ALA A 1 204 ? 0.977 34.562 14.383 1 97.81 204 ALA A N 1
ATOM 1587 C CA . ALA A 1 204 ? 0.667 35.969 14.648 1 97.81 204 ALA A CA 1
ATOM 1588 C C . ALA A 1 204 ? -0.758 36.312 14.211 1 97.81 204 ALA A C 1
ATOM 1590 O O . ALA A 1 204 ? -1.531 36.875 14.992 1 97.81 204 ALA A O 1
ATOM 1591 N N . ASP A 1 205 ? -1.089 35.969 12.992 1 97.56 205 ASP A N 1
ATOM 1592 C CA . ASP A 1 205 ? -2.369 36.344 12.414 1 97.56 205 ASP A CA 1
ATOM 1593 C C . ASP A 1 205 ? -3.531 35.656 13.125 1 97.56 205 ASP A C 1
ATOM 1595 O O . ASP A 1 205 ? -4.637 36.219 13.188 1 97.56 205 ASP A O 1
ATOM 1599 N N . LEU A 1 206 ? -3.273 34.5 13.695 1 98.19 206 LEU A N 1
ATOM 1600 C CA . LEU A 1 206 ? -4.328 33.75 14.375 1 98.19 206 LEU A CA 1
ATOM 1601 C C . LEU A 1 206 ? -4.219 33.938 15.891 1 98.19 206 LEU A C 1
ATOM 1603 O O . LEU A 1 206 ? -4.969 33.312 16.641 1 98.19 206 LEU A O 1
ATOM 1607 N N . GLU A 1 207 ? -3.264 34.719 16.328 1 97.62 207 GLU A N 1
ATOM 1608 C CA . GLU A 1 207 ? -3.031 35 17.75 1 97.62 207 GLU A CA 1
ATOM 1609 C C . GLU A 1 207 ? -2.867 33.688 18.531 1 97.62 207 GLU A C 1
ATOM 1611 O O . GLU A 1 207 ? -3.506 33.5 19.562 1 97.62 207 GLU A O 1
ATOM 1616 N N . ALA A 1 208 ? -2.064 32.812 18.016 1 98.19 208 ALA A N 1
ATOM 1617 C CA . ALA A 1 208 ? -1.758 31.531 18.609 1 98.19 208 ALA A CA 1
ATOM 1618 C C . ALA A 1 208 ? -0.252 31.281 18.625 1 98.19 208 ALA A C 1
ATOM 1620 O O . ALA A 1 208 ? 0.247 30.375 17.953 1 98.19 208 ALA A O 1
ATOM 1621 N N . PRO A 1 209 ? 0.524 32.031 19.422 1 97.5 209 PRO A N 1
ATOM 1622 C CA . PRO A 1 209 ? 1.987 31.969 19.406 1 97.5 209 PRO A CA 1
ATOM 1623 C C . PRO A 1 209 ? 2.529 30.578 19.719 1 97.5 209 PRO A C 1
ATOM 1625 O O . PRO A 1 209 ? 3.635 30.219 19.297 1 97.5 209 PRO A O 1
ATOM 1628 N N . GLY A 1 210 ? 1.791 29.719 20.406 1 96.56 210 GLY A N 1
ATOM 1629 C CA . GLY A 1 210 ? 2.24 28.391 20.781 1 96.56 210 GLY A CA 1
ATOM 1630 C C . GLY A 1 210 ? 1.731 27.297 19.859 1 96.56 210 GLY A C 1
ATOM 1631 O O . GLY A 1 210 ? 1.918 26.109 20.141 1 96.56 210 GLY A O 1
ATOM 1632 N N . LEU A 1 211 ? 1.076 27.656 18.812 1 98.75 211 LEU A N 1
ATOM 1633 C CA . LEU A 1 211 ? 0.512 26.703 17.859 1 98.75 211 LEU A CA 1
ATOM 1634 C C . LEU A 1 211 ? 1.577 25.719 17.391 1 98.75 211 LEU A C 1
ATOM 1636 O O . LEU A 1 211 ? 2.57 26.125 16.781 1 98.75 211 LEU A O 1
ATOM 1640 N N . ALA A 1 212 ? 1.375 24.422 17.719 1 98.88 212 ALA A N 1
ATOM 1641 C CA . ALA A 1 212 ? 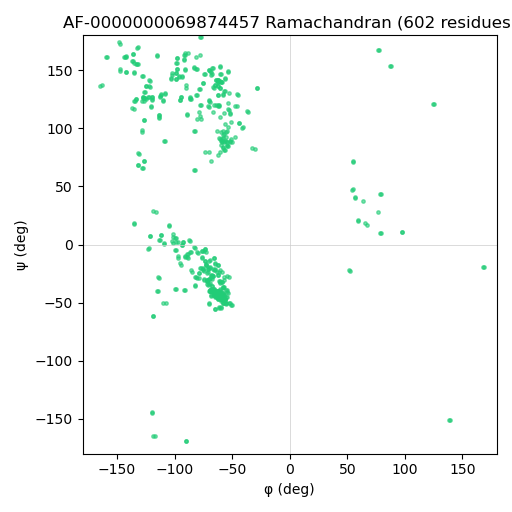2.283 23.406 17.188 1 98.88 212 ALA A CA 1
ATOM 1642 C C . ALA A 1 212 ? 2.184 23.328 15.656 1 98.88 212 ALA A C 1
ATOM 1644 O O . ALA A 1 212 ? 1.09 23.438 15.094 1 98.88 212 ALA A O 1
ATOM 1645 N N . PHE A 1 213 ? 3.316 23.141 15.008 1 98.94 213 PHE A N 1
ATOM 1646 C CA . PHE A 1 213 ? 3.355 23.047 13.555 1 98.94 213 PHE A CA 1
ATOM 1647 C C . PHE A 1 213 ? 4.055 21.781 13.109 1 98.94 213 PHE A C 1
ATOM 1649 O O . PHE A 1 213 ? 5.281 21.672 13.203 1 98.94 213 PHE A O 1
ATOM 1656 N N . ILE A 1 214 ? 3.283 20.812 12.602 1 98.94 214 ILE A N 1
ATOM 1657 C CA . ILE A 1 214 ? 3.771 19.5 12.195 1 98.94 214 ILE A CA 1
ATOM 1658 C C . ILE A 1 214 ? 3.682 19.359 10.68 1 98.94 214 ILE A C 1
ATOM 1660 O O . ILE A 1 214 ? 2.645 19.656 10.086 1 98.94 214 ILE A O 1
ATOM 1664 N N . TYR A 1 215 ? 4.758 18.969 10.039 1 98.88 215 TYR A N 1
ATOM 1665 C CA . TYR A 1 215 ? 4.703 18.859 8.586 1 98.88 215 TYR A CA 1
ATOM 1666 C C . TYR A 1 215 ? 5.484 17.656 8.094 1 98.88 215 TYR A C 1
ATOM 1668 O O . TYR A 1 215 ? 6.438 17.219 8.742 1 98.88 215 TYR A O 1
ATOM 1676 N N . GLY A 1 216 ? 5.027 17.094 7.027 1 98.69 216 GLY A N 1
ATOM 1677 C CA . GLY A 1 216 ? 5.629 15.891 6.48 1 98.69 216 GLY A CA 1
ATOM 1678 C C . GLY A 1 216 ? 6.598 16.172 5.344 1 98.69 216 GLY A C 1
ATOM 1679 O O . GLY A 1 216 ? 6.484 17.203 4.664 1 98.69 216 GLY A O 1
ATOM 1680 N N . SER A 1 217 ? 7.539 15.227 5.141 1 97.81 217 SER A N 1
ATOM 1681 C CA . SER A 1 217 ? 8.422 15.305 3.979 1 97.81 217 SER A CA 1
ATOM 1682 C C . SER A 1 217 ? 7.645 15.102 2.682 1 97.81 217 SER A C 1
ATOM 1684 O O . SER A 1 217 ? 6.613 14.43 2.668 1 97.81 217 SER A O 1
ATOM 1686 N N . VAL A 1 218 ? 8.18 15.719 1.627 1 96.5 218 VAL A N 1
ATOM 1687 C CA . VAL A 1 218 ? 7.547 15.578 0.319 1 96.5 218 VAL A CA 1
ATOM 1688 C C . VAL A 1 218 ? 8.492 14.844 -0.635 1 96.5 218 VAL A C 1
ATOM 1690 O O . VAL A 1 218 ? 9.68 14.688 -0.344 1 96.5 218 VAL A O 1
ATOM 1693 N N . LEU A 1 219 ? 7.926 14.32 -1.756 1 94 219 LEU A N 1
ATOM 1694 C CA . LEU A 1 219 ? 8.688 13.742 -2.857 1 94 219 LEU A CA 1
ATOM 1695 C C . LEU A 1 219 ? 9.617 12.641 -2.354 1 94 219 LEU A C 1
ATOM 1697 O O . LEU A 1 219 ? 10.844 12.773 -2.443 1 94 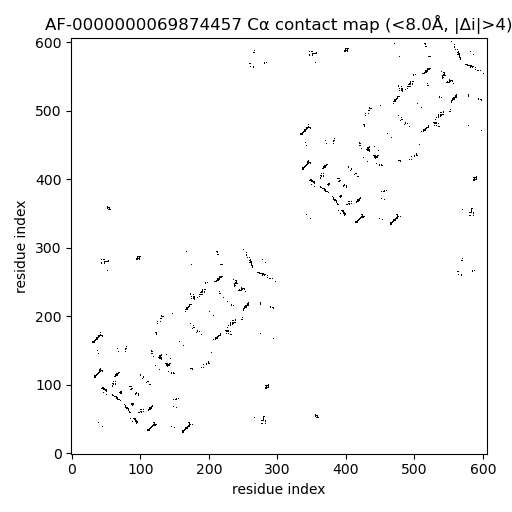219 LEU A O 1
ATOM 1701 N N . PRO A 1 220 ? 9 11.469 -1.957 1 90.62 220 PRO A N 1
ATOM 1702 C CA . PRO A 1 220 ? 9.797 10.398 -1.351 1 90.62 220 PRO A CA 1
ATOM 1703 C C . PRO A 1 220 ? 10.758 9.75 -2.34 1 90.62 220 PRO A C 1
ATOM 1705 O O . PRO A 1 220 ? 11.773 9.18 -1.935 1 90.62 220 PRO A O 1
ATOM 1708 N N . VAL A 1 221 ? 10.492 9.734 -3.615 1 87.19 221 VAL A N 1
ATOM 1709 C CA . VAL A 1 221 ? 11.305 9.047 -4.617 1 87.19 221 VAL A CA 1
ATOM 1710 C C . VAL A 1 221 ? 12.367 10 -5.156 1 87.19 221 VAL A C 1
ATOM 1712 O O . VAL A 1 221 ? 12.062 11.148 -5.504 1 87.19 221 VAL A O 1
ATOM 1715 N N . PRO A 1 222 ? 13.523 9.469 -5.234 1 79.56 222 PRO A N 1
ATOM 1716 C CA . PRO A 1 222 ? 14.578 10.344 -5.762 1 79.56 222 PRO A CA 1
ATOM 1717 C C . PRO A 1 222 ? 14.523 10.477 -7.281 1 79.56 222 PRO A C 1
ATOM 1719 O O . PRO A 1 222 ? 13.805 9.734 -7.949 1 79.56 222 PRO A O 1
ATOM 1722 N N . ALA A 1 223 ? 15.18 11.469 -7.727 1 68.25 223 ALA A N 1
ATOM 1723 C CA . ALA A 1 223 ? 15.602 11.656 -9.109 1 68.25 223 ALA A CA 1
ATOM 1724 C C . ALA A 1 223 ? 14.406 11.797 -10.039 1 68.25 223 ALA A C 1
ATOM 1726 O O . ALA A 1 223 ? 14.375 11.211 -11.125 1 68.25 223 ALA A O 1
ATOM 1727 N N . LEU A 1 224 ? 13.422 12.445 -9.586 1 83.31 224 LEU A N 1
ATOM 1728 C CA . LEU A 1 224 ? 12.375 12.828 -10.523 1 83.31 224 LEU A CA 1
ATOM 1729 C C . LEU A 1 224 ? 12.789 14.047 -11.336 1 83.31 224 LEU A C 1
ATOM 1731 O O . LEU A 1 224 ? 12.922 15.148 -10.789 1 83.31 224 LEU A O 1
ATOM 1735 N N . ALA A 1 225 ? 12.961 13.898 -12.578 1 88.94 225 ALA A N 1
ATOM 1736 C CA . ALA A 1 225 ? 13.461 14.961 -13.453 1 88.94 225 ALA A CA 1
ATOM 1737 C C . ALA A 1 225 ? 12.57 16.203 -13.367 1 88.94 225 ALA A C 1
ATOM 1739 O O . ALA A 1 225 ? 13.062 17.328 -13.438 1 88.94 225 ALA A O 1
ATOM 1740 N N . ARG A 1 226 ? 11.336 16.062 -13.117 1 93.88 226 ARG A N 1
ATOM 1741 C CA . ARG A 1 226 ? 10.391 17.188 -13.117 1 93.88 226 ARG A CA 1
ATOM 1742 C C . ARG A 1 226 ? 10.422 17.922 -11.789 1 93.88 226 ARG A C 1
ATOM 1744 O O . ARG A 1 226 ? 9.805 18.984 -11.648 1 93.88 226 ARG A O 1
ATOM 1751 N N . PHE A 1 227 ? 11.211 17.469 -10.828 1 97.06 227 PHE A N 1
ATOM 1752 C CA . PHE A 1 227 ? 11.312 18.125 -9.531 1 97.06 227 PHE A CA 1
ATOM 1753 C C . PHE A 1 227 ? 12.766 18.391 -9.172 1 97.06 227 PHE A C 1
ATOM 1755 O O . PHE A 1 227 ? 13.258 17.891 -8.148 1 97.06 227 PHE A O 1
ATOM 1762 N N . PRO A 1 228 ? 13.422 19.25 -9.914 1 96 228 PRO A N 1
ATOM 1763 C CA . PRO A 1 228 ? 14.844 19.516 -9.664 1 96 228 PRO A CA 1
ATOM 1764 C C . PRO A 1 228 ? 15.086 20.172 -8.305 1 96 228 PRO A C 1
ATOM 1766 O O . PRO A 1 228 ? 16.203 20.109 -7.785 1 96 228 PRO A O 1
ATOM 1769 N N . GLY A 1 229 ? 14.117 20.797 -7.707 1 97.62 229 GLY A N 1
ATOM 1770 C CA . GLY A 1 229 ? 14.273 21.484 -6.438 1 97.62 229 GLY A CA 1
ATOM 1771 C C . GLY A 1 229 ? 14.047 20.578 -5.238 1 97.62 229 GLY A C 1
ATOM 1772 O O . GLY A 1 229 ? 14.062 21.047 -4.098 1 97.62 229 GLY A O 1
ATOM 1773 N N . ARG A 1 230 ? 13.828 19.297 -5.453 1 97.69 230 ARG A N 1
ATOM 1774 C CA . ARG A 1 230 ? 13.438 18.344 -4.418 1 97.69 230 ARG A CA 1
ATOM 1775 C C . ARG A 1 230 ? 14.375 18.438 -3.213 1 97.69 230 ARG A C 1
ATOM 1777 O O . ARG A 1 230 ? 13.922 18.609 -2.082 1 97.69 230 ARG A O 1
ATOM 1784 N N . GLU A 1 231 ? 15.664 18.359 -3.463 1 97.31 231 GLU A N 1
ATOM 1785 C CA . GLU A 1 231 ? 16.625 18.297 -2.363 1 97.31 231 GLU A CA 1
ATOM 1786 C C . GLU A 1 231 ? 16.656 19.609 -1.596 1 97.31 231 GLU A C 1
ATOM 1788 O O . GLU A 1 231 ? 16.828 19.625 -0.375 1 97.31 231 GLU A O 1
ATOM 1793 N N . LYS A 1 232 ? 16.5 20.719 -2.273 1 98 232 LYS A N 1
ATOM 1794 C CA . LYS A 1 232 ? 16.5 22.031 -1.623 1 98 232 LYS A CA 1
ATOM 1795 C C . LYS A 1 232 ? 15.258 22.203 -0.752 1 98 232 LYS A C 1
ATOM 1797 O O . LYS A 1 232 ? 15.352 22.703 0.371 1 98 232 LYS A O 1
ATOM 1802 N N . VAL A 1 233 ? 14.117 21.828 -1.237 1 98.56 233 VAL A N 1
ATOM 1803 C CA . VAL A 1 233 ? 12.875 21.906 -0.474 1 98.56 233 VAL A CA 1
ATOM 1804 C C . VAL A 1 233 ? 12.984 21.047 0.78 1 98.56 233 VAL A C 1
ATOM 1806 O O . VAL A 1 233 ? 12.656 21.5 1.882 1 98.56 233 VAL A O 1
ATOM 1809 N N . ARG A 1 234 ? 13.477 19.859 0.643 1 98.19 234 ARG A N 1
ATOM 1810 C CA . ARG A 1 234 ? 13.578 18.938 1.763 1 98.19 234 ARG A CA 1
ATOM 1811 C C . ARG A 1 234 ? 14.578 19.438 2.801 1 98.19 234 ARG A C 1
ATOM 1813 O O . ARG A 1 234 ? 14.352 19.297 4.004 1 98.19 234 ARG A O 1
ATOM 1820 N N . GLN A 1 235 ? 15.648 19.969 2.303 1 98.38 235 GLN A N 1
ATOM 1821 C CA . GLN A 1 235 ? 16.594 20.562 3.24 1 98.38 235 GLN A CA 1
ATOM 1822 C C . GLN A 1 235 ? 15.945 21.719 4.004 1 98.38 235 GLN A C 1
ATOM 1824 O O . GLN A 1 235 ? 16.125 21.844 5.219 1 98.38 235 GLN A O 1
ATOM 1829 N N . GLY A 1 236 ? 15.211 22.547 3.312 1 98.81 236 GLY A N 1
ATOM 1830 C CA . GLY A 1 236 ? 14.469 23.609 3.98 1 98.81 236 GLY A CA 1
ATOM 1831 C C . GLY A 1 236 ? 13.516 23.094 5.039 1 98.81 236 GLY A C 1
ATOM 1832 O O . GLY A 1 236 ? 13.43 23.656 6.133 1 98.81 236 GLY A O 1
ATOM 1833 N N . GLN A 1 237 ? 12.812 22.047 4.707 1 98.81 237 GLN A N 1
ATOM 1834 C CA . GLN A 1 237 ? 11.914 21.406 5.668 1 98.81 237 GLN A CA 1
ATOM 1835 C C . GLN A 1 237 ? 12.664 20.953 6.914 1 98.81 237 GLN A C 1
ATOM 1837 O O . GLN A 1 237 ? 12.227 21.203 8.039 1 98.81 237 GLN A O 1
ATOM 1842 N N . LYS A 1 238 ? 13.797 20.359 6.723 1 98.81 238 LYS A N 1
ATOM 1843 C CA . LYS A 1 238 ? 14.594 19.875 7.844 1 98.81 238 LYS A CA 1
ATOM 1844 C C . LYS A 1 238 ? 15.148 21.031 8.664 1 98.81 238 LYS A C 1
ATOM 1846 O O . LYS A 1 238 ? 15.164 20.984 9.898 1 98.81 238 LYS A O 1
ATOM 1851 N N . ASP A 1 239 ? 15.547 22.062 8.039 1 98.88 239 ASP A N 1
ATOM 1852 C CA . ASP A 1 239 ? 16.203 23.188 8.695 1 98.88 239 ASP A CA 1
ATOM 1853 C C . ASP A 1 239 ? 15.227 23.938 9.602 1 98.88 239 ASP A C 1
ATOM 1855 O O . ASP A 1 239 ? 15.641 24.562 10.586 1 98.88 239 ASP A O 1
ATOM 1859 N N . VAL A 1 240 ? 13.969 23.891 9.328 1 98.88 240 VAL A N 1
ATOM 1860 C CA . VAL A 1 240 ? 12.977 24.688 10.047 1 98.88 240 VAL A CA 1
ATOM 1861 C C . VAL A 1 240 ? 12.555 23.953 11.32 1 98.88 240 VAL A C 1
ATOM 1863 O O . VAL A 1 240 ? 12.055 24.562 12.266 1 98.88 240 VAL A O 1
ATOM 1866 N N . ALA A 1 241 ? 12.711 22.656 11.352 1 98.88 241 ALA A N 1
ATOM 1867 C CA . ALA A 1 241 ? 12.336 21.875 12.531 1 98.88 241 ALA A CA 1
ATOM 1868 C C . ALA A 1 241 ? 13.047 22.391 13.781 1 98.88 241 ALA A C 1
ATOM 1870 O O . ALA A 1 241 ? 14.227 22.766 13.727 1 98.88 241 ALA A O 1
ATOM 1871 N N . GLU A 1 242 ? 12.305 22.359 14.875 1 98.38 242 GLU A N 1
ATOM 1872 C CA . GLU A 1 242 ? 12.859 22.844 16.125 1 98.38 242 GLU A CA 1
ATOM 1873 C C . GLU A 1 242 ? 14.18 22.156 16.453 1 98.38 242 GLU A C 1
ATOM 1875 O O . GLU A 1 242 ? 15.148 22.797 16.859 1 98.38 242 GLU A O 1
ATOM 1880 N N . GLU A 1 243 ? 14.25 20.891 16.234 1 97.44 243 GLU A N 1
ATOM 1881 C CA . GLU A 1 243 ? 15.391 20.078 16.656 1 97.44 243 GLU A CA 1
ATOM 1882 C C . GLU A 1 243 ? 16.609 20.328 15.781 1 97.44 243 GLU A C 1
ATOM 1884 O O . GLU A 1 243 ? 17.719 19.922 16.109 1 97.44 243 GLU A O 1
ATOM 1889 N N . SER A 1 244 ? 16.438 21 14.602 1 98.12 244 SER A N 1
ATOM 1890 C CA . SER A 1 244 ? 17.562 21.219 13.695 1 98.12 244 SER A CA 1
ATOM 1891 C C . SER A 1 244 ? 18.547 22.219 14.281 1 98.12 244 SER A C 1
ATOM 1893 O O . SER A 1 244 ? 19.734 22.219 13.914 1 98.12 244 SER A O 1
ATOM 1895 N N . ARG A 1 245 ? 18.109 23.172 15.094 1 97.25 245 ARG A N 1
ATOM 1896 C CA . ARG A 1 245 ? 18.922 24.188 15.766 1 97.25 245 ARG A CA 1
ATOM 1897 C C . ARG A 1 245 ? 19.672 25.047 14.766 1 97.25 245 ARG A C 1
ATOM 1899 O O . ARG A 1 245 ? 20.719 25.594 15.07 1 97.25 245 ARG A O 1
ATOM 1906 N N . THR A 1 246 ? 19.156 25.031 13.555 1 98.19 246 THR A N 1
ATOM 1907 C CA . THR A 1 246 ? 19.688 25.969 12.57 1 98.19 246 THR A CA 1
ATOM 1908 C C . THR A 1 246 ? 19.125 27.375 12.812 1 98.19 246 THR A C 1
ATOM 1910 O O . THR A 1 246 ? 18.297 27.578 13.703 1 98.19 246 THR A O 1
ATOM 1913 N N . SER A 1 247 ? 19.547 28.328 12.016 1 98.25 247 SER A N 1
ATOM 1914 C CA . SER A 1 247 ? 19.062 29.688 12.125 1 98.25 247 SER A CA 1
ATOM 1915 C C . SER A 1 247 ? 17.609 29.797 11.703 1 98.25 247 SER A C 1
ATOM 1917 O O . SER A 1 247 ? 16.938 30.797 12 1 98.25 247 SER A O 1
ATOM 1919 N N . LEU A 1 248 ? 17.062 28.75 11.047 1 98.62 248 LEU A N 1
ATOM 1920 C CA . LEU A 1 248 ? 15.695 28.766 10.562 1 98.62 248 LEU A CA 1
ATOM 1921 C C . LEU A 1 248 ? 14.773 28.016 11.516 1 98.62 248 LEU A C 1
ATOM 1923 O O . LEU A 1 248 ? 13.562 27.969 11.312 1 98.62 248 LEU A O 1
ATOM 1927 N N . SER A 1 249 ? 15.336 27.422 12.516 1 98.56 249 SER A N 1
ATOM 1928 C CA . SER A 1 249 ? 14.539 26.578 13.414 1 98.56 249 SER A CA 1
ATOM 1929 C C . SER A 1 249 ? 13.469 27.406 14.125 1 98.56 249 SER A C 1
ATOM 1931 O O . SER A 1 249 ? 13.695 28.562 14.469 1 98.56 249 SER A O 1
ATOM 1933 N N . VAL A 1 250 ? 12.305 26.781 14.266 1 98.38 250 VAL A N 1
ATOM 1934 C CA . VAL A 1 250 ? 11.164 27.391 14.93 1 98.38 250 VAL A CA 1
ATOM 1935 C C . VAL A 1 250 ? 10.672 26.5 16.062 1 98.38 250 VAL A C 1
ATOM 1937 O O . VAL A 1 250 ? 10.547 25.281 15.891 1 98.38 250 VAL A O 1
ATOM 1940 N N . ASN A 1 251 ? 10.383 27.141 17.203 1 97.88 251 ASN A N 1
ATOM 1941 C CA . ASN A 1 251 ? 9.852 26.375 18.328 1 97.88 251 ASN A CA 1
ATOM 1942 C C . ASN A 1 251 ? 8.555 25.656 17.969 1 97.88 251 ASN A C 1
ATOM 1944 O O . ASN A 1 251 ? 7.715 26.219 17.25 1 97.88 251 ASN A O 1
ATOM 1948 N N . ASN A 1 252 ? 8.344 24.391 18.422 1 98.38 252 ASN A N 1
ATOM 1949 C CA . ASN A 1 252 ? 7.145 23.578 18.25 1 98.38 252 ASN A CA 1
ATOM 1950 C C . ASN A 1 252 ? 6.906 23.234 16.781 1 98.38 252 ASN A C 1
ATOM 1952 O O . ASN A 1 252 ? 5.777 22.938 16.391 1 98.38 252 ASN A O 1
ATOM 1956 N N . ALA A 1 253 ? 7.938 23.359 15.938 1 98.88 253 ALA A N 1
ATOM 1957 C CA . ALA A 1 253 ? 7.891 22.844 14.57 1 98.88 253 ALA A CA 1
ATOM 1958 C C . ALA A 1 253 ? 8.516 21.453 14.492 1 98.88 253 ALA A C 1
ATOM 1960 O O . ALA A 1 253 ? 9.648 21.25 14.93 1 98.88 253 ALA A O 1
ATOM 1961 N N . VAL A 1 254 ? 7.766 20.484 13.992 1 98.81 254 VAL A N 1
ATOM 1962 C CA . VAL A 1 254 ? 8.25 19.109 13.961 1 98.81 254 VAL A CA 1
ATOM 1963 C C . VAL A 1 254 ? 8.172 18.562 12.531 1 98.81 254 VAL A C 1
ATOM 1965 O O . VAL A 1 254 ? 7.137 18.672 11.875 1 98.81 254 VAL A O 1
ATOM 1968 N N . TYR A 1 255 ? 9.297 18.078 12.07 1 98.81 255 TYR A N 1
ATOM 1969 C CA . TYR A 1 255 ? 9.422 17.422 10.773 1 98.81 255 TYR A CA 1
ATOM 1970 C C . TYR A 1 255 ? 9.102 15.93 10.891 1 98.81 255 TYR A C 1
ATOM 1972 O O . TYR A 1 255 ? 9.656 15.234 11.742 1 98.81 255 TYR A O 1
ATOM 1980 N N . VAL A 1 256 ? 8.18 15.406 10.07 1 98.75 256 VAL A N 1
ATOM 1981 C CA . VAL A 1 256 ? 7.766 14.008 10.078 1 98.75 256 VAL A CA 1
ATOM 1982 C C . VAL A 1 256 ? 8.195 13.328 8.781 1 98.75 256 VAL A C 1
ATOM 1984 O O . VAL A 1 256 ? 7.652 13.617 7.715 1 98.75 256 VAL A O 1
ATOM 1987 N N . PRO A 1 257 ? 9.195 12.422 8.828 1 97.69 257 PRO A N 1
ATOM 1988 C CA . PRO A 1 257 ? 9.594 11.695 7.617 1 97.69 257 PRO A CA 1
ATOM 1989 C C . PRO A 1 257 ? 8.469 10.828 7.055 1 97.69 257 PRO A C 1
ATOM 1991 O O . PRO A 1 257 ? 7.715 10.219 7.816 1 97.69 257 PRO A O 1
ATOM 1994 N N . ALA A 1 258 ? 8.352 10.82 5.715 1 97 258 ALA A N 1
ATOM 1995 C CA . ALA A 1 258 ? 7.266 10.086 5.07 1 97 258 ALA A CA 1
ATOM 1996 C C . ALA A 1 258 ? 7.781 9.289 3.873 1 97 258 ALA A C 1
ATOM 1998 O O . ALA A 1 258 ? 7.004 8.906 2.994 1 97 258 ALA A O 1
ATOM 1999 N N . ASP A 1 259 ? 9.109 9.023 3.738 1 95.38 259 ASP A N 1
ATOM 2000 C CA . ASP A 1 259 ? 9.711 8.398 2.564 1 95.38 259 ASP A CA 1
ATOM 2001 C C . ASP A 1 259 ? 9.336 6.918 2.473 1 95.38 259 ASP A C 1
ATOM 2003 O O . ASP A 1 259 ? 9.414 6.32 1.398 1 95.38 259 ASP A O 1
ATOM 2007 N N . ASP A 1 260 ? 8.938 6.332 3.568 1 95.06 260 ASP A N 1
ATOM 2008 C CA . ASP A 1 260 ? 8.648 4.898 3.625 1 95.06 260 ASP A CA 1
ATOM 2009 C C . ASP A 1 260 ? 7.168 4.629 3.379 1 95.06 260 ASP A C 1
ATOM 2011 O O . ASP A 1 260 ? 6.738 3.473 3.361 1 95.06 260 ASP A O 1
ATOM 2015 N N . LEU A 1 261 ? 6.391 5.68 3.17 1 97.06 261 LEU A N 1
ATOM 2016 C CA . LEU A 1 261 ? 4.941 5.527 3.1 1 97.06 261 LEU A CA 1
ATOM 2017 C C . LEU A 1 261 ? 4.508 5.086 1.704 1 97.06 261 LEU A C 1
ATOM 2019 O O . LEU A 1 261 ? 5.176 5.398 0.716 1 97.06 261 LEU A O 1
ATOM 2023 N N . GLN A 1 262 ? 3.367 4.375 1.653 1 97.31 262 GLN A N 1
ATOM 2024 C CA . GLN A 1 262 ? 2.812 3.879 0.399 1 97.31 262 GLN A CA 1
ATOM 2025 C C . GLN A 1 262 ? 2.451 5.027 -0.538 1 97.31 262 GLN A C 1
ATOM 2027 O O . GLN A 1 262 ? 1.818 6 -0.121 1 97.31 262 GLN A O 1
ATOM 2032 N N . LEU A 1 263 ? 2.789 4.895 -1.789 1 96.94 263 LEU A N 1
ATOM 2033 C CA . LEU A 1 263 ? 2.471 5.875 -2.822 1 96.94 263 LEU A CA 1
ATOM 2034 C C . LEU A 1 263 ? 1.221 5.465 -3.594 1 96.94 263 LEU A C 1
ATOM 2036 O O . LEU A 1 263 ? 0.812 4.301 -3.551 1 96.94 263 LEU A O 1
ATOM 2040 N N . ARG A 1 264 ? 0.68 6.445 -4.219 1 97.38 264 ARG A N 1
ATOM 2041 C CA . ARG A 1 264 ? -0.548 6.227 -4.977 1 97.38 264 ARG A CA 1
ATOM 2042 C C . ARG A 1 264 ? -0.331 5.207 -6.086 1 97.38 264 ARG A C 1
ATOM 2044 O O . ARG A 1 264 ? -1.234 4.434 -6.414 1 97.38 264 ARG A O 1
ATOM 2051 N N . SER A 1 265 ? 0.871 5.145 -6.652 1 96.56 265 SER A N 1
ATOM 2052 C CA . SER A 1 265 ? 1.211 4.215 -7.723 1 96.56 265 SER A CA 1
ATOM 2053 C C . SER A 1 265 ? 1.082 2.768 -7.258 1 96.56 265 SER A C 1
ATOM 2055 O O . SER A 1 265 ? 0.972 1.854 -8.078 1 96.56 265 SER A O 1
ATOM 2057 N N . MET A 1 266 ? 1.048 2.545 -5.938 1 96.69 266 MET A N 1
ATOM 2058 C CA . MET A 1 266 ? 1.041 1.194 -5.383 1 96.69 266 MET A CA 1
ATOM 2059 C C . MET A 1 266 ? -0.318 0.862 -4.777 1 96.69 266 MET A C 1
ATOM 2061 O O . MET A 1 266 ? -0.492 -0.201 -4.18 1 96.69 266 MET A O 1
ATOM 2065 N N . ASP A 1 267 ? -1.23 1.797 -4.863 1 97.56 267 ASP A N 1
ATOM 2066 C CA . ASP A 1 267 ? -2.559 1.584 -4.297 1 97.56 267 ASP A CA 1
ATOM 2067 C C . ASP A 1 267 ? -3.324 0.515 -5.07 1 97.56 267 ASP A C 1
ATOM 2069 O O . ASP A 1 267 ? -3.08 0.312 -6.262 1 97.56 267 ASP A O 1
ATOM 2073 N N . PHE A 1 268 ? -4.215 -0.247 -4.34 1 97.88 268 PHE A N 1
ATOM 2074 C CA . PHE A 1 268 ? -4.973 -1.304 -4.996 1 97.88 268 PHE A CA 1
ATOM 2075 C C . PHE A 1 268 ? -5.863 -0.729 -6.094 1 97.88 268 PHE A C 1
ATOM 2077 O O . PHE A 1 268 ? -6.656 0.179 -5.844 1 97.88 268 PHE A O 1
ATOM 2084 N N . ARG A 1 269 ? -5.684 -1.122 -7.375 1 96.62 269 ARG A N 1
ATOM 2085 C CA . ARG A 1 269 ? -6.441 -0.745 -8.562 1 96.62 269 ARG A CA 1
ATOM 2086 C C . ARG A 1 269 ? -6.453 0.769 -8.75 1 96.62 269 ARG A C 1
ATOM 2088 O O . ARG A 1 269 ? -7.492 1.353 -9.062 1 96.62 269 ARG A O 1
ATOM 2095 N N . THR A 1 270 ? -5.309 1.352 -8.484 1 96.12 270 THR A N 1
ATOM 2096 C CA . THR A 1 270 ? -5.188 2.791 -8.68 1 96.12 270 THR A CA 1
ATOM 2097 C C . THR A 1 270 ? -5.336 3.148 -10.156 1 96.12 270 THR A C 1
ATOM 2099 O O . THR A 1 270 ? -4.793 2.463 -11.023 1 96.12 270 THR A O 1
ATOM 2102 N N . PRO A 1 271 ? -6.094 4.227 -10.477 1 95.75 271 PRO A N 1
ATOM 2103 C CA . PRO A 1 271 ? -6.133 4.727 -11.852 1 95.75 271 PRO A CA 1
ATOM 2104 C C . PRO A 1 271 ? -4.855 5.461 -12.25 1 95.75 271 PRO A C 1
ATOM 2106 O O . PRO A 1 271 ? -4.711 5.871 -13.398 1 95.75 271 PRO A O 1
ATOM 2109 N N . TYR A 1 272 ? -3.902 5.629 -11.305 1 95.88 272 TYR A N 1
ATOM 2110 C CA . TYR A 1 272 ? -2.668 6.367 -11.555 1 95.88 272 TYR A CA 1
ATOM 2111 C C . TYR A 1 272 ? -1.449 5.527 -11.188 1 95.88 272 TYR A C 1
ATOM 2113 O O . TYR A 1 272 ? -0.699 5.879 -10.273 1 95.88 272 TYR A O 1
ATOM 2121 N N . PRO A 1 273 ? -1.098 4.496 -11.945 1 94.44 273 PRO A N 1
ATOM 2122 C CA . PRO A 1 273 ? -0.059 3.529 -11.586 1 94.44 273 PRO A CA 1
ATOM 2123 C C . PRO A 1 273 ? 1.352 4.098 -11.727 1 94.44 273 PRO A C 1
ATOM 2125 O O . PRO A 1 273 ? 2.322 3.459 -11.312 1 94.44 273 PRO A O 1
ATOM 2128 N N . THR A 1 274 ? 1.566 5.355 -12.266 1 94 274 THR A N 1
ATOM 2129 C CA . THR A 1 274 ? 2.891 5.953 -12.398 1 94 274 THR A CA 1
ATOM 2130 C C . THR A 1 274 ? 3.037 7.152 -11.461 1 94 274 THR A C 1
ATOM 2132 O O . THR A 1 274 ? 4.031 7.879 -11.531 1 94 274 THR A O 1
ATOM 2135 N N . ASP A 1 275 ? 2.051 7.383 -10.57 1 95.81 275 ASP A N 1
ATOM 2136 C CA . ASP A 1 275 ? 2.051 8.539 -9.68 1 95.81 275 ASP A CA 1
ATOM 2137 C C . ASP A 1 275 ? 2.908 8.273 -8.445 1 95.81 275 ASP A C 1
ATOM 2139 O O . ASP A 1 275 ? 2.434 7.695 -7.465 1 95.81 275 ASP A O 1
ATOM 2143 N N . THR A 1 276 ? 4.16 8.75 -8.461 1 94.56 276 THR A N 1
ATOM 2144 C CA . THR A 1 276 ? 5.078 8.562 -7.344 1 94.56 276 THR A CA 1
ATOM 2145 C C . THR A 1 276 ? 5.238 9.859 -6.559 1 94.56 276 THR A C 1
ATOM 2147 O O . THR A 1 276 ? 6.199 10.023 -5.801 1 94.56 276 THR A O 1
ATOM 2150 N N . VAL A 1 277 ? 4.297 10.805 -6.785 1 95.94 277 VAL A N 1
ATOM 2151 C CA . VAL A 1 277 ? 4.32 12.102 -6.117 1 95.94 277 VAL A CA 1
ATOM 2152 C C . VAL A 1 277 ? 3.35 12.094 -4.938 1 95.94 277 VAL A C 1
ATOM 2154 O O . VAL A 1 277 ? 3.664 12.609 -3.863 1 95.94 277 VAL A O 1
ATOM 2157 N N . HIS A 1 278 ? 2.232 11.445 -5.152 1 97.38 278 HIS A N 1
ATOM 2158 C CA . HIS A 1 278 ? 1.167 11.453 -4.156 1 97.38 278 HIS A CA 1
ATOM 2159 C C . HIS A 1 278 ? 1.192 10.188 -3.309 1 97.38 278 HIS A C 1
ATOM 2161 O O . HIS A 1 278 ? 1.611 9.125 -3.781 1 97.38 278 HIS A O 1
ATOM 2167 N N . LEU A 1 279 ? 0.783 10.375 -2.057 1 97.81 279 LEU A N 1
ATOM 2168 C CA . LEU A 1 279 ? 0.587 9.219 -1.182 1 97.81 279 LEU A CA 1
ATOM 2169 C C . LEU A 1 279 ? -0.68 8.461 -1.557 1 97.81 279 LEU A C 1
ATOM 2171 O O . LEU A 1 279 ? -1.645 9.055 -2.043 1 97.81 279 LEU A O 1
ATOM 2175 N N . GLY A 1 280 ? -0.599 7.195 -1.368 1 97.38 280 GLY A N 1
ATOM 2176 C CA . GLY A 1 280 ? -1.786 6.367 -1.526 1 97.38 280 GLY A CA 1
ATOM 2177 C C . GLY A 1 280 ? -2.58 6.215 -0.242 1 97.38 280 GLY A C 1
ATOM 2178 O O . GLY A 1 280 ? -2.307 6.895 0.748 1 97.38 280 GLY A O 1
ATOM 2179 N N . THR A 1 281 ? -3.545 5.309 -0.25 1 98.44 281 THR A N 1
ATOM 2180 C CA . THR A 1 281 ? -4.504 5.145 0.836 1 98.44 281 THR A CA 1
ATOM 2181 C C . THR A 1 281 ? -3.789 4.816 2.145 1 98.44 281 THR A C 1
ATOM 2183 O O . THR A 1 281 ? -3.986 5.5 3.152 1 98.44 281 THR A O 1
ATOM 2186 N N . HIS A 1 282 ? -2.955 3.777 2.143 1 98.44 282 HIS A N 1
ATOM 2187 C CA . HIS A 1 282 ? -2.236 3.418 3.359 1 98.44 282 HIS A CA 1
ATOM 2188 C C . HIS A 1 282 ? -1.293 4.535 3.793 1 98.44 282 HIS A C 1
ATOM 2190 O O . HIS A 1 282 ? -1.163 4.816 4.988 1 98.44 282 HIS A O 1
ATOM 2196 N N . GLY A 1 283 ? -0.634 5.148 2.824 1 98.31 283 GLY A N 1
ATOM 2197 C CA . GLY A 1 283 ? 0.286 6.23 3.127 1 98.31 283 GLY A CA 1
ATOM 2198 C C . GLY A 1 283 ? -0.384 7.41 3.807 1 98.31 283 GLY A C 1
ATOM 2199 O O . GLY A 1 283 ? 0.133 7.941 4.789 1 98.31 283 GLY A O 1
ATOM 2200 N N . VAL A 1 284 ? -1.536 7.805 3.309 1 98.56 284 VAL A N 1
ATOM 2201 C CA . VAL A 1 284 ? -2.293 8.922 3.869 1 98.56 284 VAL A CA 1
ATOM 2202 C C . VAL A 1 284 ? -2.715 8.594 5.301 1 98.56 284 VAL A C 1
ATOM 2204 O O . VAL A 1 284 ? -2.574 9.422 6.203 1 98.56 284 VAL A O 1
ATOM 2207 N N . LEU A 1 285 ? -3.213 7.391 5.535 1 98.62 285 LEU A N 1
ATOM 2208 C CA . LEU A 1 285 ? -3.648 6.977 6.863 1 98.62 285 LEU A CA 1
ATOM 2209 C C . LEU A 1 285 ? -2.482 6.98 7.844 1 98.62 285 LEU A C 1
ATOM 2211 O O . LEU A 1 285 ? -2.6 7.508 8.953 1 98.62 285 LEU A O 1
ATOM 2215 N N . VAL A 1 286 ? -1.338 6.453 7.426 1 98.62 286 VAL A N 1
ATOM 2216 C CA . VAL A 1 286 ? -0.189 6.348 8.32 1 98.62 286 VAL A CA 1
ATOM 2217 C C . VAL A 1 286 ? 0.361 7.742 8.617 1 98.62 286 VAL A C 1
ATOM 2219 O O . VAL A 1 286 ? 0.745 8.039 9.75 1 98.62 286 VAL A O 1
ATOM 2222 N N . LEU A 1 287 ? 0.389 8.602 7.602 1 98.75 287 LEU A N 1
ATOM 2223 C CA . LEU A 1 287 ? 0.882 9.961 7.82 1 98.75 287 LEU A CA 1
ATOM 2224 C C . LEU A 1 287 ? 0.034 10.688 8.859 1 98.75 287 LEU A C 1
ATOM 2226 O O . LEU A 1 287 ? 0.569 11.367 9.734 1 98.75 287 LEU A O 1
ATOM 2230 N N . GLY A 1 288 ? -1.302 10.562 8.766 1 98.81 288 GLY A N 1
ATOM 2231 C CA . GLY A 1 288 ? -2.166 11.148 9.773 1 98.81 288 GLY A CA 1
ATOM 2232 C C . GLY A 1 288 ? -1.879 10.633 11.172 1 98.81 288 GLY A C 1
ATOM 2233 O O . GLY A 1 288 ? -1.851 11.414 12.133 1 98.81 288 GLY A O 1
ATOM 2234 N N . GLU A 1 289 ? -1.657 9.383 11.297 1 98.81 289 GLU A N 1
ATOM 2235 C CA . GLU A 1 289 ? -1.322 8.797 12.594 1 98.81 289 GLU A CA 1
ATOM 2236 C C . GLU A 1 289 ? 0.027 9.305 13.094 1 98.81 289 GLU A C 1
ATOM 2238 O O . GLU A 1 289 ? 0.207 9.523 14.289 1 98.81 289 GLU A O 1
ATOM 2243 N N . ARG A 1 290 ? 0.966 9.461 12.156 1 98.75 290 ARG A N 1
ATOM 2244 C CA . ARG A 1 290 ? 2.271 9.992 12.531 1 98.75 290 ARG A CA 1
ATOM 2245 C C . ARG A 1 290 ? 2.154 11.43 13.031 1 98.75 290 ARG A C 1
ATOM 2247 O O . ARG A 1 290 ? 2.828 11.82 13.984 1 98.75 290 ARG A O 1
ATOM 2254 N N . PHE A 1 291 ? 1.317 12.188 12.359 1 98.88 291 PHE A N 1
ATOM 2255 C CA . PHE A 1 291 ? 1.084 13.555 12.82 1 98.88 291 PHE A CA 1
ATOM 2256 C C . PHE A 1 291 ? 0.534 13.555 14.242 1 98.88 291 PHE A C 1
ATOM 2258 O O . PHE A 1 291 ? 0.992 14.328 15.086 1 98.88 291 PHE A O 1
ATOM 2265 N N . ALA A 1 292 ? -0.437 12.711 14.523 1 98.88 292 ALA A N 1
ATOM 2266 C CA . ALA A 1 292 ? -1.007 12.617 15.867 1 98.88 292 ALA A CA 1
ATOM 2267 C C . ALA A 1 292 ? 0.055 12.219 16.891 1 98.88 292 ALA A C 1
ATOM 2269 O O . ALA A 1 292 ? 0.108 12.766 17.984 1 98.88 292 ALA A O 1
ATOM 2270 N N . SER A 1 293 ? 0.887 11.266 16.5 1 98.75 293 SER A N 1
ATOM 2271 C CA . SER A 1 293 ? 1.944 10.812 17.391 1 98.75 293 SER A CA 1
ATOM 2272 C C . SER A 1 293 ? 2.949 11.922 17.672 1 98.75 293 SER A C 1
ATOM 2274 O O . SER A 1 293 ? 3.439 12.055 18.797 1 98.75 293 SER A O 1
ATOM 2276 N N . ALA A 1 294 ? 3.281 12.656 16.641 1 98.75 294 ALA A N 1
ATOM 2277 C CA . ALA A 1 294 ? 4.188 13.789 16.812 1 98.75 294 ALA A CA 1
ATOM 2278 C C . ALA A 1 294 ? 3.604 14.812 17.781 1 98.75 294 ALA A C 1
ATOM 2280 O O . ALA A 1 294 ? 4.316 15.344 18.641 1 98.75 294 ALA A O 1
ATOM 2281 N N . LEU A 1 295 ? 2.35 15.07 17.672 1 98.69 295 LEU A N 1
ATOM 2282 C CA . LEU A 1 295 ? 1.678 16.016 18.562 1 98.69 295 LEU A CA 1
ATOM 2283 C C . LEU A 1 295 ? 1.658 15.477 20 1 98.69 295 LEU A C 1
ATOM 2285 O O . LEU A 1 295 ? 1.909 16.234 20.938 1 98.69 295 LEU A O 1
ATOM 2289 N N . GLU A 1 296 ? 1.357 14.203 20.125 1 98.38 296 GLU A N 1
ATOM 2290 C CA . GLU A 1 296 ? 1.374 13.578 21.453 1 98.38 296 GLU A CA 1
ATOM 2291 C C . GLU A 1 296 ? 2.734 13.742 22.125 1 98.38 296 GLU A C 1
ATOM 2293 O O . GLU A 1 296 ? 2.812 14.109 23.297 1 98.38 296 GLU A O 1
ATOM 2298 N N . LYS A 1 297 ? 3.766 13.461 21.359 1 97.75 297 LYS A N 1
ATOM 2299 C CA . LYS A 1 297 ? 5.121 13.578 21.891 1 97.75 297 LYS A CA 1
ATOM 2300 C C . LYS A 1 297 ? 5.449 15.023 22.25 1 97.75 297 LYS A C 1
ATOM 2302 O O . LYS A 1 297 ? 6.023 15.281 23.312 1 97.75 297 LYS A O 1
ATOM 2307 N N . LEU A 1 298 ? 5.066 15.922 21.375 1 97.19 298 LEU A N 1
ATOM 2308 C CA . LEU A 1 298 ? 5.348 17.344 21.578 1 97.19 298 LEU A CA 1
ATOM 2309 C C . LEU A 1 298 ? 4.645 17.844 22.844 1 97.19 298 LEU A C 1
ATOM 2311 O O . LEU A 1 298 ? 5.242 18.594 23.625 1 97.19 298 LEU A O 1
ATOM 2315 N N . TRP A 1 299 ? 3.379 17.438 23.047 1 95.38 299 TRP A N 1
ATOM 2316 C CA . TRP A 1 299 ? 2.578 17.922 24.172 1 95.38 299 TRP A CA 1
ATOM 2317 C C . TRP A 1 299 ? 2.949 17.203 25.453 1 95.38 299 TRP A C 1
ATOM 2319 O O . TRP A 1 299 ? 2.721 17.719 26.547 1 95.38 299 TRP A O 1
ATOM 2329 N N . GLY A 1 300 ? 3.422 15.938 25.391 1 88.75 300 GLY A N 1
ATOM 2330 C CA . GLY A 1 300 ? 3.904 15.219 26.562 1 88.75 300 GLY A CA 1
ATOM 2331 C C . GLY A 1 300 ? 5.203 15.773 27.109 1 88.75 300 GLY A C 1
ATOM 2332 O O . GLY A 1 300 ? 5.434 15.734 28.328 1 88.75 300 GLY A O 1
ATOM 2333 N N . GLN A 1 301 ? 6.062 16.141 26.266 1 76.44 301 GLN A N 1
ATOM 2334 C CA . GLN A 1 301 ? 7.34 16.734 26.656 1 76.44 301 GLN A CA 1
ATOM 2335 C C . GLN A 1 301 ? 7.137 18.094 27.344 1 76.44 301 GLN A C 1
ATOM 2337 O O . GLN A 1 301 ? 7.961 18.5 28.156 1 76.44 301 GLN A O 1
ATOM 2342 N N . LYS A 1 302 ? 6.047 18.688 27.109 1 66.88 302 LYS A N 1
ATOM 2343 C CA . LYS A 1 302 ? 5.828 20.016 27.656 1 66.88 302 LYS A CA 1
ATOM 2344 C C . LYS A 1 302 ? 5.07 19.969 28.969 1 66.88 302 LYS A C 1
ATOM 2346 O O . LYS A 1 302 ? 5.074 20.938 29.734 1 66.88 302 LYS A O 1
ATOM 2351 N N . ASN A 1 303 ? 4.43 18.844 29.297 1 50.72 303 ASN A N 1
ATOM 2352 C CA . ASN A 1 303 ? 3.867 18.672 30.641 1 50.72 303 ASN A CA 1
ATOM 2353 C C . ASN A 1 303 ? 4.898 18.109 31.609 1 50.72 303 ASN A C 1
ATOM 2355 O O . ASN A 1 303 ? 5.695 17.234 31.25 1 50.72 303 ASN A O 1
ATOM 2359 N N . MET B 1 1 ? -72.875 -104.938 -16.594 1 26.45 1 MET B N 1
ATOM 2360 C CA . MET B 1 1 ? -72.75 -103.938 -17.672 1 26.45 1 MET B CA 1
ATOM 2361 C C . MET B 1 1 ? -72.25 -102.625 -17.141 1 26.45 1 MET B C 1
ATOM 2363 O O . MET B 1 1 ? -73.062 -101.812 -16.672 1 26.45 1 MET B O 1
ATOM 2367 N N . ILE B 1 2 ? -71.125 -102.625 -16.422 1 31.58 2 ILE B N 1
ATOM 2368 C CA . ILE B 1 2 ? -70.5 -101.688 -15.477 1 31.58 2 ILE B CA 1
ATOM 2369 C C . ILE B 1 2 ? -69.938 -100.5 -16.234 1 31.58 2 ILE B C 1
ATOM 2371 O O . ILE B 1 2 ? -69.062 -100.625 -17.062 1 31.58 2 ILE B O 1
ATOM 2375 N N . VAL B 1 3 ? -70.812 -99.5 -16.625 1 33.75 3 VAL B N 1
ATOM 2376 C CA . VAL B 1 3 ? -70.625 -98.312 -17.484 1 33.75 3 VAL B CA 1
ATOM 2377 C C . VAL B 1 3 ? -69.562 -97.438 -16.891 1 33.75 3 VAL B C 1
ATOM 2379 O O . VAL B 1 3 ? -69.75 -96.938 -15.766 1 33.75 3 VAL B O 1
ATOM 2382 N N . SER B 1 4 ? -68.312 -97.5 -17.312 1 31.11 4 SER B N 1
ATOM 2383 C CA . SER B 1 4 ? -67.062 -96.875 -16.953 1 31.11 4 SER B CA 1
ATOM 2384 C C . SER B 1 4 ? -67.062 -95.375 -17.297 1 31.11 4 SER B C 1
ATOM 2386 O O . SER B 1 4 ? -67.125 -95 -18.469 1 31.11 4 SER B O 1
ATOM 2388 N N . VAL B 1 5 ? -67.812 -94.562 -16.547 1 33.72 5 VAL B N 1
ATOM 2389 C CA . VAL B 1 5 ? -68 -93.125 -16.812 1 33.72 5 VAL B CA 1
ATOM 2390 C C . VAL B 1 5 ? -66.625 -92.438 -16.844 1 33.72 5 VAL B C 1
ATOM 2392 O O . VAL B 1 5 ? -65.812 -92.625 -15.961 1 33.72 5 VAL B O 1
ATOM 2395 N N . LEU B 1 6 ? -66.188 -91.938 -18.016 1 32.34 6 LEU B N 1
ATOM 2396 C CA . LEU B 1 6 ? -65 -91.25 -18.531 1 32.34 6 LEU B CA 1
ATOM 2397 C C . LEU B 1 6 ? -64.75 -89.938 -17.844 1 32.34 6 LEU B C 1
ATOM 2399 O O . LEU B 1 6 ? -65.688 -89.125 -17.688 1 32.34 6 LEU B O 1
ATOM 2403 N N . PRO B 1 7 ? -63.688 -89.688 -16.969 1 32.91 7 PRO B N 1
ATOM 2404 C CA . PRO B 1 7 ? -63.406 -88.5 -16.141 1 32.91 7 PRO B CA 1
ATOM 2405 C C . PRO B 1 7 ? -63.062 -87.25 -16.969 1 32.91 7 PRO B C 1
ATOM 2407 O O . PRO B 1 7 ? -62.5 -87.375 -18.047 1 32.91 7 PRO B O 1
ATOM 2410 N N . ARG B 1 8 ? -63.906 -86.125 -16.984 1 34 8 ARG B N 1
ATOM 2411 C CA . ARG B 1 8 ? -63.812 -84.875 -17.688 1 34 8 ARG B CA 1
ATOM 2412 C C . ARG B 1 8 ? -62.469 -84.188 -17.453 1 34 8 ARG B C 1
ATOM 2414 O O . ARG B 1 8 ? -61.938 -84.188 -16.344 1 34 8 ARG B O 1
ATOM 2421 N N . SER B 1 9 ? -61.625 -83.875 -18.469 1 33.19 9 SER B N 1
ATOM 2422 C CA . SER B 1 9 ? -60.312 -83.25 -18.766 1 33.19 9 SER B CA 1
ATOM 2423 C C . SER B 1 9 ? -60.312 -81.75 -18.328 1 33.19 9 SER B C 1
ATOM 2425 O O . SER B 1 9 ? -61.094 -80.938 -18.828 1 33.19 9 SER B O 1
ATOM 2427 N N . ALA B 1 10 ? -60.188 -81.312 -17.047 1 32.84 10 ALA B N 1
ATOM 2428 C CA . ALA B 1 10 ? -60.062 -79.938 -16.609 1 32.84 10 ALA B CA 1
ATOM 2429 C C . ALA B 1 10 ? -58.906 -79.25 -17.328 1 32.84 10 ALA B C 1
ATOM 2431 O O . ALA B 1 10 ? -57.75 -79.75 -17.281 1 32.84 10 ALA B O 1
ATOM 2432 N N . ARG B 1 11 ? -59.094 -78.438 -18.344 1 33.12 11 ARG B N 1
ATOM 2433 C CA . ARG B 1 11 ? -58.188 -77.562 -19.094 1 33.12 11 ARG B CA 1
ATOM 2434 C C . ARG B 1 11 ? -57.562 -76.5 -18.188 1 33.12 11 ARG B C 1
ATOM 2436 O O . ARG B 1 11 ? -58.25 -75.75 -17.531 1 33.12 11 ARG B O 1
ATOM 2443 N N . PHE B 1 12 ? -56.375 -76.75 -17.562 1 35.19 12 PHE B N 1
ATOM 2444 C CA . PHE B 1 12 ? -55.594 -75.812 -16.797 1 35.19 12 PHE B CA 1
ATOM 2445 C C . PHE B 1 12 ? -55.125 -74.688 -17.688 1 35.19 12 PHE B C 1
ATOM 2447 O O . PHE B 1 12 ? -54.531 -74.875 -18.734 1 35.19 12 PHE B O 1
ATOM 2454 N N . PHE B 1 13 ? -55.812 -73.5 -17.719 1 37.5 13 PHE B N 1
ATOM 2455 C CA . PHE B 1 13 ? -55.375 -72.25 -18.344 1 37.5 13 PHE B CA 1
ATOM 2456 C C . PHE B 1 13 ? -54.062 -71.812 -17.75 1 37.5 13 PHE B C 1
ATOM 2458 O O . PHE B 1 13 ? -53.969 -71.562 -16.531 1 37.5 13 PHE B O 1
ATOM 2465 N N . LEU B 1 14 ? -52.906 -72.125 -18.297 1 37 14 LEU B N 1
ATOM 2466 C CA . LEU B 1 14 ? -51.594 -71.562 -18 1 37 14 LEU B CA 1
ATOM 2467 C C . LEU B 1 14 ? -51.531 -70.062 -18.25 1 37 14 LEU B C 1
ATOM 2469 O O . LEU B 1 14 ? -51.719 -69.625 -19.375 1 37 14 LEU B O 1
ATOM 2473 N N . PHE B 1 15 ? -51.906 -69.188 -17.312 1 42.97 15 PHE B N 1
ATOM 2474 C CA . PHE B 1 15 ? -51.594 -67.75 -17.359 1 42.97 15 PHE B CA 1
ATOM 2475 C C . PHE B 1 15 ? -50.094 -67.5 -17.516 1 42.97 15 PHE B C 1
ATOM 2477 O O . PHE B 1 15 ? -49.312 -67.938 -16.672 1 42.97 15 PHE B O 1
ATOM 2484 N N . SER B 1 16 ? -49.562 -67.25 -18.703 1 42 16 SER B N 1
ATOM 2485 C CA . SER B 1 16 ? -48.219 -66.75 -18.969 1 42 16 SER B CA 1
ATOM 2486 C C . SER B 1 16 ? -48 -65.375 -18.344 1 42 16 SER B C 1
ATOM 2488 O O . SER B 1 16 ? -48.688 -64.438 -18.656 1 42 16 SER B O 1
ATOM 2490 N N . TRP B 1 17 ? -47.5 -65.25 -17.109 1 47.34 17 TRP B N 1
ATOM 2491 C CA . TRP B 1 17 ? -46.969 -64.062 -16.5 1 47.34 17 TRP B CA 1
ATOM 2492 C C . TRP B 1 17 ? -45.906 -63.406 -17.391 1 47.34 17 TRP B C 1
ATOM 2494 O O . TRP B 1 17 ? -44.875 -64 -17.625 1 47.34 17 TRP B O 1
ATOM 2504 N N . LEU B 1 18 ? -46.281 -62.531 -18.281 1 48.75 18 LEU B N 1
ATOM 2505 C CA . LEU B 1 18 ? -45.344 -61.656 -18.969 1 48.75 18 LEU B CA 1
ATOM 2506 C C . LEU B 1 18 ? -44.531 -60.844 -17.969 1 48.75 18 LEU B C 1
ATOM 2508 O O . LEU B 1 18 ? -45.094 -59.969 -17.266 1 48.75 18 LEU B O 1
ATOM 2512 N N . LEU B 1 19 ? -43.406 -61.281 -17.469 1 49.69 19 LEU B N 1
ATOM 2513 C CA . LEU B 1 19 ? -42.406 -60.5 -16.75 1 49.69 19 LEU B CA 1
ATOM 2514 C C . LEU B 1 19 ? -41.906 -59.344 -17.625 1 49.69 19 LEU B C 1
ATOM 2516 O O . LEU B 1 19 ? -41.219 -59.594 -18.625 1 49.69 19 LEU B O 1
ATOM 2520 N N . CYS B 1 20 ? -42.594 -58.188 -17.688 1 50.31 20 CYS B N 1
ATOM 2521 C CA . CYS B 1 20 ? -42 -56.938 -18.219 1 50.31 20 CYS B CA 1
ATOM 2522 C C . CYS B 1 20 ? -40.656 -56.656 -17.547 1 50.31 20 CYS B C 1
ATOM 2524 O O . CYS B 1 20 ? -40.625 -56.281 -16.375 1 50.31 20 CYS B O 1
ATOM 2526 N N . SER B 1 21 ? -39.594 -57.125 -18.094 1 52.75 21 SER B N 1
ATOM 2527 C CA . SER B 1 21 ? -38.25 -56.656 -17.672 1 52.75 21 SER B CA 1
ATOM 2528 C C . SER B 1 21 ? -38.125 -55.156 -17.859 1 52.75 21 SER B C 1
ATOM 2530 O O . SER B 1 21 ? -38.062 -54.656 -18.984 1 52.75 21 SER B O 1
ATOM 2532 N N . LEU B 1 22 ? -38.594 -54.375 -16.906 1 56.75 22 LEU B N 1
ATOM 2533 C CA . LEU B 1 22 ? -38.156 -52.969 -16.891 1 56.75 22 LEU B CA 1
ATOM 2534 C C . LEU B 1 22 ? -36.625 -52.906 -17.047 1 56.75 22 LEU B C 1
ATOM 2536 O O . LEU B 1 22 ? -35.875 -53.219 -16.141 1 56.75 22 LEU B O 1
ATOM 2540 N N . THR B 1 23 ? -36.188 -52.781 -18.281 1 55.19 23 THR B N 1
ATOM 2541 C CA . THR B 1 23 ? -34.781 -52.406 -18.5 1 55.19 23 THR B CA 1
ATOM 2542 C C . THR B 1 23 ? -34.5 -51.062 -17.844 1 55.19 23 THR B C 1
ATOM 2544 O O . THR B 1 23 ? -35.031 -50.031 -18.234 1 55.19 23 THR B O 1
ATOM 2547 N N . VAL B 1 24 ? -34.094 -51.031 -16.672 1 59.31 24 VAL B N 1
ATOM 2548 C CA . VAL B 1 24 ? -33.5 -49.812 -16.094 1 59.31 24 VAL B CA 1
ATOM 2549 C C . VAL B 1 24 ? -32.375 -49.344 -16.969 1 59.31 24 VAL B C 1
ATOM 2551 O O . VAL B 1 24 ? -31.344 -50 -17.109 1 59.31 24 VAL B O 1
ATOM 2554 N N . PHE B 1 25 ? -32.656 -48.531 -17.953 1 55.16 25 PHE B N 1
ATOM 2555 C CA . PHE B 1 25 ? -31.531 -47.844 -18.594 1 55.16 25 PHE B CA 1
ATOM 2556 C C . PHE B 1 25 ? -30.656 -47.156 -17.547 1 55.16 25 PHE B C 1
ATOM 2558 O O . PHE B 1 25 ? -31.172 -46.438 -16.688 1 55.16 25 PHE B O 1
ATOM 2565 N N . PRO B 1 26 ? -29.484 -47.531 -17.328 1 47.66 26 PRO B N 1
ATOM 2566 C CA . PRO B 1 26 ? -28.656 -46.719 -16.422 1 47.66 26 PRO B CA 1
ATOM 2567 C C . PRO B 1 26 ? -28.734 -45.219 -16.766 1 47.66 26 PRO B C 1
ATOM 2569 O O . PRO B 1 26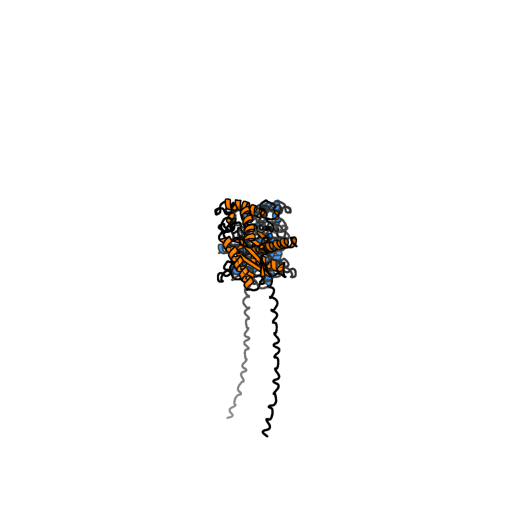 ? -28.906 -44.844 -17.922 1 47.66 26 PRO B O 1
ATOM 2572 N N . ALA B 1 27 ? -29.188 -44.469 -15.852 1 56 27 ALA B N 1
ATOM 2573 C CA . ALA B 1 27 ? -29.078 -43.031 -16.047 1 56 27 ALA B CA 1
ATOM 2574 C C . ALA B 1 27 ? -27.766 -42.656 -16.734 1 56 27 ALA B C 1
ATOM 2576 O O . ALA B 1 27 ? -26.719 -43.25 -16.484 1 56 27 ALA B O 1
ATOM 2577 N N . PRO B 1 28 ? -27.797 -42.125 -17.922 1 50.41 28 PRO B N 1
ATOM 2578 C CA . PRO B 1 28 ? -26.5 -41.719 -18.484 1 50.41 28 PRO B CA 1
ATOM 2579 C C . PRO B 1 28 ? -25.484 -41.344 -17.422 1 50.41 28 PRO B C 1
ATOM 2581 O O . PRO B 1 28 ? -25.859 -40.875 -16.344 1 50.41 28 PRO B O 1
ATOM 2584 N N . PRO B 1 29 ? -24.219 -41.812 -17.516 1 48.06 29 PRO B N 1
ATOM 2585 C CA . PRO B 1 29 ? -23.234 -41.375 -16.5 1 48.06 29 PRO B CA 1
ATOM 2586 C C . PRO B 1 29 ? -23.312 -39.875 -16.203 1 48.06 29 PRO B C 1
ATOM 2588 O O . PRO B 1 29 ? -23.609 -39.094 -17.094 1 48.06 29 PRO B O 1
ATOM 2591 N N . LEU B 1 30 ? -23.812 -39.469 -15.195 1 49.88 30 LEU B N 1
ATOM 2592 C CA . LEU B 1 30 ? -23.688 -38.094 -14.742 1 49.88 30 LEU B CA 1
ATOM 2593 C C . LEU B 1 30 ? -22.375 -37.469 -15.195 1 49.88 30 LEU B C 1
ATOM 2595 O O . LEU B 1 30 ? -21.297 -37.938 -14.789 1 49.88 30 LEU B O 1
ATOM 2599 N N . HIS B 1 31 ? -22.219 -36.938 -16.438 1 59.22 31 HIS B N 1
ATOM 2600 C CA . HIS B 1 31 ? -21.016 -36.312 -16.953 1 59.22 31 HIS B CA 1
ATOM 2601 C C . HIS B 1 31 ? -20.359 -35.406 -15.898 1 59.22 31 HIS B C 1
ATOM 2603 O O . HIS B 1 31 ? -21.016 -34.531 -15.328 1 59.22 31 HIS B O 1
ATOM 2609 N N . ALA B 1 32 ? -19.375 -35.812 -15.242 1 71.44 32 ALA B N 1
ATOM 2610 C CA . ALA B 1 32 ? -18.641 -35.031 -14.242 1 71.44 32 ALA B CA 1
ATOM 2611 C C . ALA B 1 32 ? -18.359 -33.625 -14.742 1 71.44 32 ALA B C 1
ATOM 2613 O O . ALA B 1 32 ? -18.016 -33.438 -15.914 1 71.44 32 ALA B O 1
ATOM 2614 N N . ASP B 1 33 ? -18.703 -32.562 -13.953 1 88.81 33 ASP B N 1
ATOM 2615 C CA . ASP B 1 33 ? -18.5 -31.172 -14.266 1 88.81 33 ASP B CA 1
ATOM 2616 C C . ASP B 1 33 ? -17.016 -30.797 -14.227 1 88.81 33 ASP B C 1
ATOM 2618 O O . ASP B 1 33 ? -16.344 -31.031 -13.219 1 88.81 33 ASP B O 1
ATOM 2622 N N . GLU B 1 34 ? -16.516 -30.375 -15.328 1 96.69 34 GLU B N 1
ATOM 2623 C CA . GLU B 1 34 ? -15.109 -29.984 -15.445 1 96.69 34 GLU B CA 1
ATOM 2624 C C . GLU B 1 34 ? -14.758 -28.875 -14.461 1 96.69 34 GLU B C 1
ATOM 2626 O O . GLU B 1 34 ? -15.531 -27.938 -14.281 1 96.69 34 GLU B O 1
ATOM 2631 N N . VAL B 1 35 ? -13.695 -29.047 -13.711 1 98.38 35 VAL B N 1
ATOM 2632 C CA . VAL B 1 35 ? -13.133 -27.984 -12.867 1 98.38 35 VAL B CA 1
ATOM 2633 C C . VAL B 1 35 ? -11.703 -27.703 -13.305 1 98.38 35 VAL B C 1
ATOM 2635 O O . VAL B 1 35 ? -10.891 -28.609 -13.453 1 98.38 35 VAL B O 1
ATOM 2638 N N . ASN B 1 36 ? -11.43 -26.406 -13.617 1 98.75 36 ASN B N 1
ATOM 2639 C CA . ASN B 1 36 ? -10.102 -25.953 -14.023 1 98.75 36 ASN B CA 1
ATOM 2640 C C . ASN B 1 36 ? -9.195 -25.734 -12.82 1 98.75 36 ASN B C 1
ATOM 2642 O O . ASN B 1 36 ? -9.547 -24.984 -11.898 1 98.75 36 ASN B O 1
ATOM 2646 N N . VAL B 1 37 ? -7.992 -26.328 -12.836 1 98.94 37 VAL B N 1
ATOM 2647 C CA . VAL B 1 37 ? -7.137 -26.328 -11.656 1 98.94 37 VAL B CA 1
ATOM 2648 C C . VAL B 1 37 ? -5.898 -25.484 -11.906 1 98.94 37 VAL B C 1
ATOM 2650 O O . VAL B 1 37 ? -5.211 -25.656 -12.922 1 98.94 37 VAL B O 1
ATOM 2653 N N . ILE B 1 38 ? -5.672 -24.547 -11 1 98.94 38 ILE B N 1
ATOM 2654 C CA . ILE B 1 38 ? -4.457 -23.75 -10.969 1 98.94 38 ILE B CA 1
ATOM 2655 C C . ILE B 1 38 ? -3.582 -24.172 -9.789 1 98.94 38 ILE B C 1
ATOM 2657 O O . ILE B 1 38 ? -4.066 -24.281 -8.664 1 98.94 38 ILE B O 1
ATOM 2661 N N . LEU B 1 39 ? -2.326 -24.406 -10.078 1 98.94 39 LEU B N 1
ATOM 2662 C CA . LEU B 1 39 ? -1.359 -24.719 -9.031 1 98.94 39 LEU B CA 1
ATOM 2663 C C . LEU B 1 39 ? -0.636 -23.469 -8.562 1 98.94 39 LEU B C 1
ATOM 2665 O O . LEU B 1 39 ? -0.393 -22.547 -9.352 1 98.94 39 LEU B O 1
ATOM 2669 N N . ILE B 1 40 ? -0.319 -23.422 -7.238 1 98.88 40 ILE B N 1
ATOM 2670 C CA . ILE B 1 40 ? 0.53 -22.375 -6.691 1 98.88 40 ILE B CA 1
ATOM 2671 C C . ILE B 1 40 ? 1.735 -22.984 -5.988 1 98.88 40 ILE B C 1
ATOM 2673 O O . ILE B 1 40 ? 1.584 -23.906 -5.176 1 98.88 40 ILE B O 1
ATOM 2677 N N . GLY B 1 41 ? 2.898 -22.578 -6.336 1 98.75 41 GLY B N 1
ATOM 2678 C CA . GLY B 1 41 ? 4.133 -22.984 -5.688 1 98.75 41 GLY B CA 1
ATOM 2679 C C . GLY B 1 41 ? 5.094 -21.844 -5.445 1 98.75 41 GLY B C 1
ATOM 2680 O O . GLY B 1 41 ? 4.945 -20.766 -6.027 1 98.75 41 GLY B O 1
ATOM 2681 N N . GLY B 1 42 ? 6.023 -22.062 -4.621 1 98.56 42 GLY B N 1
ATOM 2682 C CA . GLY B 1 42 ? 7.047 -21.062 -4.383 1 98.56 42 GLY B CA 1
ATOM 2683 C C . GLY B 1 42 ? 7.418 -20.922 -2.92 1 98.56 42 GLY B C 1
ATOM 2684 O O . GLY B 1 42 ? 7.43 -21.906 -2.178 1 98.56 42 GLY B O 1
ATOM 2685 N N . GLN B 1 43 ? 7.836 -19.719 -2.553 1 98 43 GLN B N 1
ATOM 2686 C CA . GLN B 1 43 ? 8.289 -19.469 -1.187 1 98 43 GLN B CA 1
ATOM 2687 C C . GLN B 1 43 ? 7.438 -18.406 -0.508 1 98 43 GLN B C 1
ATOM 2689 O O . GLN B 1 43 ? 6.215 -18.375 -0.665 1 98 43 GLN B O 1
ATOM 2694 N N . SER B 1 44 ? 7.984 -17.562 0.324 1 97.31 44 SER B N 1
ATOM 2695 C CA . SER B 1 44 ? 7.223 -16.75 1.269 1 97.31 44 SER B CA 1
ATOM 2696 C C . SER B 1 44 ? 6.207 -15.867 0.549 1 97.31 44 SER B C 1
ATOM 2698 O O . SER B 1 44 ? 5.105 -15.641 1.052 1 97.31 44 SER B O 1
ATOM 2700 N N . ASN B 1 45 ? 6.512 -15.328 -0.62 1 97.31 45 ASN B N 1
ATOM 2701 C CA . ASN B 1 45 ? 5.539 -14.531 -1.357 1 97.31 45 ASN B CA 1
ATOM 2702 C C . ASN B 1 45 ? 4.496 -15.406 -2.043 1 97.31 45 ASN B C 1
ATOM 2704 O O . ASN B 1 45 ? 3.471 -14.914 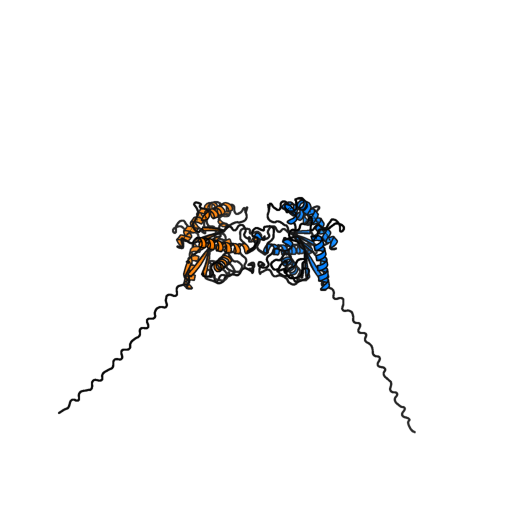-2.512 1 97.31 45 ASN B O 1
ATOM 2708 N N . ALA B 1 46 ? 4.707 -16.703 -2.072 1 97.94 46 ALA B N 1
ATOM 2709 C CA . ALA B 1 46 ? 3.697 -17.672 -2.514 1 97.94 46 ALA B CA 1
ATOM 2710 C C . ALA B 1 46 ? 2.867 -18.172 -1.338 1 97.94 46 ALA B C 1
ATOM 2712 O O . ALA B 1 46 ? 1.676 -18.453 -1.485 1 97.94 46 ALA B O 1
ATOM 2713 N N . THR B 1 47 ? 3.477 -18.406 -0.149 1 95.06 47 THR B N 1
ATOM 2714 C CA . THR B 1 47 ? 2.693 -18.812 1.016 1 95.06 47 THR B CA 1
ATOM 2715 C C . THR B 1 47 ? 1.597 -17.781 1.303 1 95.06 47 THR B C 1
ATOM 2717 O O . THR B 1 47 ? 0.427 -18.156 1.447 1 95.06 47 THR B O 1
ATOM 2720 N N . GLY B 1 48 ? 1.984 -16.453 1.311 1 91.88 48 GLY B N 1
ATOM 2721 C CA . GLY B 1 48 ? 1.017 -15.391 1.533 1 91.88 48 GLY B CA 1
ATOM 2722 C C . GLY B 1 48 ? 1.391 -14.469 2.682 1 91.88 48 GLY B C 1
ATOM 2723 O O . GLY B 1 48 ? 1.431 -14.898 3.836 1 91.88 48 GLY B O 1
ATOM 2724 N N . GLN B 1 49 ? 1.529 -13.242 2.352 1 93.56 49 GLN B N 1
ATOM 2725 C CA . GLN B 1 49 ? 1.98 -12.25 3.326 1 93.56 49 GLN B CA 1
ATOM 2726 C C . GLN B 1 49 ? 0.968 -11.117 3.471 1 93.56 49 GLN B C 1
ATOM 2728 O O . GLN B 1 49 ? 1.175 -10.188 4.258 1 93.56 49 GLN B O 1
ATOM 2733 N N . GLY B 1 50 ? -0.097 -11.172 2.664 1 96.69 50 GLY B N 1
ATOM 2734 C CA . GLY B 1 50 ? -1.12 -10.156 2.811 1 96.69 50 GLY B CA 1
ATOM 2735 C C . GLY B 1 50 ? -1.883 -10.258 4.117 1 96.69 50 GLY B C 1
ATOM 2736 O O . GLY B 1 50 ? -2.117 -11.352 4.621 1 96.69 50 GLY B O 1
ATOM 2737 N N . TYR B 1 51 ? -2.297 -9.148 4.68 1 97.19 51 TYR B N 1
ATOM 2738 C CA . TYR B 1 51 ? -3.055 -9.125 5.926 1 97.19 51 TYR B CA 1
ATOM 2739 C C . TYR B 1 51 ? -4.555 -9.094 5.652 1 97.19 51 TYR B C 1
ATOM 2741 O O . TYR B 1 51 ? -5.047 -8.195 4.977 1 97.19 51 TYR B O 1
ATOM 2749 N N . VAL B 1 52 ? -5.262 -10.055 6.285 1 96.5 52 VAL B N 1
ATOM 2750 C CA . VAL B 1 52 ? -6.707 -10.156 6.105 1 96.5 52 VAL B CA 1
ATOM 2751 C C . VAL B 1 52 ? -7.375 -8.844 6.516 1 96.5 52 VAL B C 1
ATOM 2753 O O . VAL B 1 52 ? -8.25 -8.336 5.809 1 96.5 52 VAL B O 1
ATOM 2756 N N . ASN B 1 53 ? -6.859 -8.227 7.543 1 96.19 53 ASN B N 1
ATOM 2757 C CA . ASN B 1 53 ? -7.465 -7.027 8.109 1 96.19 53 ASN B CA 1
ATOM 2758 C C . ASN B 1 53 ? -7.195 -5.801 7.246 1 96.19 53 ASN B C 1
ATOM 2760 O O . ASN B 1 53 ? -7.746 -4.727 7.492 1 96.19 53 ASN B O 1
ATOM 2764 N N . ASN B 1 54 ? -6.41 -5.875 6.195 1 97.56 54 ASN B N 1
ATOM 2765 C CA . ASN B 1 54 ? -6.078 -4.754 5.32 1 97.56 54 ASN B CA 1
ATOM 2766 C C . ASN B 1 54 ? -6.652 -4.949 3.922 1 97.56 54 ASN B C 1
ATOM 2768 O O . ASN B 1 54 ? -6.406 -4.137 3.027 1 97.56 54 ASN B O 1
ATOM 2772 N N . ILE B 1 55 ? -7.426 -6.035 3.713 1 97.75 55 ILE B N 1
ATOM 2773 C CA . ILE B 1 55 ? -8.086 -6.227 2.426 1 97.75 55 ILE B CA 1
ATOM 2774 C C . ILE B 1 55 ? -9.062 -5.078 2.166 1 97.75 55 ILE B C 1
ATOM 2776 O O . ILE B 1 55 ? -9.961 -4.832 2.965 1 97.75 55 ILE B O 1
ATOM 2780 N N . PRO B 1 56 ? -8.797 -4.383 1.074 1 95.81 56 PRO B N 1
ATOM 2781 C CA . PRO B 1 56 ? -9.727 -3.281 0.797 1 95.81 56 PRO B CA 1
ATOM 2782 C C . PRO B 1 56 ? -11.164 -3.752 0.622 1 95.81 56 PRO B C 1
ATOM 2784 O O . PRO B 1 56 ? -11.406 -4.809 0.034 1 95.81 56 PRO B O 1
ATOM 2787 N N . PRO B 1 57 ? -12.141 -2.955 1.028 1 92.31 57 PRO B N 1
ATOM 2788 C CA . PRO B 1 57 ? -13.555 -3.334 0.956 1 92.31 57 PRO B CA 1
ATOM 2789 C C . PRO B 1 57 ? -14.031 -3.562 -0.477 1 92.31 57 PRO B C 1
ATOM 2791 O O . PRO B 1 57 ? -14.961 -4.336 -0.705 1 92.31 57 PRO B O 1
ATOM 2794 N N . CYS B 1 58 ? -13.383 -2.928 -1.346 1 92.06 58 CYS B N 1
ATOM 2795 C CA . CYS B 1 58 ? -13.82 -3.059 -2.73 1 92.06 58 CYS B CA 1
ATOM 2796 C C . CYS B 1 58 ? -13.469 -4.43 -3.289 1 92.06 58 CYS B C 1
ATOM 2798 O O . CYS B 1 58 ? -13.977 -4.828 -4.34 1 92.06 58 CYS B O 1
ATOM 2800 N N . PHE B 1 59 ? -12.57 -5.121 -2.633 1 96.5 59 PHE B N 1
ATOM 2801 C CA . PHE B 1 59 ? -12.242 -6.477 -3.057 1 96.5 59 PHE B CA 1
ATOM 2802 C C . PHE B 1 59 ? -13.195 -7.484 -2.422 1 96.5 59 PHE B C 1
ATOM 2804 O O . PHE B 1 59 ? -13.336 -7.527 -1.197 1 96.5 59 PHE B O 1
ATOM 2811 N N . LYS B 1 60 ? -13.844 -8.312 -3.27 1 95 60 LYS B N 1
ATOM 2812 C CA . LYS B 1 60 ? -14.766 -9.352 -2.811 1 95 60 LYS B CA 1
ATOM 2813 C C . LYS B 1 60 ? -14.297 -10.734 -3.258 1 95 60 LYS B C 1
ATOM 2815 O O . LYS B 1 60 ? -14.203 -11.008 -4.457 1 95 60 LYS B O 1
ATOM 2820 N N . THR B 1 61 ? -14.031 -11.578 -2.277 1 96.44 61 THR B N 1
ATOM 2821 C CA . THR B 1 61 ? -13.586 -12.938 -2.557 1 96.44 61 THR B CA 1
ATOM 2822 C C . THR B 1 61 ? -14.703 -13.742 -3.217 1 96.44 61 THR B C 1
ATOM 2824 O O . THR B 1 61 ? -15.867 -13.656 -2.811 1 96.44 61 THR B O 1
ATOM 2827 N N . ASP B 1 62 ? -14.367 -14.477 -4.246 1 97.75 62 ASP B N 1
ATOM 2828 C CA . ASP B 1 62 ? -15.328 -15.398 -4.852 1 97.75 62 ASP B CA 1
ATOM 2829 C C . ASP B 1 62 ? -15.266 -16.766 -4.184 1 97.75 62 ASP B C 1
ATOM 2831 O O . ASP B 1 62 ? -14.305 -17.516 -4.379 1 97.75 62 ASP B O 1
ATOM 2835 N N . LYS B 1 63 ? -16.297 -17.125 -3.475 1 95.44 63 LYS B N 1
ATOM 2836 C CA . LYS B 1 63 ? -16.312 -18.328 -2.656 1 95.44 63 LYS B CA 1
ATOM 2837 C C . LYS B 1 63 ? -16.578 -19.578 -3.508 1 95.44 63 LYS B C 1
ATOM 2839 O O . LYS B 1 63 ? -16.516 -20.703 -3.016 1 95.44 63 LYS B O 1
ATOM 2844 N N . ARG B 1 64 ? -16.922 -19.422 -4.871 1 96.94 64 ARG B N 1
ATOM 2845 C CA . ARG B 1 64 ? -17.141 -20.562 -5.766 1 96.94 64 ARG B CA 1
ATOM 2846 C C . ARG B 1 64 ? -15.828 -21.297 -6.035 1 96.94 64 ARG B C 1
ATOM 2848 O O . ARG B 1 64 ? -15.828 -22.453 -6.449 1 96.94 64 ARG B O 1
ATOM 2855 N N . ILE B 1 65 ? -14.664 -20.562 -5.785 1 98 65 ILE B N 1
ATOM 2856 C CA . ILE B 1 65 ? -13.352 -21.156 -6.016 1 98 65 ILE B CA 1
ATOM 2857 C C . ILE B 1 65 ? -12.992 -22.094 -4.859 1 98 65 ILE B C 1
ATOM 2859 O O . ILE B 1 65 ? -13.172 -21.734 -3.691 1 98 65 ILE B O 1
ATOM 2863 N N . LEU B 1 66 ? -12.523 -23.25 -5.23 1 97.25 66 LEU B N 1
ATOM 2864 C CA . LEU B 1 66 ? -12.078 -24.219 -4.219 1 97.25 66 LEU B CA 1
ATOM 2865 C C . LEU B 1 66 ? -10.57 -24.125 -4.012 1 97.25 66 LEU B C 1
ATOM 2867 O O . LEU B 1 66 ? -9.82 -23.859 -4.953 1 97.25 66 LEU B O 1
ATOM 2871 N N . LEU B 1 67 ? -10.148 -24.328 -2.732 1 96.75 67 LEU B N 1
ATOM 2872 C CA . LEU B 1 67 ? -8.734 -24.297 -2.377 1 96.75 67 LEU B CA 1
ATOM 2873 C C . LEU B 1 67 ? -8.328 -25.562 -1.635 1 96.75 67 LEU B C 1
ATOM 2875 O O . LEU B 1 67 ? -9.016 -26 -0.707 1 96.75 67 LEU B O 1
ATOM 2879 N N . TYR B 1 68 ? -7.352 -26.188 -2.107 1 96.81 68 TYR B N 1
ATOM 2880 C CA . TYR B 1 68 ? -6.641 -27.25 -1.422 1 96.81 68 TYR B CA 1
ATOM 2881 C C . TYR B 1 68 ? -5.211 -26.844 -1.094 1 96.81 68 TYR B C 1
ATOM 2883 O O . TYR B 1 68 ? -4.387 -26.656 -1.995 1 96.81 68 TYR B O 1
ATOM 2891 N N . TYR B 1 69 ? -4.895 -26.672 0.173 1 95.75 69 TYR B N 1
ATOM 2892 C CA . TYR B 1 69 ? -3.607 -26.141 0.607 1 95.75 69 TYR B CA 1
ATOM 2893 C C . TYR B 1 69 ? -2.895 -27.125 1.526 1 95.75 69 TYR B C 1
ATOM 2895 O O . TYR B 1 69 ? -3.496 -27.656 2.457 1 95.75 69 TYR B O 1
ATOM 2903 N N . SER B 1 70 ? -1.602 -27.281 1.275 1 94.06 70 SER B N 1
ATOM 2904 C CA . SER B 1 70 ? -0.812 -28.234 2.057 1 94.06 70 SER B CA 1
ATOM 2905 C C . SER B 1 70 ? -0.584 -27.734 3.477 1 94.06 70 SER B C 1
ATOM 2907 O O . SER B 1 70 ? -0.254 -28.5 4.375 1 94.06 70 SER B O 1
ATOM 2909 N N . GLY B 1 71 ? -0.656 -26.375 3.645 1 84.81 71 GLY B N 1
ATOM 2910 C CA . GLY B 1 71 ? -0.451 -25.781 4.957 1 84.81 71 GLY B CA 1
ATOM 2911 C C . GLY B 1 71 ? -1.727 -25.672 5.77 1 84.81 71 GLY B C 1
ATOM 2912 O O . GLY B 1 71 ? -2.826 -25.828 5.234 1 84.81 71 GLY B O 1
ATOM 2913 N N . SER B 1 72 ? -1.573 -25.438 7.031 1 68.81 72 SER B N 1
ATOM 2914 C CA . SER B 1 72 ? -2.734 -25.297 7.902 1 68.81 72 SER B CA 1
ATOM 2915 C C . SER B 1 72 ? -3.334 -23.891 7.789 1 68.81 72 SER B C 1
ATOM 2917 O O . SER B 1 72 ? -2.664 -22.906 8.078 1 68.81 72 SER B O 1
ATOM 2919 N N . LEU B 1 73 ? -4.465 -23.656 7.184 1 62.34 73 LEU B N 1
ATOM 2920 C CA . LEU B 1 73 ? -5.102 -22.375 6.895 1 62.34 73 LEU B CA 1
ATOM 2921 C C . LEU B 1 73 ? -5.602 -21.719 8.18 1 62.34 73 LEU B C 1
ATOM 2923 O O . LEU B 1 73 ? -5.688 -20.484 8.258 1 62.34 73 LEU B O 1
ATOM 2927 N N . LYS B 1 74 ? -6.047 -22.469 9.141 1 58.53 74 LYS B N 1
ATOM 2928 C CA . LYS B 1 74 ? -6.621 -21.828 10.32 1 58.53 74 LYS B CA 1
ATOM 2929 C C . LYS B 1 74 ? -5.797 -22.125 11.57 1 58.53 74 LYS B C 1
ATOM 2931 O O . LYS B 1 74 ? -6.219 -21.828 12.688 1 58.53 74 LYS B O 1
ATOM 2936 N N . GLY B 1 75 ? -4.66 -22.328 11.383 1 52.47 75 GLY B N 1
ATOM 2937 C CA . GLY B 1 75 ? -3.916 -22.734 12.562 1 52.47 75 GLY B CA 1
ATOM 2938 C C . GLY B 1 75 ? -4.555 -23.891 13.297 1 52.47 75 GLY B C 1
ATOM 2939 O O . GLY B 1 75 ? -3.949 -24.469 14.203 1 52.47 75 GLY B O 1
ATOM 2940 N N . THR B 1 76 ? -5.906 -24.078 13.055 1 51.31 76 THR B N 1
ATOM 2941 C CA . THR B 1 76 ? -6.574 -25.109 13.852 1 51.31 76 THR B CA 1
ATOM 2942 C C . THR B 1 76 ? -7.035 -26.266 12.961 1 51.31 76 THR B C 1
ATOM 2944 O O . THR B 1 76 ? -7.328 -27.359 13.453 1 51.31 76 THR B O 1
ATOM 2947 N N . GLU B 1 77 ? -7.297 -25.859 11.727 1 55.5 77 GLU B N 1
ATOM 2948 C CA . GLU B 1 77 ? -7.891 -26.938 10.938 1 55.5 77 GLU B CA 1
ATOM 2949 C C . GLU B 1 77 ? -6.82 -27.734 10.203 1 55.5 77 GLU B C 1
ATOM 2951 O O . GLU B 1 77 ? -5.762 -27.203 9.867 1 55.5 77 GLU B O 1
ATOM 2956 N N . PRO B 1 78 ? -7.137 -28.906 10.008 1 59.19 78 PRO B N 1
ATOM 2957 C CA . PRO B 1 78 ? -6.176 -29.781 9.336 1 59.19 78 PRO B CA 1
ATOM 2958 C C . PRO B 1 78 ? -5.816 -29.297 7.93 1 59.19 78 PRO B C 1
ATOM 2960 O O . PRO B 1 78 ? -6.668 -28.75 7.227 1 59.19 78 PRO B O 1
ATOM 2963 N N . ALA B 1 79 ? -4.68 -29.281 7.598 1 73.44 79 ALA B N 1
ATOM 2964 C CA . ALA B 1 79 ? -4.125 -29.125 6.254 1 73.44 79 ALA B CA 1
ATOM 2965 C C . ALA B 1 79 ? -4.723 -30.156 5.293 1 73.44 79 ALA B C 1
ATOM 2967 O O . ALA B 1 79 ? -5.375 -31.109 5.719 1 73.44 79 ALA B O 1
ATOM 2968 N N . GLU B 1 80 ? -4.828 -29.766 4.055 1 86.75 80 GLU B N 1
ATOM 2969 C CA . GLU B 1 80 ? -5.09 -30.703 2.977 1 86.75 80 GLU B CA 1
ATOM 2970 C C . GLU B 1 80 ? -6.57 -31.078 2.91 1 86.75 80 GLU B C 1
ATOM 2972 O O . GLU B 1 80 ? -6.922 -32.25 2.863 1 86.75 80 GLU B O 1
ATOM 2977 N N . GLN B 1 81 ? -7.402 -30.094 3.039 1 89.25 81 GLN B N 1
ATOM 2978 C CA . GLN B 1 81 ? -8.836 -30.188 2.795 1 89.25 81 GLN B CA 1
ATOM 2979 C C . GLN B 1 81 ? -9.281 -29.203 1.719 1 89.25 81 GLN B C 1
ATOM 2981 O O . GLN B 1 81 ? -8.805 -28.078 1.672 1 89.25 81 GLN B O 1
ATOM 2986 N N . LEU B 1 82 ? -10.188 -29.797 0.956 1 93.56 82 LEU B N 1
ATOM 2987 C CA . LEU B 1 82 ? -10.789 -28.922 -0.051 1 93.56 82 LEU B CA 1
ATOM 2988 C C . LEU B 1 82 ? -11.828 -28 0.579 1 93.56 82 LEU B C 1
ATOM 2990 O O . LEU B 1 82 ? -12.805 -28.469 1.164 1 93.56 82 LEU B O 1
ATOM 2994 N N . VAL B 1 83 ? -11.633 -26.688 0.48 1 93.06 83 VAL B N 1
ATOM 2995 C CA . VAL B 1 83 ? -12.539 -25.719 1.099 1 93.06 83 VAL B CA 1
ATOM 2996 C C . VAL B 1 83 ? -12.82 -24.578 0.125 1 93.06 83 VAL B C 1
ATOM 2998 O O . VAL B 1 83 ? -12.039 -24.328 -0.797 1 93.06 83 VAL B O 1
ATOM 3001 N N . PRO B 1 84 ? -13.945 -23.859 0.321 1 95 84 PRO B N 1
ATOM 3002 C CA . PRO B 1 84 ? -14.125 -22.625 -0.452 1 95 84 PRO B CA 1
ATOM 3003 C C . PRO B 1 84 ? -13.055 -21.578 -0.157 1 95 84 PRO B C 1
ATOM 3005 O O . PRO B 1 84 ? -12.617 -21.438 0.99 1 95 84 PRO B O 1
ATOM 3008 N N . LEU B 1 85 ? -12.602 -20.875 -1.177 1 95.75 85 LEU B N 1
ATOM 3009 C CA . LEU B 1 85 ? -11.648 -19.781 -1.014 1 95.75 85 LEU B CA 1
ATOM 3010 C C . LEU B 1 85 ? -12.188 -18.734 -0.051 1 95.75 85 LEU B C 1
ATOM 3012 O O . LEU B 1 85 ? -13.359 -18.359 -0.12 1 95.75 85 LEU B O 1
ATOM 3016 N N . SER B 1 86 ? -11.328 -18.344 0.899 1 93.94 86 SER B N 1
ATOM 3017 C CA . SER B 1 86 ? -11.688 -17.328 1.885 1 93.94 86 SER B CA 1
ATOM 3018 C C . SER B 1 86 ? -10.492 -16.438 2.215 1 93.94 86 SER B C 1
ATOM 3020 O O . SER B 1 86 ? -9.352 -16.781 1.924 1 93.94 86 SER B O 1
ATOM 3022 N N . PRO B 1 87 ? -10.703 -15.273 2.785 1 91.44 87 PRO B N 1
ATOM 3023 C CA . PRO B 1 87 ? -9.609 -14.336 3.068 1 91.44 87 PRO B CA 1
ATOM 3024 C C . PRO B 1 87 ? -8.5 -14.969 3.906 1 91.44 87 PRO B C 1
ATOM 3026 O O . PRO B 1 87 ? -7.32 -14.742 3.639 1 91.44 87 PRO B O 1
ATOM 3029 N N . ALA B 1 88 ? -8.836 -15.766 4.852 1 87.44 88 ALA B N 1
ATOM 3030 C CA . ALA B 1 88 ? -7.832 -16.453 5.668 1 87.44 88 ALA B CA 1
ATOM 3031 C C . ALA B 1 88 ? -7.316 -17.703 4.973 1 87.44 88 ALA B C 1
ATOM 3033 O O . ALA B 1 88 ? -7.461 -18.812 5.496 1 87.44 88 ALA B O 1
ATOM 3034 N N . SER B 1 89 ? -6.648 -17.531 3.807 1 85.31 89 SER B N 1
ATOM 3035 C CA . SER B 1 89 ? -6.32 -18.656 2.932 1 85.31 89 SER B CA 1
ATOM 3036 C C . SER B 1 89 ? -4.895 -19.141 3.168 1 85.31 89 SER B C 1
ATOM 3038 O O . SER B 1 89 ? -4.461 -20.125 2.559 1 85.31 89 SER B O 1
ATOM 3040 N N . GLU B 1 90 ? -4.043 -18.438 3.941 1 87.69 90 GLU B N 1
ATOM 3041 C CA . GLU B 1 90 ? -2.719 -18.891 4.355 1 87.69 90 GLU B CA 1
ATOM 3042 C C . GLU B 1 90 ? -2.684 -19.203 5.848 1 87.69 90 GLU B C 1
ATOM 3044 O O . GLU B 1 90 ? -2.236 -20.281 6.25 1 87.69 90 GLU B O 1
ATOM 3049 N N . SER B 1 91 ? -3.137 -18.312 6.648 1 88.44 91 SER B N 1
ATOM 3050 C CA . SER B 1 91 ? -3.305 -18.359 8.094 1 88.44 91 SER B CA 1
ATOM 3051 C C . SER B 1 91 ? -4.508 -17.531 8.539 1 88.44 91 SER B C 1
ATOM 3053 O O . SER B 1 91 ? -5.168 -16.906 7.715 1 88.44 91 SER B O 1
ATOM 3055 N N . PRO B 1 92 ? -4.82 -17.625 9.766 1 88.62 92 PRO B N 1
ATOM 3056 C CA . PRO B 1 92 ? -5.996 -16.859 10.203 1 88.62 92 PRO B CA 1
ATOM 3057 C C . PRO B 1 92 ? -5.922 -15.391 9.828 1 88.62 92 PRO B C 1
ATOM 3059 O O . PRO B 1 92 ? -6.957 -14.75 9.609 1 88.62 92 PRO B O 1
ATOM 3062 N N . ASP B 1 93 ? -4.711 -14.875 9.711 1 93 93 ASP B N 1
ATOM 3063 C CA . ASP B 1 93 ? -4.633 -13.43 9.523 1 93 93 ASP B CA 1
ATOM 3064 C C . ASP B 1 93 ? -3.92 -13.078 8.219 1 93 93 ASP B C 1
ATOM 3066 O O . ASP B 1 93 ? -3.645 -11.914 7.949 1 93 93 ASP B O 1
ATOM 3070 N N . ARG B 1 94 ? -3.623 -14.141 7.375 1 95.19 94 ARG B N 1
ATOM 3071 C CA . ARG B 1 94 ? -2.844 -13.867 6.172 1 95.19 94 ARG B CA 1
ATOM 3072 C C . ARG B 1 94 ? -3.447 -14.57 4.961 1 95.19 94 ARG B C 1
ATOM 3074 O O . ARG B 1 94 ? -4.219 -15.516 5.105 1 95.19 94 ARG B O 1
ATOM 3081 N N . PHE B 1 95 ? -3.178 -14.055 3.814 1 95.94 95 PHE B N 1
ATOM 3082 C CA . PHE B 1 95 ? -3.574 -14.656 2.545 1 95.94 95 PHE B CA 1
ATOM 3083 C C . PHE B 1 95 ? -2.482 -14.477 1.497 1 95.94 95 PHE B C 1
ATOM 3085 O O . PHE B 1 95 ? -1.565 -13.672 1.679 1 95.94 95 PHE B O 1
ATOM 3092 N N . GLY B 1 96 ? -2.514 -15.258 0.433 1 97.25 96 GLY B N 1
ATOM 3093 C CA . GLY B 1 96 ? -1.617 -15.148 -0.707 1 97.25 96 GLY B CA 1
ATOM 3094 C C . GLY B 1 96 ? -2.34 -14.844 -2.006 1 97.25 96 GLY B C 1
ATOM 3095 O O . GLY B 1 96 ? -3.479 -14.375 -1.992 1 97.25 96 GLY B O 1
ATOM 3096 N N . VAL B 1 97 ? -1.627 -15.039 -3.131 1 98.62 97 VAL B N 1
ATOM 3097 C CA . VAL B 1 97 ? -2.098 -14.633 -4.453 1 98.62 97 VAL B CA 1
ATOM 3098 C C . VAL B 1 97 ? -3.34 -15.438 -4.828 1 98.62 97 VAL B C 1
ATOM 3100 O O . VAL B 1 97 ? -4.09 -15.055 -5.727 1 98.62 97 VAL B O 1
ATOM 3103 N N . GLU B 1 98 ? -3.611 -16.562 -4.105 1 98.31 98 GLU B N 1
ATOM 3104 C CA . GLU B 1 98 ? -4.762 -17.406 -4.453 1 98.31 98 GLU B CA 1
ATOM 3105 C C . GLU B 1 98 ? -6.062 -16.609 -4.379 1 98.31 98 GLU B C 1
ATOM 3107 O O . GLU B 1 98 ? -6.992 -16.859 -5.145 1 98.31 98 GLU B O 1
ATOM 3112 N N . LEU B 1 99 ? -6.102 -15.664 -3.486 1 98.06 99 LEU B N 1
ATOM 3113 C CA . LEU B 1 99 ? -7.336 -14.93 -3.24 1 98.06 99 LEU B CA 1
ATOM 3114 C C . LEU B 1 99 ? -7.746 -14.125 -4.473 1 98.06 99 LEU B C 1
ATOM 3116 O O . LEU B 1 99 ? -8.844 -14.32 -5.008 1 98.06 99 LEU B O 1
ATOM 3120 N N . SER B 1 100 ? -6.824 -13.289 -4.922 1 98.75 100 SER B N 1
ATOM 3121 C CA . SER B 1 100 ? -7.164 -12.43 -6.047 1 98.75 100 SER B CA 1
ATOM 3122 C C . SER B 1 100 ? -7.027 -13.172 -7.375 1 98.75 100 SER B C 1
ATOM 3124 O O . SER B 1 100 ? -7.75 -12.883 -8.328 1 98.75 100 SER B O 1
ATOM 3126 N N . LEU B 1 101 ? -6.152 -14.172 -7.473 1 98.88 101 LEU B N 1
ATOM 3127 C CA . LEU B 1 101 ? -6.027 -15.008 -8.664 1 98.88 101 LEU B CA 1
ATOM 3128 C C . LEU B 1 101 ? -7.328 -15.75 -8.953 1 98.88 101 LEU B C 1
ATOM 3130 O O . LEU B 1 101 ? -7.891 -15.625 -10.039 1 98.88 101 LEU B O 1
ATOM 3134 N N . GLY B 1 102 ? -7.836 -16.469 -7.973 1 98.75 102 GLY B N 1
ATOM 3135 C CA . GLY B 1 102 ? -9.078 -17.219 -8.156 1 98.75 102 GLY B CA 1
ATOM 3136 C C . GLY B 1 102 ? -10.266 -16.328 -8.469 1 98.75 102 GLY B C 1
ATOM 3137 O O . GLY B 1 102 ? -11.031 -16.609 -9.391 1 98.75 102 GLY B O 1
ATOM 3138 N N . THR B 1 103 ? -10.359 -15.25 -7.738 1 98.62 103 THR B N 1
ATOM 3139 C CA . THR B 1 103 ? -11.469 -14.312 -7.922 1 98.62 103 THR B CA 1
ATOM 3140 C C . THR B 1 103 ? -11.438 -13.711 -9.32 1 98.62 103 THR B C 1
ATOM 3142 O O . THR B 1 103 ? -12.469 -13.633 -9.992 1 98.62 103 THR B O 1
ATOM 3145 N N . ALA B 1 104 ? -10.25 -13.336 -9.758 1 98.75 104 ALA B N 1
ATOM 3146 C CA . ALA B 1 104 ? -10.102 -12.727 -11.07 1 98.75 104 ALA B CA 1
ATOM 3147 C C . ALA B 1 104 ? -10.398 -13.734 -12.18 1 98.75 104 ALA B C 1
ATOM 3149 O O . ALA B 1 104 ? -11.031 -13.398 -13.188 1 98.75 104 ALA B O 1
ATOM 3150 N N . LEU B 1 105 ? -9.961 -14.953 -12.016 1 98.75 105 LEU B N 1
ATOM 3151 C CA . LEU B 1 105 ? -10.211 -15.977 -13.023 1 98.75 105 LEU B CA 1
ATOM 3152 C C . LEU B 1 105 ? -11.711 -16.234 -13.164 1 98.75 105 LEU B C 1
ATOM 3154 O O . LEU B 1 105 ? -12.219 -16.375 -14.281 1 98.75 105 LEU B O 1
ATOM 3158 N N . GLN B 1 106 ? -12.391 -16.328 -12.023 1 98.5 106 GLN B N 1
ATOM 3159 C CA . GLN B 1 106 ? -13.828 -16.547 -12.062 1 98.5 106 GLN B CA 1
ATOM 3160 C C . GLN B 1 106 ? -14.547 -15.406 -12.773 1 98.5 106 GLN B C 1
ATOM 3162 O O . GLN B 1 106 ? -15.5 -15.625 -13.516 1 98.5 106 GLN B O 1
ATOM 3167 N N . LYS B 1 107 ? -14.117 -14.203 -12.531 1 98 107 LYS B N 1
ATOM 3168 C CA . LYS B 1 107 ? -14.703 -13.039 -13.188 1 98 107 LYS B CA 1
ATOM 3169 C C . LYS B 1 107 ? -14.438 -13.07 -14.695 1 98 107 LYS B C 1
ATOM 3171 O O . LYS B 1 107 ? -15.336 -12.773 -15.484 1 98 107 LYS B O 1
ATOM 3176 N N . LYS B 1 108 ? -13.242 -13.445 -15.109 1 97.81 108 LYS B N 1
ATOM 3177 C CA . LYS B 1 108 ? -12.828 -13.445 -16.516 1 97.81 108 LYS B CA 1
ATOM 3178 C C . LYS B 1 108 ? -13.469 -14.594 -17.281 1 97.81 108 LYS B C 1
ATOM 3180 O O . LYS B 1 108 ? -13.727 -14.484 -18.484 1 97.81 108 LYS B O 1
ATOM 3185 N N . PHE B 1 109 ? -13.734 -15.68 -16.562 1 97.5 109 PHE B N 1
ATOM 3186 C CA . PHE B 1 109 ? -14.328 -16.875 -17.141 1 97.5 109 PHE B CA 1
ATOM 3187 C C . PHE B 1 109 ? -15.5 -17.359 -16.297 1 97.5 109 PHE B C 1
ATOM 3189 O O . PHE B 1 109 ? -15.43 -18.438 -15.688 1 97.5 109 PHE B O 1
ATOM 3196 N N . PRO B 1 110 ? -16.641 -16.75 -16.406 1 96.31 110 PRO B N 1
ATOM 3197 C CA . PRO B 1 110 ? -17.734 -16.984 -15.469 1 96.31 110 PRO B CA 1
ATOM 3198 C C . PRO B 1 110 ? -18.391 -18.359 -15.664 1 96.31 110 PRO B C 1
ATOM 3200 O O . PRO B 1 110 ? -19.031 -18.875 -14.75 1 96.31 110 PRO B O 1
ATOM 3203 N N . GLN B 1 111 ? -18.172 -18.969 -16.812 1 95.75 111 GLN B N 1
ATOM 3204 C CA . GLN B 1 111 ? -18.812 -20.25 -17.094 1 95.75 111 GLN B CA 1
ATOM 3205 C C . GLN B 1 111 ? -17.953 -21.406 -16.609 1 95.75 111 GLN B C 1
ATOM 3207 O O . GLN B 1 111 ? -18.422 -22.547 -16.562 1 95.75 111 GLN B O 1
ATOM 3212 N N . LYS B 1 112 ? -16.781 -21.094 -16.203 1 96.94 112 LYS B N 1
ATOM 3213 C CA . LYS B 1 112 ? -15.867 -22.141 -15.766 1 96.94 112 LYS B CA 1
ATOM 3214 C C . LYS B 1 112 ? -15.867 -22.281 -14.242 1 96.94 112 LYS B C 1
ATOM 3216 O O . LYS B 1 112 ? -16.125 -21.312 -13.531 1 96.94 112 LYS B O 1
ATOM 3221 N N . LYS B 1 113 ? -15.586 -23.484 -13.836 1 97.94 113 LYS B N 1
ATOM 3222 C CA . LYS B 1 113 ? -15.328 -23.766 -12.43 1 97.94 113 LYS B CA 1
ATOM 3223 C C . LYS B 1 113 ? -13.828 -23.828 -12.148 1 97.94 113 LYS B C 1
ATOM 3225 O O . LYS B 1 113 ? -13.062 -24.359 -12.961 1 97.94 113 LYS B O 1
ATOM 3230 N N . TRP B 1 114 ? -13.461 -23.297 -10.961 1 98.62 114 TRP B N 1
ATOM 3231 C CA . TRP B 1 114 ? -12.039 -23.188 -10.672 1 98.62 114 TRP B CA 1
ATOM 3232 C C . TRP B 1 114 ? -11.703 -23.812 -9.328 1 98.62 114 TRP B C 1
ATOM 3234 O O . TRP B 1 114 ? -12.5 -23.734 -8.383 1 98.62 114 TRP B O 1
ATOM 3244 N N . ALA B 1 115 ? -10.555 -24.406 -9.25 1 98.75 115 ALA B N 1
ATOM 3245 C CA . ALA B 1 115 ? -9.914 -24.859 -8.023 1 98.75 115 ALA B CA 1
ATOM 3246 C C . ALA B 1 115 ? -8.43 -24.484 -8.008 1 98.75 115 ALA B C 1
ATOM 3248 O O . ALA B 1 115 ? -7.789 -24.438 -9.055 1 98.75 115 ALA B O 1
ATOM 3249 N N . ILE B 1 116 ? -7.965 -24.234 -6.785 1 98.75 116 ILE B N 1
ATOM 3250 C CA . ILE B 1 116 ? -6.555 -23.938 -6.586 1 98.75 116 ILE B CA 1
ATOM 3251 C C . ILE B 1 116 ? -5.934 -24.984 -5.66 1 98.75 116 ILE B C 1
ATOM 3253 O O . ILE B 1 116 ? -6.512 -25.328 -4.625 1 98.75 116 ILE B O 1
ATOM 3257 N N . ILE B 1 117 ? -4.875 -25.578 -6.094 1 98.69 117 ILE B N 1
ATOM 3258 C CA . ILE B 1 117 ? -4.059 -26.438 -5.254 1 98.69 117 ILE B CA 1
ATOM 3259 C C . ILE B 1 117 ? -2.717 -25.766 -4.973 1 98.69 117 ILE B C 1
ATOM 3261 O O . ILE B 1 117 ? -1.977 -25.438 -5.898 1 98.69 117 ILE B O 1
ATOM 3265 N N . LYS B 1 118 ? -2.412 -25.625 -3.646 1 98.25 118 LYS B N 1
ATOM 3266 C CA . LYS B 1 118 ? -1.297 -24.766 -3.244 1 98.25 118 LYS B CA 1
ATOM 3267 C C . LYS B 1 118 ? -0.338 -25.516 -2.322 1 98.25 118 LYS B C 1
ATOM 3269 O O . LYS B 1 118 ? -0.769 -26.188 -1.379 1 98.25 118 LYS B O 1
ATOM 3274 N N . HIS B 1 119 ? 0.916 -25.484 -2.73 1 98 119 HIS B N 1
ATOM 3275 C CA . HIS B 1 119 ? 2.02 -25.797 -1.831 1 98 119 HIS B CA 1
ATOM 3276 C C . HIS B 1 119 ? 3.137 -24.766 -1.943 1 98 119 HIS B C 1
ATOM 3278 O O . HIS B 1 119 ? 3.604 -24.469 -3.045 1 98 119 HIS B O 1
ATOM 3284 N N . ALA B 1 120 ? 3.479 -24.219 -0.842 1 97.38 120 ALA B N 1
ATOM 3285 C CA . ALA B 1 120 ? 4.57 -23.25 -0.77 1 97.38 120 ALA B CA 1
ATOM 3286 C C . ALA B 1 120 ? 5.297 -23.344 0.568 1 97.38 120 ALA B C 1
ATOM 3288 O O . ALA B 1 120 ? 4.711 -23.75 1.575 1 97.38 120 ALA B O 1
ATOM 3289 N N . ARG B 1 121 ? 6.586 -23 0.532 1 96.69 121 ARG B N 1
ATOM 3290 C CA . ARG B 1 121 ? 7.391 -23.062 1.748 1 96.69 121 ARG B CA 1
ATOM 3291 C C . ARG B 1 121 ? 8.281 -21.828 1.867 1 96.69 121 ARG B C 1
ATOM 3293 O O . ARG B 1 121 ? 9.25 -21.672 1.119 1 96.69 121 ARG B O 1
ATOM 3300 N N . SER B 1 122 ? 8.008 -21.062 2.957 1 95.88 122 SER B N 1
ATOM 3301 C CA . SER B 1 122 ? 8.812 -19.859 3.211 1 95.88 122 SER B CA 1
ATOM 3302 C C . SER B 1 122 ? 10.281 -20.219 3.402 1 95.88 122 SER B C 1
ATOM 3304 O O . SER B 1 122 ? 10.602 -21.25 4.02 1 95.88 122 SER B O 1
ATOM 3306 N N . GLY B 1 123 ? 11.18 -19.406 2.869 1 95.88 123 GLY B N 1
ATOM 3307 C CA . GLY B 1 123 ? 12.617 -19.562 3.082 1 95.88 123 GLY B CA 1
ATOM 3308 C C . GLY B 1 123 ? 13.234 -20.656 2.236 1 95.88 123 GLY B C 1
ATOM 3309 O O . GLY B 1 123 ? 14.406 -20.984 2.408 1 95.88 123 GLY B O 1
ATOM 3310 N N . SER B 1 124 ? 12.484 -21.188 1.275 1 97.62 124 SER B N 1
ATOM 3311 C CA . SER B 1 124 ? 12.984 -22.281 0.451 1 97.62 124 SER B CA 1
ATOM 3312 C C . SER B 1 124 ? 13.656 -21.766 -0.812 1 97.62 124 SER B C 1
ATOM 3314 O O . SER B 1 124 ? 13.531 -20.578 -1.146 1 97.62 124 SER B O 1
ATOM 3316 N N . ASN B 1 125 ? 14.453 -22.609 -1.487 1 98.44 125 ASN B N 1
ATOM 3317 C CA . ASN B 1 125 ? 15.141 -22.234 -2.717 1 98.44 125 ASN B CA 1
ATOM 3318 C C . ASN B 1 125 ? 14.969 -23.281 -3.809 1 98.44 125 ASN B C 1
ATOM 3320 O O . ASN B 1 125 ? 14.641 -24.438 -3.521 1 98.44 125 ASN B O 1
ATOM 3324 N N . LEU B 1 126 ? 15.094 -22.859 -5.008 1 98.75 126 LEU B N 1
ATOM 3325 C CA . LEU B 1 126 ? 14.938 -23.719 -6.184 1 98.75 126 LEU B CA 1
ATOM 3326 C C . LEU B 1 126 ? 16.125 -24.672 -6.324 1 98.75 126 LEU B C 1
ATOM 3328 O O . LEU B 1 126 ? 15.953 -25.797 -6.789 1 98.75 126 LEU B O 1
ATOM 3332 N N . PHE B 1 127 ? 17.266 -24.281 -5.902 1 98.38 127 PHE B N 1
ATOM 3333 C CA . PHE B 1 127 ? 18.5 -25.031 -6.09 1 98.38 127 PHE B CA 1
ATOM 3334 C C . PHE B 1 127 ? 18.438 -26.375 -5.387 1 98.38 127 PHE B C 1
ATOM 3336 O O . PHE B 1 127 ? 18.859 -27.391 -5.941 1 98.38 127 PHE B O 1
ATOM 3343 N N . ARG B 1 128 ? 17.906 -26.359 -4.234 1 97.44 128 ARG B N 1
ATOM 3344 C CA . ARG B 1 128 ? 17.938 -27.578 -3.445 1 97.44 128 ARG B CA 1
ATOM 3345 C C . ARG B 1 128 ? 16.531 -28.078 -3.135 1 97.44 128 ARG B C 1
ATOM 3347 O O . ARG B 1 128 ? 16.141 -29.156 -3.57 1 97.44 128 ARG B O 1
ATOM 3354 N N . GLN B 1 129 ? 15.727 -27.328 -2.449 1 98.12 129 GLN B N 1
ATOM 3355 C CA . GLN B 1 129 ? 14.469 -27.781 -1.878 1 98.12 129 GLN B CA 1
ATOM 3356 C C . GLN B 1 129 ? 13.422 -28.016 -2.967 1 98.12 129 GLN B C 1
ATOM 3358 O O . GLN B 1 129 ? 12.594 -28.922 -2.855 1 98.12 129 GLN B O 1
ATOM 3363 N N . TRP B 1 130 ? 13.43 -27.219 -4.051 1 98.69 130 TRP B N 1
ATOM 3364 C CA . TRP B 1 130 ? 12.461 -27.344 -5.137 1 98.69 130 TRP B CA 1
ATOM 3365 C C . TRP B 1 130 ? 13.07 -28.062 -6.332 1 98.69 130 TRP B C 1
ATOM 3367 O O . TRP B 1 130 ? 12.469 -28.125 -7.406 1 98.69 130 TRP B O 1
ATOM 3377 N N . ASN B 1 131 ? 14.305 -28.625 -6.148 1 98.44 131 ASN B N 1
ATOM 3378 C CA . ASN B 1 131 ? 14.984 -29.312 -7.238 1 98.44 131 ASN B CA 1
ATOM 3379 C C . ASN B 1 131 ? 14.242 -30.578 -7.648 1 98.44 131 ASN B C 1
ATOM 3381 O O . ASN B 1 131 ? 14.125 -31.516 -6.852 1 98.44 131 ASN B O 1
ATOM 3385 N N . PRO B 1 132 ? 13.812 -30.656 -8.898 1 98.31 132 PRO B N 1
ATOM 3386 C CA . PRO B 1 132 ? 13.055 -31.844 -9.328 1 98.31 132 PRO B CA 1
ATOM 3387 C C . PRO B 1 132 ? 13.953 -33 -9.773 1 98.31 132 PRO B C 1
ATOM 3389 O O . PRO B 1 132 ? 13.461 -34.094 -10.062 1 98.31 132 PRO B O 1
ATOM 3392 N N . GLY B 1 133 ? 15.25 -32.781 -9.844 1 96.38 133 GLY B N 1
ATOM 3393 C CA . GLY B 1 133 ? 16.125 -33.719 -10.516 1 96.38 133 GLY B CA 1
ATOM 3394 C C . GLY B 1 133 ? 16.047 -33.625 -12.031 1 96.38 133 GLY B C 1
ATOM 3395 O O . GLY B 1 133 ? 15.195 -32.938 -12.57 1 96.38 133 GLY B O 1
ATOM 3396 N N . LYS B 1 134 ? 17.016 -34.281 -12.633 1 90.38 134 LYS B N 1
ATOM 3397 C CA . LYS B 1 134 ? 17.031 -34.281 -14.094 1 90.38 134 LYS B CA 1
ATOM 3398 C C . LYS B 1 134 ? 16.078 -35.344 -14.648 1 90.38 134 LYS B C 1
ATOM 3400 O O . LYS B 1 134 ? 15.5 -35.156 -15.719 1 90.38 134 LYS B O 1
ATOM 3405 N N . THR B 1 135 ? 16.031 -36.375 -13.938 1 87.25 135 THR B N 1
ATOM 3406 C CA . THR B 1 135 ? 15.125 -37.469 -14.305 1 87.25 135 THR B CA 1
ATOM 3407 C C . THR B 1 135 ? 14.336 -37.938 -13.086 1 87.25 135 THR B C 1
ATOM 3409 O O . THR B 1 135 ? 14.625 -37.531 -11.953 1 87.25 135 THR B O 1
ATOM 3412 N N . SER B 1 136 ? 13.352 -38.75 -13.312 1 82.19 136 SER B N 1
ATOM 3413 C CA . SER B 1 136 ? 12.492 -39.25 -12.242 1 82.19 136 SER B CA 1
ATOM 3414 C C . SER B 1 136 ? 13.266 -40.156 -11.281 1 82.19 136 SER B C 1
ATOM 3416 O O . SER B 1 136 ? 12.797 -40.438 -10.18 1 82.19 136 SER B O 1
ATOM 3418 N N . GLN B 1 137 ? 14.477 -40.531 -11.703 1 86.56 137 GLN B N 1
ATOM 3419 C CA . GLN B 1 137 ? 15.281 -41.438 -10.883 1 86.56 137 GLN B CA 1
ATOM 3420 C C . GLN B 1 137 ? 16.172 -40.625 -9.93 1 86.56 137 GLN B C 1
ATOM 3422 O O . GLN B 1 137 ? 16.734 -41.188 -8.984 1 86.56 137 GLN B O 1
ATOM 3427 N N . ASP B 1 138 ? 16.203 -39.375 -10.164 1 90.62 138 ASP B N 1
ATOM 3428 C CA . ASP B 1 138 ? 17.062 -38.531 -9.336 1 90.62 138 ASP B CA 1
ATOM 3429 C C . ASP B 1 138 ? 16.375 -38.188 -8.016 1 90.62 138 ASP B C 1
ATOM 3431 O O . ASP B 1 138 ? 15.148 -38.156 -7.93 1 90.62 138 ASP B O 1
ATOM 3435 N N . LYS B 1 139 ? 17.219 -38 -7.059 1 92.62 139 LYS B N 1
ATOM 3436 C CA . LYS B 1 139 ? 16.672 -37.469 -5.809 1 92.62 139 LYS B CA 1
ATOM 3437 C C . LYS B 1 139 ? 16.062 -36.094 -6.008 1 92.62 139 LYS B C 1
ATOM 3439 O O . LYS B 1 139 ? 16.672 -35.219 -6.605 1 92.62 139 LYS B O 1
ATOM 3444 N N . GLN B 1 140 ? 14.875 -35.938 -5.582 1 96.94 140 GLN B N 1
ATOM 3445 C CA . GLN B 1 140 ? 14.133 -34.688 -5.723 1 96.94 140 GLN B CA 1
ATOM 3446 C C . GLN B 1 140 ? 14.117 -33.906 -4.41 1 96.94 140 GLN B C 1
ATOM 3448 O O . GLN B 1 140 ? 14.211 -34.5 -3.33 1 96.94 140 GLN B O 1
ATOM 3453 N N . GLY B 1 141 ? 14.109 -32.625 -4.496 1 98.12 141 GLY B N 1
ATOM 3454 C CA . GLY B 1 141 ? 14 -31.797 -3.312 1 98.12 141 GLY B CA 1
ATOM 3455 C C . GLY B 1 141 ? 12.711 -32.031 -2.541 1 98.12 141 GLY B C 1
ATOM 3456 O O . GLY B 1 141 ? 11.68 -32.375 -3.127 1 98.12 141 GLY B O 1
ATOM 3457 N N . GLU B 1 142 ? 12.766 -31.766 -1.297 1 97.81 142 GLU B N 1
ATOM 3458 C CA . GLU B 1 142 ? 11.656 -32.062 -0.395 1 97.81 142 GLU B CA 1
ATOM 3459 C C . GLU B 1 142 ? 10.398 -31.281 -0.794 1 97.81 142 GLU B C 1
ATOM 3461 O O . GLU B 1 142 ? 9.297 -31.812 -0.758 1 97.81 142 GLU B O 1
ATOM 3466 N N . GLU B 1 143 ? 10.586 -30 -1.165 1 98.5 143 GLU B N 1
ATOM 3467 C CA . GLU B 1 143 ? 9.422 -29.188 -1.498 1 98.5 143 GLU B CA 1
ATOM 3468 C C . GLU B 1 143 ? 8.812 -29.609 -2.834 1 98.5 143 GLU B C 1
ATOM 3470 O O . GLU B 1 143 ? 7.598 -29.531 -3.021 1 98.5 143 GLU B O 1
ATOM 3475 N N . TYR B 1 144 ? 9.609 -30.078 -3.74 1 98.62 144 TYR B N 1
ATOM 3476 C CA . TYR B 1 144 ? 9.109 -30.609 -5 1 98.62 144 TYR B CA 1
ATOM 3477 C C . TYR B 1 144 ? 8.258 -31.859 -4.77 1 98.62 144 TYR B C 1
ATOM 3479 O O . TYR B 1 144 ? 7.164 -31.969 -5.316 1 98.62 144 TYR B O 1
ATOM 3487 N N . VAL B 1 145 ? 8.766 -32.719 -3.939 1 97.94 145 VAL B N 1
ATOM 3488 C CA . VAL B 1 145 ? 8.055 -33.938 -3.607 1 97.94 145 VAL B CA 1
ATOM 3489 C C . VAL B 1 145 ? 6.723 -33.594 -2.945 1 97.94 145 VAL B C 1
ATOM 3491 O O . VAL B 1 145 ? 5.684 -34.188 -3.285 1 97.94 145 VAL B O 1
ATOM 3494 N N . LYS B 1 146 ? 6.773 -32.688 -2.092 1 97.88 146 LYS B N 1
ATOM 3495 C CA . LYS B 1 146 ? 5.559 -32.281 -1.389 1 97.88 146 LYS B CA 1
ATOM 3496 C C . LYS B 1 146 ? 4.555 -31.641 -2.346 1 97.88 146 LYS B C 1
ATOM 3498 O O . LYS B 1 146 ? 3.344 -31.844 -2.203 1 97.88 146 LYS B O 1
ATOM 3503 N N . LEU B 1 147 ? 5.039 -30.859 -3.262 1 98.56 147 LEU B N 1
ATOM 3504 C CA . LEU B 1 147 ? 4.141 -30.281 -4.262 1 98.56 147 LEU B CA 1
ATOM 3505 C C . LEU B 1 147 ? 3.402 -31.391 -5.02 1 98.56 147 LEU B C 1
ATOM 3507 O O . LEU B 1 147 ? 2.176 -31.344 -5.129 1 98.56 147 LEU B O 1
ATOM 3511 N N . LEU B 1 148 ? 4.117 -32.406 -5.535 1 98.38 148 LEU B N 1
ATOM 3512 C CA . LEU B 1 148 ? 3.502 -33.469 -6.328 1 98.38 148 LEU B CA 1
ATOM 3513 C C . LEU B 1 148 ? 2.469 -34.219 -5.504 1 98.38 148 LEU B C 1
ATOM 3515 O O . LEU B 1 148 ? 1.378 -34.531 -5.996 1 98.38 148 LEU B O 1
ATOM 3519 N N . ARG B 1 149 ? 2.863 -34.5 -4.293 1 97.94 149 ARG B N 1
ATOM 3520 C CA . ARG B 1 149 ? 1.929 -35.156 -3.406 1 97.94 149 ARG B CA 1
ATOM 3521 C C . ARG B 1 149 ? 0.67 -34.344 -3.191 1 97.94 149 ARG B C 1
ATOM 3523 O O . ARG B 1 149 ? -0.445 -34.844 -3.248 1 97.94 149 ARG B O 1
ATOM 3530 N N . THR B 1 150 ? 0.849 -33.094 -2.934 1 98.06 150 THR B N 1
ATOM 3531 C CA . THR B 1 150 ? -0.268 -32.188 -2.697 1 98.06 150 THR B CA 1
ATOM 3532 C C . THR B 1 150 ? -1.181 -32.125 -3.918 1 98.06 150 THR B C 1
ATOM 3534 O O . THR B 1 150 ? -2.406 -32.156 -3.785 1 98.06 150 THR B O 1
ATOM 3537 N N . VAL B 1 151 ? -0.575 -32.031 -5.094 1 98.75 151 VAL B N 1
ATOM 3538 C CA . VAL B 1 151 ? -1.347 -31.969 -6.332 1 98.75 151 VAL B CA 1
ATOM 3539 C C . VAL B 1 151 ? -2.164 -33.25 -6.504 1 98.75 151 VAL B C 1
ATOM 3541 O O . VAL B 1 151 ? -3.367 -33.188 -6.773 1 98.75 151 VAL B O 1
ATOM 3544 N N . ARG B 1 152 ? -1.592 -34.375 -6.316 1 98.31 152 ARG B N 1
ATOM 3545 C CA . ARG B 1 152 ? -2.283 -35.656 -6.477 1 98.31 152 ARG B CA 1
ATOM 3546 C C . ARG B 1 152 ? -3.428 -35.781 -5.477 1 98.31 152 ARG B C 1
ATOM 3548 O O . ARG B 1 152 ? -4.539 -36.188 -5.844 1 98.31 152 ARG B O 1
ATOM 3555 N N . ASN B 1 153 ? -3.139 -35.438 -4.258 1 97.88 153 ASN B N 1
ATOM 3556 C CA . ASN B 1 153 ? -4.172 -35.469 -3.229 1 97.88 153 ASN B CA 1
ATOM 3557 C C . ASN B 1 153 ? -5.309 -34.5 -3.521 1 97.88 153 ASN B C 1
ATOM 3559 O O . ASN B 1 153 ? -6.48 -34.844 -3.33 1 97.88 153 ASN B O 1
ATOM 3563 N N . GLY B 1 154 ? -4.957 -33.312 -3.93 1 98.31 154 GLY B N 1
ATOM 3564 C CA . GLY B 1 154 ? -5.969 -32.344 -4.281 1 98.31 154 GLY B CA 1
ATOM 3565 C C . GLY B 1 154 ? -6.836 -32.781 -5.453 1 98.31 154 GLY B C 1
ATOM 3566 O O . GLY B 1 154 ? -8.055 -32.594 -5.426 1 98.31 154 GLY B O 1
ATOM 3567 N N . MET B 1 155 ? -6.203 -33.375 -6.457 1 98.5 155 MET B N 1
ATOM 3568 C CA . MET B 1 155 ? -6.93 -33.875 -7.617 1 98.5 155 MET B CA 1
ATOM 3569 C C . MET B 1 155 ? -7.895 -34.969 -7.207 1 98.5 155 MET B C 1
ATOM 3571 O O . MET B 1 155 ? -9.047 -35 -7.656 1 98.5 155 MET B O 1
ATOM 3575 N N . GLU B 1 156 ? -7.434 -35.812 -6.363 1 97.88 156 GLU B N 1
ATOM 3576 C CA . GLU B 1 156 ? -8.281 -36.906 -5.875 1 97.88 156 GLU B CA 1
ATOM 3577 C C . GLU B 1 156 ? -9.453 -36.344 -5.062 1 97.88 156 GLU B C 1
ATOM 3579 O O . GLU B 1 156 ? -10.578 -36.844 -5.172 1 97.88 156 GLU B O 1
ATOM 3584 N N . ALA B 1 157 ? -9.188 -35.375 -4.262 1 97.12 157 ALA B N 1
ATOM 3585 C CA . ALA B 1 157 ? -10.242 -34.75 -3.463 1 97.12 157 ALA B CA 1
ATOM 3586 C C . ALA B 1 157 ? -11.328 -34.156 -4.355 1 97.12 157 ALA B C 1
ATOM 3588 O O . ALA B 1 157 ? -12.516 -34.281 -4.047 1 97.12 157 ALA B O 1
ATOM 3589 N N . LEU B 1 158 ? -10.914 -33.562 -5.395 1 98 158 LEU B N 1
ATOM 3590 C CA . LEU B 1 158 ? -11.859 -33 -6.344 1 98 158 LEU B CA 1
ATOM 3591 C C . LEU B 1 158 ? -12.695 -34.094 -7.008 1 98 158 LEU B C 1
ATOM 3593 O O . LEU B 1 158 ? -13.914 -33.969 -7.133 1 98 158 LEU B O 1
ATOM 3597 N N . LYS B 1 159 ? -12.078 -35.188 -7.371 1 97.81 159 LYS B N 1
ATOM 3598 C CA . LYS B 1 159 ? -12.789 -36.312 -7.992 1 97.81 159 LYS B CA 1
ATOM 3599 C C . LYS B 1 159 ? -13.805 -36.906 -7.035 1 97.81 159 LYS B C 1
ATOM 3601 O O . LYS B 1 159 ? -14.922 -37.25 -7.438 1 97.81 159 LYS B O 1
ATOM 3606 N N . LYS B 1 160 ? -13.383 -37 -5.844 1 96.44 160 LYS B N 1
ATOM 3607 C CA . LYS B 1 160 ? -14.258 -37.562 -4.824 1 96.44 160 LYS B CA 1
ATOM 3608 C C . LYS B 1 160 ? -15.516 -36.719 -4.648 1 96.44 160 LYS B C 1
ATOM 3610 O O . LYS B 1 160 ? -16.562 -37.219 -4.238 1 96.44 160 LYS B O 1
ATOM 3615 N N . GLN B 1 161 ? -15.43 -35.5 -5.008 1 95.06 161 GLN B N 1
ATOM 3616 C CA . GLN B 1 161 ? -16.578 -34.594 -4.898 1 95.06 161 GLN B CA 1
ATOM 3617 C C . GLN B 1 161 ? -17.375 -34.562 -6.199 1 95.06 161 GLN B C 1
ATOM 3619 O O . GLN B 1 161 ? -18.281 -33.719 -6.359 1 95.06 161 GLN B O 1
ATOM 3624 N N . GLY B 1 162 ? -16.969 -35.344 -7.191 1 94.81 162 GLY B N 1
ATOM 3625 C CA . GLY B 1 162 ? -17.75 -35.5 -8.414 1 94.81 162 GLY B CA 1
ATOM 3626 C C . GLY B 1 162 ? -17.266 -34.594 -9.547 1 94.81 162 GLY B C 1
ATOM 3627 O O . GLY B 1 162 ? -17.938 -34.469 -10.57 1 94.81 162 GLY B O 1
ATOM 3628 N N . HIS B 1 163 ? -16.109 -34 -9.328 1 96.25 163 HIS B N 1
ATOM 3629 C CA . HIS B 1 163 ? -15.57 -33.156 -10.383 1 96.25 163 HIS B CA 1
ATOM 3630 C C . HIS B 1 163 ? -14.648 -33.938 -11.312 1 96.25 163 HIS B C 1
ATOM 3632 O O . HIS B 1 163 ? -14.234 -35.031 -10.984 1 96.25 163 HIS B O 1
ATOM 3638 N N . ALA B 1 164 ? -14.438 -33.406 -12.5 1 97.94 164 ALA B N 1
ATOM 3639 C CA . ALA B 1 164 ? -13.391 -33.812 -13.43 1 97.94 164 ALA B CA 1
ATOM 3640 C C . ALA B 1 164 ? -12.297 -32.75 -13.539 1 97.94 164 ALA B C 1
ATOM 3642 O O . ALA B 1 164 ? -12.367 -31.875 -14.398 1 97.94 164 ALA B O 1
ATOM 3643 N N . PRO B 1 165 ? -11.305 -32.844 -12.688 1 98.5 165 PRO B N 1
ATOM 3644 C CA . PRO B 1 165 ? -10.305 -31.781 -12.633 1 98.5 165 PRO B CA 1
ATOM 3645 C C . PRO B 1 165 ? -9.336 -31.828 -13.812 1 98.5 165 PRO B C 1
ATOM 3647 O O . PRO B 1 165 ? -8.906 -32.906 -14.219 1 98.5 165 PRO B O 1
ATOM 3650 N N . VAL B 1 166 ? -9.008 -30.688 -14.359 1 98.44 166 VAL B N 1
ATOM 3651 C CA . VAL B 1 166 ? -8.047 -30.516 -15.445 1 98.44 166 VAL B CA 1
ATOM 3652 C C . VAL B 1 166 ? -6.992 -29.484 -15.062 1 98.44 166 VAL B C 1
ATOM 3654 O O . VAL B 1 166 ? -7.32 -28.344 -14.734 1 98.44 166 VAL B O 1
ATOM 3657 N N . LEU B 1 167 ? -5.734 -29.891 -15.109 1 98.81 167 LEU B N 1
ATOM 3658 C CA . LEU B 1 167 ? -4.637 -28.984 -14.828 1 98.81 167 LEU B CA 1
ATOM 3659 C C . LEU B 1 167 ? -4.48 -27.953 -15.945 1 98.81 167 LEU B C 1
ATOM 3661 O O . LEU B 1 167 ? -4.312 -28.312 -17.109 1 98.81 167 LEU B O 1
ATOM 3665 N N . LYS B 1 168 ? -4.527 -26.656 -15.539 1 98.69 168 LYS B N 1
ATOM 3666 C CA . LYS B 1 168 ? -4.504 -25.609 -16.562 1 98.69 168 LYS B CA 1
ATOM 3667 C C . LYS B 1 168 ? -3.238 -24.766 -16.453 1 98.69 168 LYS B C 1
ATOM 3669 O O . LYS B 1 168 ? -2.68 -24.344 -17.469 1 98.69 168 LYS B O 1
ATOM 3674 N N . ALA B 1 169 ? -2.82 -24.469 -15.258 1 98.94 169 ALA B N 1
ATOM 3675 C CA . ALA B 1 169 ? -1.682 -23.562 -15.086 1 98.94 169 ALA B CA 1
ATOM 3676 C C . ALA B 1 169 ? -1.048 -23.75 -13.703 1 98.94 169 ALA B C 1
ATOM 3678 O O . ALA B 1 169 ? -1.653 -24.328 -12.812 1 98.94 169 ALA B O 1
ATOM 3679 N N . MET B 1 170 ? 0.163 -23.297 -13.586 1 98.94 170 MET B N 1
ATOM 3680 C CA . MET B 1 170 ? 0.851 -23.078 -12.312 1 98.94 170 MET B CA 1
ATOM 3681 C C . MET B 1 170 ? 1.376 -21.641 -12.219 1 98.94 170 MET B C 1
ATOM 3683 O O . MET B 1 170 ? 1.942 -21.125 -13.18 1 98.94 170 MET B O 1
ATOM 3687 N N . VAL B 1 171 ? 1.06 -21.047 -11.078 1 98.94 171 VAL B N 1
ATOM 3688 C CA . VAL B 1 171 ? 1.709 -19.766 -10.789 1 98.94 171 VAL B CA 1
ATOM 3689 C C . VAL B 1 171 ? 2.816 -19.969 -9.758 1 98.94 171 VAL B C 1
ATOM 3691 O O . VAL B 1 171 ? 2.693 -20.828 -8.867 1 98.94 171 VAL B O 1
ATOM 3694 N N . TRP B 1 172 ? 3.912 -19.25 -9.906 1 98.94 172 TRP B N 1
ATOM 3695 C CA . TRP B 1 172 ? 5.16 -19.484 -9.18 1 98.94 172 TRP B CA 1
ATOM 3696 C C . TRP B 1 172 ? 5.75 -18.172 -8.672 1 98.94 172 TRP B C 1
ATOM 3698 O O . TRP B 1 172 ? 5.863 -17.203 -9.422 1 98.94 172 TRP B O 1
ATOM 3708 N N . GLN B 1 173 ? 5.977 -18.078 -7.398 1 98.75 173 GLN B N 1
ATOM 3709 C CA . GLN B 1 173 ? 6.66 -16.953 -6.781 1 98.75 173 GLN B CA 1
ATOM 3710 C C . GLN B 1 173 ? 7.809 -17.422 -5.895 1 98.75 173 GLN B C 1
ATOM 3712 O O . GLN B 1 173 ? 7.598 -17.797 -4.742 1 98.75 173 GLN B O 1
ATOM 3717 N N . GLN B 1 174 ? 9.031 -17.375 -6.434 1 98.69 174 GLN B N 1
ATOM 3718 C CA . GLN B 1 174 ? 10.211 -17.906 -5.758 1 98.69 174 GLN B CA 1
ATOM 3719 C C . GLN B 1 174 ? 11.492 -17.406 -6.406 1 98.69 174 GLN B C 1
ATOM 3721 O O . GLN B 1 174 ? 11.594 -17.359 -7.633 1 98.69 174 GLN B O 1
ATOM 3726 N N . GLY B 1 175 ? 12.43 -17.031 -5.625 1 98.56 175 GLY B N 1
ATOM 3727 C CA . GLY B 1 175 ? 13.734 -16.641 -6.129 1 98.56 175 GLY B CA 1
ATOM 3728 C C . GLY B 1 175 ? 14.602 -15.977 -5.074 1 98.56 175 GLY B C 1
ATOM 3729 O O . GLY B 1 175 ? 15.828 -15.953 -5.199 1 98.56 175 GLY B O 1
ATOM 3730 N N . GLU B 1 176 ? 13.969 -15.469 -3.988 1 98 176 GLU B N 1
ATOM 3731 C CA . GLU B 1 176 ? 14.68 -14.758 -2.934 1 98 176 GLU B CA 1
ATOM 3732 C C . GLU B 1 176 ? 15.68 -15.672 -2.23 1 98 176 GLU B C 1
ATOM 3734 O O . GLU B 1 176 ? 16.812 -15.273 -1.962 1 98 176 GLU B O 1
ATOM 3739 N N . GLY B 1 177 ? 15.242 -16.922 -1.95 1 97.94 177 GLY B N 1
ATOM 3740 C CA . GLY B 1 177 ? 16.125 -17.891 -1.303 1 97.94 177 GLY B CA 1
ATOM 3741 C C . GLY B 1 177 ? 17.359 -18.188 -2.111 1 97.94 177 GLY B C 1
ATOM 3742 O O . GLY B 1 177 ? 18.422 -18.453 -1.546 1 97.94 177 GLY B O 1
ATOM 3743 N N . ASP B 1 178 ? 17.25 -18.156 -3.426 1 98.62 178 ASP B N 1
ATOM 3744 C CA . ASP B 1 178 ? 18.375 -18.438 -4.32 1 98.62 178 ASP B CA 1
ATOM 3745 C C . ASP B 1 178 ? 19.297 -17.219 -4.434 1 98.62 178 ASP B C 1
ATOM 3747 O O . ASP B 1 178 ? 20.484 -17.375 -4.742 1 98.62 178 ASP B O 1
ATOM 3751 N N . ALA B 1 179 ? 18.75 -16.094 -4.184 1 98.12 179 ALA B N 1
ATOM 3752 C CA . ALA B 1 179 ? 19.5 -14.844 -4.363 1 98.12 179 ALA B CA 1
ATOM 3753 C C . ALA B 1 179 ? 20.266 -14.477 -3.096 1 98.12 179 ALA B C 1
ATOM 3755 O O . ALA B 1 179 ? 21.125 -13.594 -3.117 1 98.12 179 ALA B O 1
ATOM 3756 N N . ARG B 1 180 ? 19.984 -15.133 -2.016 1 97.19 180 ARG B N 1
ATOM 3757 C CA . ARG B 1 180 ? 20.5 -14.758 -0.704 1 97.19 180 ARG B CA 1
ATOM 3758 C C . ARG B 1 180 ? 21.984 -15.023 -0.606 1 97.19 180 ARG B C 1
ATOM 3760 O O . ARG B 1 180 ? 22.484 -15.992 -1.183 1 97.19 180 ARG B O 1
ATOM 3767 N N . ASP B 1 181 ? 22.641 -14.227 0.201 1 94.81 181 ASP B N 1
ATOM 3768 C CA . ASP B 1 181 ? 24.078 -14.383 0.433 1 94.81 181 ASP B CA 1
ATOM 3769 C C . ASP B 1 181 ? 24.391 -15.75 1.035 1 94.81 181 ASP B C 1
ATOM 3771 O O . ASP B 1 181 ? 25.281 -16.453 0.557 1 94.81 181 ASP B O 1
ATOM 3775 N N . ILE B 1 182 ? 23.562 -16.219 1.906 1 94.25 182 ILE B N 1
ATOM 3776 C CA . ILE B 1 182 ? 23.844 -17.453 2.65 1 94.25 182 ILE B CA 1
ATOM 3777 C C . ILE B 1 182 ? 23.625 -18.656 1.748 1 94.25 182 ILE B C 1
ATOM 3779 O O . ILE B 1 182 ? 24.078 -19.766 2.066 1 94.25 182 ILE B O 1
ATOM 3783 N N . ALA B 1 183 ? 22.859 -18.531 0.629 1 93.62 183 ALA B N 1
ATOM 3784 C CA . ALA B 1 183 ? 22.609 -19.625 -0.3 1 93.62 183 ALA B CA 1
ATOM 3785 C C . ALA B 1 183 ? 23.812 -19.859 -1.205 1 93.62 183 ALA B C 1
ATOM 3787 O O . ALA B 1 183 ? 23.984 -20.953 -1.761 1 93.62 183 ALA B O 1
ATOM 3788 N N . GLY B 1 184 ? 24.734 -18.797 -1.328 1 92.44 184 GLY B N 1
ATOM 3789 C CA . GLY B 1 184 ? 25.844 -18.859 -2.258 1 92.44 184 GLY B CA 1
ATOM 3790 C C . GLY B 1 184 ? 25.5 -18.375 -3.65 1 92.44 184 GLY B C 1
ATOM 3791 O O . GLY B 1 184 ? 24.375 -18.578 -4.117 1 92.44 184 GLY B O 1
ATOM 3792 N N . ILE B 1 185 ? 26.453 -17.906 -4.379 1 96.44 185 ILE B N 1
ATOM 3793 C CA . ILE B 1 185 ? 26.234 -17.234 -5.66 1 96.44 185 ILE B CA 1
ATOM 3794 C C . ILE B 1 185 ? 25.891 -18.281 -6.723 1 96.44 185 ILE B C 1
ATOM 3796 O O . ILE B 1 185 ? 25.266 -17.938 -7.738 1 96.44 185 ILE B O 1
ATOM 3800 N N . LYS B 1 186 ? 26.25 -19.516 -6.52 1 97.88 186 LYS B N 1
ATOM 3801 C CA . LYS B 1 186 ? 25.984 -20.578 -7.473 1 97.88 186 LYS B CA 1
ATOM 3802 C C . LYS B 1 186 ? 24.484 -20.781 -7.664 1 97.88 186 LYS B C 1
ATOM 3804 O O . LYS B 1 186 ? 24.016 -21.062 -8.773 1 97.88 186 LYS B O 1
ATOM 3809 N N . ASN B 1 187 ? 23.719 -20.703 -6.551 1 98.31 187 ASN B N 1
ATOM 3810 C CA . ASN B 1 187 ? 22.266 -20.812 -6.652 1 98.31 187 ASN B CA 1
ATOM 3811 C C . ASN B 1 187 ? 21.688 -19.797 -7.625 1 98.31 187 ASN B C 1
ATOM 3813 O O . ASN B 1 187 ? 20.875 -20.141 -8.477 1 98.31 187 ASN B O 1
ATOM 3817 N N . ALA B 1 188 ? 22.188 -18.578 -7.473 1 98.56 188 ALA B N 1
ATOM 3818 C CA . ALA B 1 188 ? 21.688 -17.5 -8.305 1 98.56 188 ALA B CA 1
ATOM 3819 C C . ALA B 1 188 ? 22.109 -17.672 -9.766 1 98.56 188 ALA B C 1
ATOM 3821 O O . ALA B 1 188 ? 21.312 -17.469 -10.68 1 98.56 188 ALA B O 1
ATOM 3822 N N . LEU B 1 189 ? 23.312 -18.109 -9.992 1 98.5 189 LEU B N 1
ATOM 3823 C CA . LEU B 1 189 ? 23.875 -18.266 -11.336 1 98.5 189 LEU B CA 1
ATOM 3824 C C . LEU B 1 189 ? 23.141 -19.375 -12.086 1 98.5 189 LEU B C 1
ATOM 3826 O O . LEU B 1 189 ? 22.984 -19.312 -13.305 1 98.5 189 LEU B O 1
ATOM 3830 N N . SER B 1 190 ? 22.641 -20.328 -11.398 1 98.5 190 SER B N 1
ATOM 3831 C CA . SER B 1 190 ? 22 -21.484 -12.023 1 98.5 190 SER B CA 1
ATOM 3832 C C . SER B 1 190 ? 20.484 -21.328 -12.078 1 98.5 190 SER B C 1
ATOM 3834 O O . SER B 1 190 ? 19.781 -22.219 -12.547 1 98.5 190 SER B O 1
ATOM 3836 N N . TYR B 1 191 ? 19.984 -20.25 -11.633 1 98.81 191 TYR B N 1
ATOM 3837 C CA . TYR B 1 191 ? 18.547 -20.125 -11.414 1 98.81 191 TYR B CA 1
ATOM 3838 C C . TYR B 1 191 ? 17.781 -20.328 -12.711 1 98.81 191 TYR B C 1
ATOM 3840 O O . TYR B 1 191 ? 16.766 -21.047 -12.734 1 98.81 191 TYR B O 1
ATOM 3848 N N . GLY B 1 192 ? 18.219 -19.672 -13.781 1 98.88 192 GLY B N 1
ATOM 3849 C CA . GLY B 1 192 ? 17.516 -19.812 -15.055 1 98.88 192 GLY B CA 1
ATOM 3850 C C . GLY B 1 192 ? 17.422 -21.25 -15.516 1 98.88 192 GLY B C 1
ATOM 3851 O O . GLY B 1 192 ? 16.328 -21.719 -15.867 1 98.88 192 GLY B O 1
ATOM 3852 N N . ALA B 1 193 ? 18.484 -21.938 -15.531 1 98.75 193 ALA B N 1
ATOM 3853 C CA . ALA B 1 193 ? 18.5 -23.344 -15.938 1 98.75 193 ALA B CA 1
ATOM 3854 C C . ALA B 1 193 ? 17.641 -24.188 -15.008 1 98.75 193 ALA B C 1
ATOM 3856 O O . ALA B 1 193 ? 16.938 -25.094 -15.461 1 98.75 193 ALA B O 1
ATOM 3857 N N . ASN B 1 194 ? 17.734 -23.891 -13.719 1 98.75 194 ASN B N 1
ATOM 3858 C CA . ASN B 1 194 ? 16.938 -24.625 -12.75 1 98.75 194 ASN B CA 1
ATOM 3859 C C . ASN B 1 194 ? 15.445 -24.391 -12.961 1 98.75 194 ASN B C 1
ATOM 3861 O O . ASN B 1 194 ? 14.641 -25.312 -12.828 1 98.75 194 ASN B O 1
ATOM 3865 N N . LEU B 1 195 ? 15.055 -23.125 -13.242 1 98.94 195 LEU B N 1
ATOM 3866 C CA . LEU B 1 195 ? 13.656 -22.812 -13.492 1 98.94 195 LEU B CA 1
ATOM 3867 C C . LEU B 1 195 ? 13.156 -23.5 -14.758 1 98.94 195 LEU B C 1
ATOM 3869 O O . LEU B 1 195 ? 12.047 -24.031 -14.781 1 98.94 195 LEU B O 1
ATOM 3873 N N . ASN B 1 196 ? 13.953 -23.469 -15.805 1 98.81 196 ASN B N 1
ATOM 3874 C CA . ASN B 1 196 ? 13.648 -24.219 -17.016 1 98.81 196 ASN B CA 1
ATOM 3875 C C . ASN B 1 196 ? 13.375 -25.688 -16.719 1 98.81 196 ASN B C 1
ATOM 3877 O O . ASN B 1 196 ? 12.352 -26.234 -17.125 1 98.81 196 ASN B O 1
ATOM 3881 N N . ASN B 1 197 ? 14.258 -26.266 -16 1 98.69 197 ASN B N 1
ATOM 3882 C CA . ASN B 1 197 ? 14.133 -27.672 -15.633 1 98.69 197 ASN B CA 1
ATOM 3883 C C . ASN B 1 197 ? 12.898 -27.922 -14.773 1 98.69 197 ASN B C 1
ATOM 3885 O O . ASN B 1 197 ? 12.203 -28.922 -14.953 1 98.69 197 ASN B O 1
ATOM 3889 N N . LEU B 1 198 ? 12.648 -27.047 -13.82 1 98.88 198 LEU B N 1
ATOM 3890 C CA . LEU B 1 198 ? 11.477 -27.188 -12.969 1 98.88 198 LEU B CA 1
ATOM 3891 C C . LEU B 1 198 ? 10.203 -27.266 -13.805 1 98.88 198 LEU B C 1
ATOM 3893 O O . LEU B 1 198 ? 9.375 -28.156 -13.594 1 98.88 198 LEU B O 1
ATOM 3897 N N . ILE B 1 199 ? 10.016 -26.328 -14.734 1 98.88 199 ILE B N 1
ATOM 3898 C CA . ILE B 1 199 ? 8.812 -26.266 -15.562 1 98.88 199 ILE B CA 1
ATOM 3899 C C . ILE B 1 199 ? 8.656 -27.562 -16.359 1 98.88 199 ILE B C 1
ATOM 3901 O O . ILE B 1 199 ? 7.586 -28.172 -16.359 1 98.88 199 ILE B O 1
ATOM 3905 N N . LYS B 1 200 ? 9.688 -28.031 -16.969 1 98.5 200 LYS B N 1
ATOM 3906 C CA . LYS B 1 200 ? 9.641 -29.234 -17.781 1 98.5 200 LYS B CA 1
ATOM 3907 C C . LYS B 1 200 ? 9.32 -30.469 -16.953 1 98.5 200 LYS B C 1
ATOM 3909 O O . LYS B 1 200 ? 8.523 -31.312 -17.359 1 98.5 200 LYS B O 1
ATOM 3914 N N . ARG B 1 201 ? 9.945 -30.531 -15.797 1 98.5 201 ARG B N 1
ATOM 3915 C CA . ARG B 1 201 ? 9.75 -31.703 -14.945 1 98.5 201 ARG B CA 1
ATOM 3916 C C . ARG B 1 201 ? 8.344 -31.719 -14.359 1 98.5 201 ARG B C 1
ATOM 3918 O O . ARG B 1 201 ? 7.738 -32.781 -14.227 1 98.5 201 ARG B O 1
ATOM 3925 N N . ILE B 1 202 ? 7.828 -30.562 -13.953 1 98.69 202 ILE B N 1
ATOM 3926 C CA . ILE B 1 202 ? 6.453 -30.484 -13.469 1 98.69 202 ILE B CA 1
ATOM 3927 C C . ILE B 1 202 ? 5.496 -30.969 -14.555 1 98.69 202 ILE B C 1
ATOM 3929 O O . ILE B 1 202 ? 4.598 -31.766 -14.289 1 98.69 202 ILE B O 1
ATOM 3933 N N . ARG B 1 203 ? 5.648 -30.531 -15.766 1 98.56 203 ARG B N 1
ATOM 3934 C CA . ARG B 1 203 ? 4.805 -30.922 -16.891 1 98.56 203 ARG B CA 1
ATOM 3935 C C . ARG B 1 203 ? 4.875 -32.438 -17.109 1 98.56 203 ARG B C 1
ATOM 3937 O O . ARG B 1 203 ? 3.85 -33.094 -17.328 1 98.56 203 ARG B O 1
ATOM 3944 N N . ALA B 1 204 ? 6.035 -32.969 -17.016 1 97.81 204 ALA B N 1
ATOM 3945 C CA . ALA B 1 204 ? 6.227 -34.375 -17.234 1 97.81 204 ALA B CA 1
ATOM 3946 C C . ALA B 1 204 ? 5.613 -35.219 -16.094 1 97.81 204 ALA B C 1
ATOM 3948 O O . ALA B 1 204 ? 4.832 -36.125 -16.344 1 97.81 204 ALA B O 1
ATOM 3949 N N . ASP B 1 205 ? 5.953 -34.844 -14.891 1 97.62 205 ASP B N 1
ATOM 3950 C CA . ASP B 1 205 ? 5.555 -35.625 -13.727 1 97.62 205 ASP B CA 1
ATOM 3951 C C . ASP B 1 205 ? 4.043 -35.562 -13.516 1 97.62 205 ASP B C 1
ATOM 3953 O O . ASP B 1 205 ? 3.445 -36.531 -12.992 1 97.62 205 ASP B O 1
ATOM 3957 N N . LEU B 1 206 ? 3.42 -34.5 -13.961 1 98.19 206 LEU B N 1
ATOM 3958 C CA . LEU B 1 206 ? 1.98 -34.344 -13.789 1 98.19 206 LEU B CA 1
ATOM 3959 C C . LEU B 1 206 ? 1.238 -34.656 -15.078 1 98.19 206 LEU B C 1
ATOM 3961 O O . LEU B 1 206 ? 0.018 -34.5 -15.156 1 98.19 206 LEU B O 1
ATOM 3965 N N . GLU B 1 207 ? 1.974 -35.062 -16.109 1 97.62 207 GLU B N 1
ATOM 3966 C CA . GLU B 1 207 ? 1.408 -35.406 -17.406 1 97.62 207 GLU B CA 1
ATOM 3967 C C . GLU B 1 207 ? 0.546 -34.281 -17.953 1 97.62 207 GLU B C 1
ATOM 3969 O O . GLU B 1 207 ? -0.589 -34.5 -18.375 1 97.62 207 GLU B O 1
ATOM 3974 N N . ALA B 1 208 ? 1.063 -33.094 -17.891 1 98.19 208 ALA B N 1
ATOM 3975 C CA . ALA B 1 208 ? 0.414 -31.875 -18.375 1 98.19 208 ALA B CA 1
ATOM 3976 C C . ALA B 1 208 ? 1.36 -31.047 -19.234 1 98.19 208 ALA B C 1
ATOM 3978 O O . ALA B 1 208 ? 1.751 -29.938 -18.859 1 98.19 208 ALA B O 1
ATOM 3979 N N . PRO B 1 209 ? 1.737 -31.516 -20.422 1 97.5 209 PRO B N 1
ATOM 3980 C CA . PRO B 1 209 ? 2.756 -30.875 -21.25 1 97.5 209 PRO B CA 1
ATOM 3981 C C . PRO B 1 209 ? 2.391 -29.453 -21.641 1 97.5 209 PRO B C 1
ATOM 3983 O O . PRO B 1 209 ? 3.277 -28.625 -21.906 1 97.5 209 PRO B O 1
ATOM 3986 N N . GLY B 1 210 ? 1.138 -29.062 -21.625 1 96.56 210 GLY B N 1
ATOM 3987 C CA . GLY B 1 210 ? 0.695 -27.734 -22.016 1 96.56 210 GLY B CA 1
ATOM 3988 C C . GLY B 1 210 ? 0.438 -26.812 -20.828 1 96.56 210 GLY B C 1
ATOM 3989 O O . GLY B 1 210 ? -0.076 -25.703 -20.984 1 96.56 210 GLY B O 1
ATOM 3990 N N . LEU B 1 211 ? 0.742 -27.266 -19.656 1 98.75 211 LEU B N 1
ATOM 3991 C CA . LEU B 1 211 ? 0.511 -26.5 -18.438 1 98.75 211 LEU B CA 1
ATOM 3992 C C . LEU B 1 211 ? 1.15 -25.109 -18.547 1 98.75 211 LEU B C 1
ATOM 3994 O O . LEU B 1 211 ? 2.369 -25 -18.703 1 98.75 211 LEU B O 1
ATOM 3998 N N . ALA B 1 212 ? 0.292 -24.062 -18.516 1 98.88 212 ALA B N 1
ATOM 3999 C CA . ALA B 1 212 ? 0.84 -22.703 -18.484 1 98.88 212 ALA B CA 1
ATOM 4000 C C . ALA B 1 212 ? 1.633 -22.469 -17.203 1 98.88 212 ALA B C 1
ATOM 4002 O O . ALA B 1 212 ? 1.239 -22.922 -16.125 1 98.88 212 ALA B O 1
ATOM 4003 N N . PHE B 1 213 ? 2.73 -21.75 -17.328 1 98.94 213 PHE B N 1
ATOM 4004 C CA . PHE B 1 213 ? 3.58 -21.453 -16.172 1 98.94 213 PHE B CA 1
ATOM 4005 C C . PHE B 1 213 ? 3.824 -19.953 -16.062 1 98.94 213 PHE B C 1
ATOM 4007 O O . PHE B 1 213 ? 4.59 -19.375 -16.828 1 98.94 213 PHE B O 1
ATOM 4014 N N . ILE B 1 214 ? 3.182 -19.312 -15.062 1 98.94 214 ILE B N 1
ATOM 4015 C CA . ILE B 1 214 ? 3.236 -17.875 -14.844 1 98.94 214 ILE B CA 1
ATOM 4016 C C . ILE B 1 214 ? 4.012 -17.578 -13.555 1 98.94 214 ILE B C 1
ATOM 4018 O O . ILE B 1 214 ? 3.754 -18.172 -12.516 1 98.94 214 ILE B O 1
ATOM 4022 N N . TYR B 1 215 ? 4.988 -16.688 -13.625 1 98.88 215 TYR B N 1
ATOM 4023 C CA . TYR B 1 215 ? 5.766 -16.422 -12.422 1 98.88 215 TYR B CA 1
ATOM 4024 C C . TYR B 1 215 ? 6.117 -14.945 -12.32 1 98.88 215 TYR B C 1
ATOM 4026 O O . TYR B 1 215 ? 6.234 -14.258 -13.344 1 98.88 215 TYR B O 1
ATOM 4034 N N . GLY B 1 216 ? 6.203 -14.484 -11.133 1 98.69 216 GLY B N 1
ATOM 4035 C CA . GLY B 1 216 ? 6.465 -13.07 -10.883 1 98.69 216 GLY B CA 1
ATOM 4036 C C . GLY B 1 216 ? 7.922 -12.781 -10.578 1 98.69 216 GLY B C 1
ATOM 4037 O O . GLY B 1 216 ? 8.648 -13.656 -10.102 1 98.69 216 GLY B O 1
ATOM 4038 N N . SER B 1 217 ? 8.32 -11.516 -10.828 1 97.88 217 SER B N 1
ATOM 4039 C CA . SER B 1 217 ? 9.656 -11.078 -10.43 1 97.88 217 SER B CA 1
ATOM 4040 C C . SER B 1 217 ? 9.789 -11.023 -8.914 1 97.88 217 SER B C 1
ATOM 4042 O O . SER B 1 217 ? 8.805 -10.828 -8.203 1 97.88 217 SER B O 1
ATOM 4044 N N . VAL B 1 218 ? 11.047 -11.227 -8.469 1 96.5 218 VAL B N 1
ATOM 4045 C CA . VAL B 1 218 ? 11.312 -11.172 -7.039 1 96.5 218 VAL B CA 1
ATOM 4046 C C . VAL B 1 218 ? 12.25 -10 -6.73 1 96.5 218 VAL B C 1
ATOM 4048 O O . VAL B 1 218 ? 12.844 -9.422 -7.641 1 96.5 218 VAL B O 1
ATOM 4051 N N . LEU B 1 219 ? 12.289 -9.594 -5.426 1 94.06 219 LEU B N 1
ATOM 4052 C CA . LEU B 1 219 ? 13.234 -8.609 -4.914 1 94.06 219 LEU B CA 1
ATOM 4053 C C . LEU B 1 219 ? 13.156 -7.312 -5.715 1 94.06 219 LEU B C 1
ATOM 4055 O O . LEU B 1 219 ? 14.125 -6.926 -6.371 1 94.06 219 LEU B O 1
ATOM 4059 N N . PRO B 1 220 ? 12.023 -6.551 -5.52 1 90.5 220 PRO B N 1
ATOM 4060 C CA . PRO B 1 220 ? 11.812 -5.344 -6.32 1 90.5 220 PRO B CA 1
ATOM 4061 C C . PRO B 1 220 ? 12.812 -4.234 -5.992 1 90.5 220 PRO B C 1
ATOM 4063 O O . PRO B 1 220 ? 13.07 -3.369 -6.832 1 90.5 220 PRO B O 1
ATOM 4066 N N . VAL B 1 221 ? 13.352 -4.133 -4.789 1 86.69 221 VAL B N 1
ATOM 4067 C CA . VAL B 1 221 ? 14.234 -3.055 -4.359 1 86.69 221 VAL B CA 1
ATOM 4068 C C . VAL B 1 221 ? 15.688 -3.432 -4.645 1 86.69 221 VAL B C 1
ATOM 4070 O O . VAL B 1 221 ? 16.109 -4.543 -4.328 1 86.69 221 VAL B O 1
ATOM 4073 N N . PRO B 1 222 ? 16.312 -2.402 -5.137 1 78.12 222 PRO B N 1
ATOM 4074 C CA . PRO B 1 222 ? 17.719 -2.678 -5.391 1 78.12 222 PRO B CA 1
ATOM 4075 C C . PRO B 1 222 ? 18.578 -2.553 -4.141 1 78.12 222 PRO B C 1
ATOM 4077 O O . PRO B 1 222 ? 18.109 -2.064 -3.107 1 78.12 222 PRO B O 1
ATOM 4080 N N . ALA B 1 223 ? 19.672 -3.109 -4.195 1 67.56 223 ALA B N 1
ATOM 4081 C CA . ALA B 1 223 ? 20.797 -2.824 -3.301 1 67.56 223 ALA B CA 1
ATOM 4082 C C . ALA B 1 223 ? 20.578 -3.469 -1.934 1 67.56 223 ALA B C 1
ATOM 4084 O O . ALA B 1 223 ? 20.938 -2.895 -0.906 1 67.56 223 ALA B O 1
ATOM 4085 N N . LEU B 1 224 ? 19.891 -4.492 -1.924 1 82.25 224 LEU B N 1
ATOM 4086 C CA . LEU B 1 224 ? 19.891 -5.242 -0.673 1 82.25 224 LEU B CA 1
ATOM 4087 C C . LEU B 1 224 ? 21.172 -6.066 -0.538 1 82.25 224 LEU B C 1
ATOM 4089 O O . LEU B 1 224 ? 21.375 -7.035 -1.274 1 82.25 224 LEU B O 1
ATOM 4093 N N . ALA B 1 225 ? 22 -5.695 0.358 1 88.75 225 ALA B N 1
ATOM 4094 C CA . ALA B 1 225 ? 23.281 -6.348 0.548 1 88.75 225 ALA B CA 1
ATOM 4095 C C . ALA B 1 225 ? 23.109 -7.84 0.818 1 88.75 225 ALA B C 1
ATOM 4097 O O . ALA B 1 225 ? 23.938 -8.656 0.406 1 88.75 225 ALA B O 1
ATOM 4098 N N . ARG B 1 226 ? 22.047 -8.242 1.37 1 93.69 226 ARG B N 1
ATOM 4099 C CA . ARG B 1 226 ? 21.844 -9.633 1.768 1 93.69 226 ARG B CA 1
ATOM 4100 C C . ARG B 1 226 ? 21.391 -10.477 0.583 1 93.69 226 ARG B C 1
ATOM 4102 O O . ARG B 1 226 ? 21.297 -11.703 0.687 1 93.69 226 ARG B O 1
ATOM 4109 N N . PHE B 1 227 ? 21.188 -9.875 -0.571 1 97 227 PHE B N 1
ATOM 4110 C CA . PHE B 1 227 ? 20.766 -10.602 -1.76 1 97 227 PHE B CA 1
ATOM 4111 C C . PHE B 1 227 ? 21.688 -10.312 -2.938 1 97 227 PHE B C 1
ATOM 4113 O O . PHE B 1 227 ? 21.234 -9.812 -3.973 1 97 227 PHE B O 1
ATOM 4120 N N . PRO B 1 228 ? 22.922 -10.727 -2.84 1 96 228 PRO B N 1
ATOM 4121 C CA . PRO B 1 228 ? 23.875 -10.438 -3.91 1 96 228 PRO B CA 1
ATOM 4122 C C . PRO B 1 228 ? 23.516 -11.117 -5.227 1 96 228 PRO B C 1
ATOM 4124 O O . PRO B 1 228 ? 23.969 -10.695 -6.293 1 96 228 PRO B O 1
ATOM 4127 N N . GLY B 1 229 ? 22.75 -12.156 -5.223 1 97.56 229 GLY B N 1
ATOM 4128 C CA . GLY B 1 229 ? 22.375 -12.891 -6.422 1 97.56 229 GLY B CA 1
ATOM 4129 C C . GLY B 1 229 ? 21.156 -12.328 -7.121 1 97.56 229 GLY B C 1
ATOM 4130 O O . GLY B 1 229 ? 20.688 -12.898 -8.102 1 97.56 229 GLY B O 1
ATOM 4131 N N . ARG B 1 230 ? 20.609 -11.227 -6.641 1 97.75 230 ARG B N 1
ATOM 4132 C CA . ARG B 1 230 ? 19.344 -10.664 -7.105 1 97.75 230 ARG B CA 1
ATOM 4133 C C . ARG B 1 230 ? 19.328 -10.539 -8.625 1 97.75 230 ARG B C 1
ATOM 4135 O O . ARG B 1 230 ? 18.406 -11.039 -9.289 1 97.75 230 ARG B O 1
ATOM 4142 N N . GLU B 1 231 ? 20.359 -9.914 -9.172 1 97.31 231 GLU B N 1
ATOM 4143 C CA . GLU B 1 231 ? 20.359 -9.625 -10.602 1 97.31 231 GLU B CA 1
ATOM 4144 C C . GLU B 1 231 ? 20.453 -10.914 -11.422 1 97.31 231 GLU B C 1
ATOM 4146 O O . GLU B 1 231 ? 19.875 -11.023 -12.492 1 97.31 231 GLU B O 1
ATOM 4151 N N . LYS B 1 232 ? 21.188 -11.891 -10.945 1 98 232 LYS B N 1
ATOM 4152 C CA . LYS B 1 232 ? 21.328 -13.164 -11.641 1 98 232 LYS B CA 1
ATOM 4153 C C . LYS B 1 232 ? 20.016 -13.945 -11.633 1 98 232 LYS B C 1
ATOM 4155 O O . LYS B 1 232 ? 19.625 -14.516 -12.648 1 98 232 LYS B O 1
ATOM 4160 N N . VAL B 1 233 ? 19.344 -13.992 -10.523 1 98.56 233 VAL B N 1
ATOM 4161 C CA . VAL B 1 233 ? 18.062 -14.664 -10.414 1 98.56 233 VAL B CA 1
ATOM 4162 C C . VAL B 1 233 ? 17.047 -14.016 -11.359 1 98.56 233 VAL B C 1
ATOM 4164 O O . VAL B 1 233 ? 16.359 -14.703 -12.109 1 98.56 233 VAL B O 1
ATOM 4167 N N . ARG B 1 234 ? 17 -12.727 -11.367 1 98.25 234 ARG B N 1
ATOM 4168 C CA . ARG B 1 234 ? 16.047 -12 -12.195 1 98.25 234 ARG B CA 1
ATOM 4169 C C . ARG B 1 234 ? 16.344 -12.195 -13.68 1 98.25 234 ARG B C 1
ATOM 4171 O O . ARG B 1 234 ? 15.414 -12.32 -14.492 1 98.25 234 ARG B O 1
ATOM 4178 N N . GLN B 1 235 ? 17.594 -12.18 -13.984 1 98.44 235 GLN B N 1
ATOM 4179 C CA . GLN B 1 235 ? 17.953 -12.477 -15.367 1 98.44 235 GLN B CA 1
ATOM 4180 C C . GLN B 1 235 ? 17.516 -13.883 -15.758 1 98.44 235 GLN B C 1
ATOM 4182 O O . GLN B 1 235 ? 16.984 -14.094 -16.859 1 98.44 235 GLN B O 1
ATOM 4187 N N . GLY B 1 236 ? 17.734 -14.836 -14.898 1 98.81 236 GLY B N 1
ATOM 4188 C CA . GLY B 1 236 ? 17.234 -16.188 -15.141 1 98.81 236 GLY B CA 1
ATOM 4189 C C . GLY B 1 236 ? 15.734 -16.25 -15.352 1 98.81 236 GLY B C 1
ATOM 4190 O O . GLY B 1 236 ? 15.258 -16.938 -16.25 1 98.81 236 GLY B O 1
ATOM 4191 N N . GLN B 1 237 ? 15.008 -15.523 -14.523 1 98.81 237 GLN B N 1
ATOM 4192 C CA . GLN B 1 237 ? 13.562 -15.445 -14.672 1 98.81 237 GLN B CA 1
ATOM 4193 C C . GLN B 1 237 ? 13.18 -14.906 -16.047 1 98.81 237 GLN B C 1
ATOM 4195 O O . GLN B 1 237 ? 12.305 -15.453 -16.719 1 98.81 237 GLN B O 1
ATOM 4200 N N . LYS B 1 238 ? 13.852 -13.883 -16.469 1 98.81 238 LYS B N 1
ATOM 4201 C CA . LYS B 1 238 ? 13.562 -13.281 -17.781 1 98.81 238 LYS B CA 1
ATOM 4202 C C . LYS B 1 238 ? 13.93 -14.234 -18.906 1 98.81 238 LYS B C 1
ATOM 4204 O O . LYS B 1 238 ? 13.195 -14.352 -19.891 1 98.81 238 LYS B O 1
ATOM 4209 N N . ASP B 1 239 ? 14.992 -14.914 -18.797 1 98.88 239 ASP B N 1
ATOM 4210 C CA . ASP B 1 239 ? 15.516 -15.766 -19.859 1 98.88 239 ASP B CA 1
ATOM 4211 C C . ASP B 1 239 ? 14.602 -16.953 -20.109 1 98.88 239 ASP B C 1
ATOM 4213 O O . ASP B 1 239 ? 14.555 -17.484 -21.219 1 98.88 239 ASP B O 1
ATOM 4217 N N . VAL B 1 240 ? 13.852 -17.375 -19.141 1 98.88 240 VAL B N 1
ATOM 4218 C CA . VAL B 1 240 ? 13.047 -18.594 -19.25 1 98.88 240 VAL B CA 1
ATOM 4219 C C . VAL B 1 240 ? 11.711 -18.266 -19.906 1 98.88 240 VAL B C 1
ATOM 4221 O O . VAL B 1 240 ? 11.055 -19.156 -20.453 1 98.88 240 VAL B O 1
ATOM 4224 N N . ALA B 1 241 ? 11.289 -17.047 -19.859 1 98.88 241 ALA B N 1
ATOM 4225 C CA . ALA B 1 241 ? 10.023 -16.656 -20.469 1 98.88 241 ALA B CA 1
ATOM 4226 C C . ALA B 1 241 ? 10 -17.016 -21.953 1 98.88 241 ALA B C 1
ATOM 4228 O O . ALA B 1 241 ? 11 -16.859 -22.656 1 98.88 241 ALA B O 1
ATOM 4229 N N . GLU B 1 242 ? 8.828 -17.422 -22.375 1 98.38 242 GLU B N 1
ATOM 4230 C CA . GLU B 1 242 ? 8.672 -17.812 -23.781 1 98.38 242 GLU B CA 1
ATOM 4231 C C . GLU B 1 242 ? 9.125 -16.703 -24.719 1 98.38 242 GLU B C 1
ATOM 4233 O O . GLU B 1 242 ? 9.836 -16.953 -25.688 1 98.38 242 GLU B O 1
ATOM 4238 N N . GLU B 1 243 ? 8.805 -15.5 -24.406 1 97.5 243 GLU B N 1
ATOM 4239 C CA . GLU B 1 243 ? 9.023 -14.367 -25.297 1 97.5 243 GLU B CA 1
ATOM 4240 C C . GLU B 1 243 ? 10.5 -13.992 -25.359 1 97.5 243 GLU B C 1
ATOM 4242 O O . GLU B 1 243 ? 10.922 -13.219 -26.219 1 97.5 243 GLU B O 1
ATOM 4247 N N . SER B 1 244 ? 11.344 -14.508 -24.406 1 98.12 244 SER B N 1
ATOM 4248 C CA . SER B 1 244 ? 12.75 -14.133 -24.375 1 98.12 244 SER B CA 1
ATOM 4249 C C . SER B 1 244 ? 13.508 -14.719 -25.562 1 98.12 244 SER B C 1
ATOM 4251 O O . SER B 1 244 ? 14.547 -14.203 -25.953 1 98.12 244 SER B O 1
ATOM 4253 N N . ARG B 1 245 ? 13.094 -15.867 -26.078 1 97.31 245 ARG B N 1
ATOM 4254 C CA . ARG B 1 245 ? 13.664 -16.562 -27.219 1 97.31 245 ARG B CA 1
ATOM 4255 C C . ARG B 1 245 ? 15.133 -16.906 -26.984 1 97.31 245 ARG B C 1
ATOM 4257 O O . ARG B 1 245 ? 15.914 -17.016 -27.938 1 97.31 245 ARG B O 1
ATOM 4264 N N . THR B 1 246 ? 15.469 -16.922 -25.719 1 98.25 246 THR B N 1
ATOM 4265 C CA . THR B 1 246 ? 16.797 -17.422 -25.375 1 98.25 246 THR B CA 1
ATOM 4266 C C . THR B 1 246 ? 16.828 -18.953 -25.438 1 98.25 246 THR B C 1
ATOM 4268 O O . THR B 1 246 ? 15.812 -19.594 -25.688 1 98.25 246 THR B O 1
ATOM 4271 N N . SER B 1 247 ? 17.969 -19.531 -25.172 1 98.31 247 SER B N 1
ATOM 4272 C CA . SER B 1 247 ? 18.125 -20.969 -25.172 1 98.31 247 SER B CA 1
ATOM 4273 C C . SER B 1 247 ? 17.391 -21.594 -23.984 1 98.31 247 SER B C 1
ATOM 4275 O O . SER B 1 247 ? 17.141 -22.812 -23.969 1 98.31 247 SER B O 1
ATOM 4277 N N . LEU B 1 248 ? 16.984 -20.766 -23 1 98.62 248 LEU B N 1
ATOM 4278 C CA . LEU B 1 248 ? 16.297 -21.266 -21.812 1 98.62 248 LEU B CA 1
ATOM 4279 C C . LEU B 1 248 ? 14.797 -21.094 -21.938 1 98.62 248 LEU B C 1
ATOM 4281 O O . LEU B 1 248 ? 14.039 -21.5 -21.047 1 98.62 248 LEU B O 1
ATOM 4285 N N . SER B 1 249 ? 14.359 -20.469 -22.984 1 98.56 249 SER B N 1
ATOM 4286 C CA . SER B 1 249 ? 12.945 -20.156 -23.109 1 98.56 249 SER B CA 1
ATOM 4287 C C . SER B 1 249 ? 12.094 -21.422 -23.156 1 98.56 249 SER B C 1
ATOM 4289 O O . SER B 1 249 ? 12.523 -22.438 -23.719 1 98.56 249 SER B O 1
ATOM 4291 N N . VAL B 1 250 ? 10.945 -21.344 -22.516 1 98.38 250 VAL B N 1
ATOM 4292 C CA . VAL B 1 250 ? 10 -22.453 -22.453 1 98.38 250 VAL B CA 1
ATOM 4293 C C . VAL B 1 250 ? 8.625 -22 -22.953 1 98.38 250 VAL B C 1
ATOM 4295 O O . VAL B 1 250 ? 8.156 -20.922 -22.578 1 98.38 250 VAL B O 1
ATOM 4298 N N . ASN B 1 251 ? 8.008 -22.859 -23.766 1 97.94 251 ASN B N 1
ATOM 4299 C CA . ASN B 1 251 ? 6.66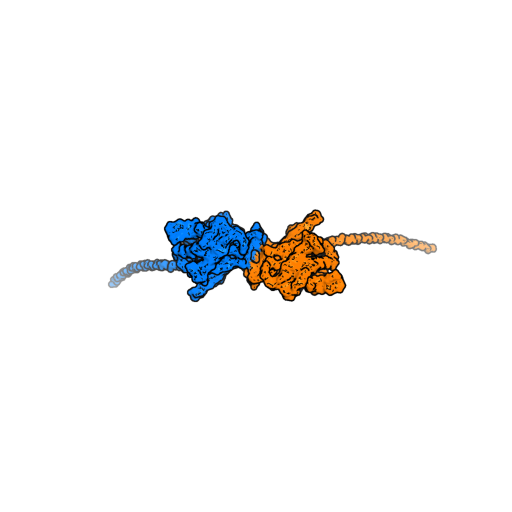8 -22.531 -24.25 1 97.94 251 ASN B CA 1
ATOM 4300 C C . ASN B 1 251 ? 5.688 -22.359 -23.094 1 97.94 251 ASN B C 1
ATOM 4302 O O . ASN B 1 251 ? 5.734 -23.094 -22.109 1 97.94 251 ASN B O 1
ATOM 4306 N N . ASN B 1 252 ? 4.766 -21.344 -23.156 1 98.44 252 ASN B N 1
ATOM 4307 C CA . ASN B 1 252 ? 3.691 -21.078 -22.203 1 98.44 252 ASN B CA 1
ATOM 4308 C C . ASN B 1 252 ? 4.242 -20.641 -20.859 1 98.44 252 ASN B C 1
ATOM 4310 O O . ASN B 1 252 ? 3.559 -20.766 -19.828 1 98.44 252 ASN B O 1
ATOM 4314 N N . ALA B 1 253 ? 5.523 -20.219 -20.797 1 98.88 253 ALA B N 1
ATOM 4315 C CA . ALA B 1 253 ? 6.082 -19.594 -19.609 1 98.88 253 ALA B CA 1
ATOM 4316 C C . ALA B 1 253 ? 6.012 -18.062 -19.719 1 98.88 253 ALA B C 1
ATOM 4318 O O . ALA B 1 253 ? 6.469 -17.484 -20.719 1 98.88 253 ALA B O 1
ATOM 4319 N N . VAL B 1 254 ? 5.387 -17.422 -18.75 1 98.81 254 VAL B N 1
ATOM 4320 C CA . VAL B 1 254 ? 5.191 -15.977 -18.812 1 98.81 254 VAL B CA 1
ATOM 4321 C C . VAL B 1 254 ? 5.762 -15.32 -17.562 1 98.81 254 VAL B C 1
ATOM 4323 O O . VAL B 1 254 ? 5.461 -15.742 -16.438 1 98.81 254 VAL B O 1
ATOM 4326 N N . TYR B 1 255 ? 6.637 -14.359 -17.781 1 98.81 255 TYR B N 1
ATOM 4327 C CA . TYR B 1 255 ? 7.223 -13.531 -16.734 1 98.81 255 TYR B CA 1
ATOM 4328 C C . TYR B 1 255 ? 6.336 -12.328 -16.438 1 98.81 255 TYR B C 1
ATOM 4330 O O . TYR B 1 255 ? 5.953 -11.594 -17.344 1 98.81 255 TYR B O 1
ATOM 4338 N N . VAL B 1 256 ? 5.957 -12.117 -15.172 1 98.81 256 VAL B N 1
ATOM 4339 C CA . VAL B 1 256 ? 5.098 -11.016 -14.75 1 98.81 256 VAL B CA 1
ATOM 4340 C C . VAL B 1 256 ? 5.891 -10.047 -13.867 1 98.81 256 VAL B C 1
ATOM 4342 O O . VAL B 1 256 ? 6.242 -10.383 -12.734 1 98.81 256 VAL B O 1
ATOM 4345 N N . PRO B 1 257 ? 6.203 -8.836 -14.359 1 97.69 257 PRO B N 1
ATOM 4346 C CA . PRO B 1 257 ? 6.902 -7.855 -13.523 1 97.69 257 PRO B CA 1
ATOM 4347 C C . PRO B 1 257 ? 6.094 -7.441 -12.305 1 97.69 257 PRO B C 1
ATOM 4349 O O . PRO B 1 257 ? 4.871 -7.297 -12.383 1 97.69 257 PRO B O 1
ATOM 4352 N N . ALA B 1 258 ? 6.789 -7.293 -11.164 1 97.06 258 ALA B N 1
ATOM 4353 C CA . ALA B 1 258 ? 6.105 -6.973 -9.914 1 97.06 258 ALA B CA 1
ATOM 4354 C C . ALA B 1 258 ? 6.848 -5.879 -9.156 1 97.06 258 ALA B C 1
ATOM 4356 O O . ALA B 1 258 ? 6.668 -5.723 -7.945 1 97.06 258 ALA B O 1
ATOM 4357 N N . ASP B 1 259 ? 7.762 -5.074 -9.789 1 95.38 259 ASP B N 1
ATOM 4358 C CA . ASP B 1 259 ? 8.625 -4.105 -9.125 1 95.38 259 ASP B CA 1
ATOM 4359 C C . ASP B 1 259 ? 7.816 -2.906 -8.625 1 95.38 259 ASP B C 1
ATOM 4361 O O . ASP B 1 259 ? 8.258 -2.186 -7.727 1 95.38 259 ASP B O 1
ATOM 4365 N N . ASP B 1 260 ? 6.66 -2.689 -9.18 1 95.06 260 ASP B N 1
ATOM 4366 C CA . ASP B 1 260 ? 5.848 -1.518 -8.859 1 95.06 260 ASP B CA 1
ATOM 4367 C C . ASP B 1 260 ? 4.84 -1.832 -7.758 1 95.06 260 ASP B C 1
ATOM 4369 O O . ASP B 1 260 ? 4.074 -0.959 -7.34 1 95.06 260 ASP B O 1
ATOM 4373 N N . LEU B 1 261 ? 4.836 -3.059 -7.273 1 97.12 261 LEU B N 1
ATOM 4374 C CA . LEU B 1 261 ? 3.799 -3.49 -6.344 1 97.12 261 LEU B CA 1
ATOM 4375 C C . LEU B 1 261 ? 4.137 -3.074 -4.918 1 97.12 261 LEU B C 1
ATOM 4377 O O . LEU B 1 261 ? 5.312 -2.951 -4.566 1 97.12 261 LEU B O 1
ATOM 4381 N N . GLN B 1 262 ? 3.09 -2.881 -4.105 1 97.38 262 GLN B N 1
ATOM 4382 C CA . GLN B 1 262 ? 3.236 -2.48 -2.713 1 97.38 262 GLN B CA 1
ATOM 4383 C C . GLN B 1 262 ? 3.992 -3.537 -1.912 1 97.38 262 GLN B C 1
ATOM 4385 O O . GLN B 1 262 ? 3.691 -4.73 -2.01 1 97.38 262 GLN B O 1
ATOM 4390 N N . LEU B 1 263 ? 4.906 -3.109 -1.099 1 96.94 263 LEU B N 1
ATOM 4391 C CA . LEU B 1 263 ? 5.676 -3.982 -0.22 1 96.94 263 LEU B CA 1
ATOM 4392 C C . LEU B 1 263 ? 5.086 -4 1.185 1 96.94 263 LEU B C 1
ATOM 4394 O O . LEU B 1 263 ? 4.309 -3.115 1.547 1 96.94 263 LEU B O 1
ATOM 4398 N N . ARG B 1 264 ? 5.469 -5.023 1.872 1 97.38 264 ARG B N 1
ATOM 4399 C CA . ARG B 1 264 ? 4.953 -5.211 3.227 1 97.38 264 ARG B CA 1
ATOM 4400 C C . ARG B 1 264 ? 5.352 -4.047 4.125 1 97.38 264 ARG B C 1
ATOM 4402 O O . ARG B 1 264 ? 4.598 -3.66 5.02 1 97.38 264 ARG B O 1
ATOM 4409 N N . SER B 1 265 ? 6.508 -3.43 3.883 1 96.5 265 SER B N 1
ATOM 4410 C CA . SER B 1 265 ? 7 -2.299 4.664 1 96.5 265 SER B CA 1
ATOM 4411 C C . SER B 1 265 ? 6.059 -1.104 4.562 1 96.5 265 SER B C 1
ATOM 4413 O O . SER B 1 265 ? 6.094 -0.208 5.41 1 96.5 265 SER B O 1
ATOM 4415 N N . MET B 1 266 ? 5.176 -1.105 3.551 1 96.62 266 MET B N 1
ATOM 4416 C CA . MET B 1 266 ? 4.305 0.036 3.291 1 96.62 266 MET B CA 1
ATOM 4417 C C . MET B 1 266 ? 2.857 -0.29 3.652 1 96.62 266 MET B C 1
ATOM 4419 O O . MET B 1 266 ? 1.959 0.521 3.424 1 96.62 266 MET B O 1
ATOM 4423 N N . ASP B 1 267 ? 2.637 -1.482 4.137 1 97.56 267 ASP B N 1
ATOM 4424 C CA . ASP B 1 267 ? 1.283 -1.9 4.492 1 97.56 267 ASP B CA 1
ATOM 4425 C C . ASP B 1 267 ? 0.773 -1.132 5.707 1 97.56 267 ASP B C 1
ATOM 4427 O O . ASP B 1 267 ? 1.563 -0.679 6.539 1 97.56 267 ASP B O 1
ATOM 4431 N N . PHE B 1 268 ? -0.59 -0.917 5.762 1 97.94 268 PHE B N 1
ATOM 4432 C CA . PHE B 1 268 ? -1.161 -0.169 6.875 1 97.94 268 PHE B CA 1
ATOM 4433 C C . PHE B 1 268 ? -0.912 -0.887 8.195 1 97.94 268 PHE B C 1
ATOM 4435 O O . PHE B 1 268 ? -1.255 -2.062 8.344 1 97.94 268 PHE B O 1
ATOM 4442 N N . ARG B 1 269 ? -0.198 -0.283 9.156 1 96.69 269 ARG B N 1
ATOM 4443 C CA . ARG B 1 269 ? 0.12 -0.76 10.5 1 96.69 269 ARG B CA 1
ATOM 4444 C C . ARG B 1 269 ? 0.826 -2.111 10.453 1 96.69 269 ARG B C 1
ATOM 4446 O O . ARG B 1 269 ? 0.512 -3.012 11.234 1 96.69 269 ARG B O 1
ATOM 4453 N N . THR B 1 270 ? 1.72 -2.215 9.484 1 96.25 270 THR B N 1
ATOM 4454 C CA . THR B 1 270 ? 2.496 -3.443 9.375 1 96.25 270 THR B CA 1
ATOM 4455 C C . THR B 1 270 ? 3.4 -3.619 10.594 1 96.25 270 THR B C 1
ATOM 4457 O O . THR B 1 270 ? 4.016 -2.658 11.062 1 96.25 270 THR B O 1
ATOM 4460 N N . PRO B 1 271 ? 3.486 -4.852 11.148 1 95.81 271 PRO B N 1
ATOM 4461 C CA . PRO B 1 271 ? 4.465 -5.129 12.203 1 95.81 271 PRO B CA 1
ATOM 4462 C C . PRO B 1 271 ? 5.891 -5.23 11.672 1 95.81 271 PRO B C 1
ATOM 4464 O O . PRO B 1 271 ? 6.836 -5.387 12.453 1 95.81 271 PRO B O 1
ATOM 4467 N N . TYR B 1 272 ? 6.074 -5.137 10.336 1 95.94 272 TYR B N 1
ATOM 4468 C CA . TYR B 1 272 ? 7.383 -5.277 9.711 1 95.94 272 TYR B CA 1
ATOM 4469 C C . TYR B 1 272 ? 7.691 -4.082 8.812 1 95.94 272 TYR B C 1
ATOM 4471 O O . TYR B 1 272 ? 7.824 -4.227 7.598 1 95.94 272 TYR B O 1
ATOM 4479 N N . PRO B 1 273 ? 7.961 -2.898 9.359 1 94.44 273 PRO B N 1
ATOM 4480 C CA . PRO B 1 273 ? 8.102 -1.656 8.594 1 94.44 273 PRO B CA 1
ATOM 4481 C C . PRO B 1 273 ? 9.398 -1.594 7.793 1 94.44 273 PRO B C 1
ATOM 4483 O O . PRO B 1 273 ? 9.586 -0.688 6.977 1 94.44 273 PRO B O 1
ATOM 4486 N N . THR B 1 274 ? 10.375 -2.568 7.926 1 93.81 274 THR B N 1
ATOM 4487 C CA . THR B 1 274 ? 11.617 -2.564 7.172 1 93.81 274 THR B CA 1
ATOM 4488 C C . THR B 1 274 ? 11.656 -3.725 6.184 1 93.81 274 THR B C 1
ATOM 4490 O O . THR B 1 274 ? 12.688 -3.984 5.562 1 93.81 274 THR B O 1
ATOM 4493 N N . ASP B 1 275 ? 10.531 -4.453 6.02 1 95.69 275 ASP B N 1
ATOM 4494 C CA . ASP B 1 275 ? 10.469 -5.621 5.148 1 95.69 275 ASP B CA 1
ATOM 4495 C C . ASP B 1 275 ? 10.242 -5.211 3.693 1 95.69 275 ASP B C 1
ATOM 4497 O O . ASP B 1 275 ? 9.102 -5.016 3.268 1 95.69 275 ASP B O 1
ATOM 4501 N N . THR B 1 276 ? 11.328 -5.137 2.902 1 94.44 276 THR B N 1
ATOM 4502 C CA . THR B 1 276 ? 11.242 -4.762 1.496 1 94.44 276 THR B CA 1
ATOM 4503 C C . THR B 1 276 ? 11.414 -5.984 0.598 1 94.44 276 THR B C 1
ATOM 4505 O O . THR B 1 276 ? 11.719 -5.848 -0.589 1 94.44 276 THR B O 1
ATOM 4508 N N . VAL B 1 277 ? 11.266 -7.172 1.198 1 95.88 277 VAL B N 1
ATOM 4509 C CA . VAL B 1 277 ? 11.406 -8.43 0.474 1 95.88 277 VAL B CA 1
ATOM 4510 C C . VAL B 1 277 ? 10.023 -8.969 0.1 1 95.88 277 VAL B C 1
ATOM 4512 O O . VAL B 1 277 ? 9.82 -9.453 -1.017 1 95.88 277 VAL B O 1
ATOM 4515 N N . HIS B 1 278 ? 9.102 -8.797 1.017 1 97.38 278 HIS B N 1
ATOM 4516 C CA . HIS B 1 278 ? 7.773 -9.367 0.844 1 97.38 278 HIS B CA 1
ATOM 4517 C C . HIS B 1 278 ? 6.785 -8.328 0.327 1 97.38 278 HIS B C 1
ATOM 4519 O O . HIS B 1 278 ? 6.934 -7.133 0.606 1 97.38 278 HIS B O 1
ATOM 4525 N N . LEU B 1 279 ? 5.844 -8.836 -0.459 1 97.81 279 LEU B N 1
ATOM 4526 C CA . LEU B 1 279 ? 4.73 -7.996 -0.885 1 97.81 279 LEU B CA 1
ATOM 4527 C C . LEU B 1 279 ? 3.754 -7.766 0.263 1 97.81 279 LEU B C 1
ATOM 4529 O O . LEU B 1 279 ? 3.596 -8.625 1.132 1 97.81 279 LEU B O 1
ATOM 4533 N N . GLY B 1 280 ? 3.191 -6.602 0.24 1 97.44 280 GLY B N 1
ATOM 4534 C CA . GLY B 1 280 ? 2.119 -6.309 1.177 1 97.44 280 GLY B CA 1
ATOM 4535 C C . GLY B 1 280 ? 0.744 -6.66 0.641 1 97.44 280 GLY B C 1
ATOM 4536 O O . GLY B 1 280 ? 0.626 -7.309 -0.402 1 97.44 280 GLY B O 1
ATOM 4537 N N . THR B 1 281 ? -0.288 -6.223 1.328 1 98.44 281 THR B N 1
ATOM 4538 C CA . THR B 1 281 ? -1.667 -6.609 1.047 1 98.44 281 THR B CA 1
ATOM 4539 C C . THR B 1 281 ? -2.062 -6.207 -0.371 1 98.44 281 THR B C 1
ATOM 4541 O O . THR B 1 281 ? -2.52 -7.043 -1.154 1 98.44 281 THR B O 1
ATOM 4544 N N . HIS B 1 282 ? -1.892 -4.93 -0.712 1 98.44 282 HIS B N 1
ATOM 4545 C CA . HIS B 1 282 ? -2.244 -4.484 -2.055 1 98.44 282 HIS B CA 1
ATOM 4546 C C . HIS B 1 282 ? -1.39 -5.18 -3.109 1 98.44 282 HIS B C 1
ATOM 4548 O O . HIS B 1 282 ? -1.888 -5.551 -4.176 1 98.44 282 HIS B O 1
ATOM 4554 N N . GLY B 1 283 ? -0.115 -5.34 -2.797 1 98.31 283 GLY B N 1
ATOM 4555 C CA . GLY B 1 283 ? 0.789 -5.996 -3.729 1 98.31 283 GLY B CA 1
ATOM 4556 C C . GLY B 1 283 ? 0.389 -7.426 -4.039 1 98.31 283 GLY B C 1
ATOM 4557 O O . GLY B 1 283 ? 0.387 -7.836 -5.203 1 98.31 283 GLY B O 1
ATOM 4558 N N . VAL B 1 284 ? 0.033 -8.18 -3.027 1 98.56 284 VAL B N 1
ATOM 4559 C CA . VAL B 1 284 ? -0.383 -9.57 -3.184 1 98.56 284 VAL B CA 1
ATOM 4560 C C . VAL B 1 284 ? -1.65 -9.641 -4.031 1 98.56 284 VAL B C 1
ATOM 4562 O O . VAL B 1 284 ? -1.748 -10.453 -4.949 1 98.56 284 VAL B O 1
ATOM 4565 N N . LEU B 1 285 ? -2.615 -8.773 -3.76 1 98.62 285 LEU B N 1
ATOM 4566 C CA . LEU B 1 285 ? -3.867 -8.758 -4.504 1 98.62 285 LEU B CA 1
ATOM 4567 C C . LEU B 1 285 ? -3.621 -8.43 -5.977 1 98.62 285 LEU B C 1
ATOM 4569 O O . LEU B 1 285 ? -4.145 -9.109 -6.863 1 98.62 285 LEU B O 1
ATOM 4573 N N . VAL B 1 286 ? -2.779 -7.438 -6.238 1 98.62 286 VAL B N 1
ATOM 4574 C CA . VAL B 1 286 ? -2.535 -7.008 -7.613 1 98.62 286 VAL B CA 1
ATOM 4575 C C . VAL B 1 286 ? -1.767 -8.094 -8.359 1 98.62 286 VAL B C 1
ATOM 4577 O O . VAL B 1 286 ? -2.045 -8.359 -9.531 1 98.62 286 VAL B O 1
ATOM 4580 N N . LEU B 1 287 ? -0.809 -8.727 -7.688 1 98.75 287 LEU B N 1
ATOM 4581 C CA . LEU B 1 287 ? -0.049 -9.789 -8.344 1 98.75 287 LEU B CA 1
ATOM 4582 C C . LEU B 1 287 ? -0.966 -10.93 -8.773 1 98.75 287 LEU B C 1
ATOM 4584 O O . LEU B 1 287 ? -0.83 -11.453 -9.875 1 98.75 287 LEU B O 1
ATOM 4588 N N . GLY B 1 288 ? -1.899 -11.336 -7.891 1 98.81 288 GLY B N 1
ATOM 4589 C CA . GLY B 1 288 ? -2.865 -12.352 -8.273 1 98.81 288 GLY B CA 1
ATOM 4590 C C . GLY B 1 288 ? -3.689 -11.969 -9.484 1 98.81 288 GLY B C 1
ATOM 4591 O O . GLY B 1 288 ? -3.922 -12.797 -10.375 1 98.81 288 GLY B O 1
ATOM 4592 N N . GLU B 1 289 ? -4.102 -10.758 -9.539 1 98.81 289 GLU B N 1
ATOM 4593 C CA . GLU B 1 289 ? -4.863 -10.273 -10.688 1 98.81 289 GLU B CA 1
ATOM 4594 C C . GLU B 1 289 ? -4.004 -10.266 -11.953 1 98.81 289 GLU B C 1
ATOM 4596 O O . GLU B 1 289 ? -4.488 -10.562 -13.047 1 98.81 289 GLU B O 1
ATOM 4601 N N . ARG B 1 290 ? -2.729 -9.898 -11.773 1 98.75 290 ARG B N 1
ATOM 4602 C CA . ARG B 1 290 ? -1.82 -9.914 -12.922 1 98.75 290 ARG B CA 1
ATOM 4603 C C . ARG B 1 290 ? -1.617 -11.328 -13.445 1 98.75 290 ARG B C 1
ATOM 4605 O O . ARG B 1 290 ? -1.552 -11.547 -14.656 1 98.75 290 ARG B O 1
ATOM 4612 N N . PHE B 1 291 ? -1.514 -12.266 -12.516 1 98.88 291 PHE B N 1
ATOM 4613 C CA . PHE B 1 291 ? -1.401 -13.656 -12.938 1 98.88 291 PHE B CA 1
ATOM 4614 C C . PHE B 1 291 ? -2.621 -14.078 -13.75 1 98.88 291 PHE B C 1
ATOM 4616 O O . PHE B 1 291 ? -2.488 -14.711 -14.797 1 98.88 291 PHE B O 1
ATOM 4623 N N . ALA B 1 292 ? -3.811 -13.742 -13.289 1 98.88 292 ALA B N 1
ATOM 4624 C CA . ALA B 1 292 ? -5.039 -14.07 -14.008 1 98.88 292 ALA B CA 1
ATOM 4625 C C . ALA B 1 292 ? -5.051 -13.422 -15.391 1 98.88 292 ALA B C 1
ATOM 4627 O O . ALA B 1 292 ? -5.438 -14.055 -16.375 1 98.88 292 ALA B O 1
ATOM 4628 N N . SER B 1 293 ? -4.617 -12.172 -15.438 1 98.75 293 SER B N 1
ATOM 4629 C CA . SER B 1 293 ? -4.586 -11.461 -16.703 1 98.75 293 SER B CA 1
ATOM 4630 C C . SER B 1 293 ? -3.596 -12.102 -17.672 1 98.75 293 SER B C 1
ATOM 4632 O O . SER B 1 293 ? -3.857 -12.188 -18.875 1 98.75 293 SER B O 1
ATOM 4634 N N . ALA B 1 294 ? -2.461 -12.492 -17.156 1 98.75 294 ALA B N 1
ATOM 4635 C CA . ALA B 1 294 ? -1.473 -13.188 -17.984 1 98.75 294 ALA B CA 1
ATOM 4636 C C . ALA B 1 294 ? -2.041 -14.477 -18.562 1 98.75 294 ALA B C 1
ATOM 4638 O O . ALA B 1 294 ? -1.826 -14.797 -19.734 1 98.75 294 ALA B O 1
ATOM 4639 N N . LEU B 1 295 ? -2.752 -15.211 -17.766 1 98.69 295 LEU B N 1
ATOM 4640 C CA . LEU B 1 295 ? -3.371 -16.453 -18.219 1 98.69 295 LEU B CA 1
ATOM 4641 C C . LEU B 1 295 ? -4.438 -16.172 -19.266 1 98.69 295 LEU B C 1
ATOM 4643 O O . LEU B 1 295 ? -4.52 -16.891 -20.281 1 98.69 295 LEU B O 1
ATOM 4647 N N . GLU B 1 296 ? -5.242 -15.156 -19.016 1 98.38 296 GLU B N 1
ATOM 4648 C CA . GLU B 1 296 ? -6.254 -14.766 -20 1 98.38 296 GLU B CA 1
ATOM 4649 C C . GLU B 1 296 ? -5.625 -14.461 -21.359 1 98.38 296 GLU B C 1
ATOM 4651 O O . GLU B 1 296 ? -6.105 -14.938 -22.391 1 98.38 296 GLU B O 1
ATOM 4656 N N . LYS B 1 297 ? -4.562 -13.688 -21.328 1 97.75 297 LYS B N 1
ATOM 4657 C CA . LYS B 1 297 ? -3.869 -13.32 -22.547 1 97.75 297 LYS B CA 1
ATOM 4658 C C . LYS B 1 297 ? -3.275 -14.555 -23.234 1 97.75 297 LYS B C 1
ATOM 4660 O O . LYS B 1 297 ? -3.395 -14.711 -24.453 1 97.75 297 LYS B O 1
ATOM 4665 N N . LEU B 1 298 ? -2.666 -15.398 -22.438 1 97.19 298 LEU B N 1
ATOM 4666 C CA . LEU B 1 298 ? -2.025 -16.594 -22.969 1 97.19 298 LEU B CA 1
ATOM 4667 C C . LEU B 1 298 ? -3.049 -17.516 -23.625 1 97.19 298 LEU B C 1
ATOM 4669 O O . LEU B 1 298 ? -2.801 -18.062 -24.703 1 97.19 298 LEU B O 1
ATOM 4673 N N . TRP B 1 299 ? -4.227 -17.672 -23 1 95.31 299 TRP B N 1
ATOM 4674 C CA . TRP B 1 299 ? -5.25 -18.594 -23.484 1 95.31 299 TRP B CA 1
ATOM 4675 C C . TRP B 1 299 ? -6.039 -17.969 -24.625 1 95.31 299 TRP B C 1
ATOM 4677 O O . TRP B 1 299 ? -6.641 -18.672 -25.438 1 95.31 299 TRP B O 1
ATOM 4687 N N . GLY B 1 300 ? -6.188 -16.625 -24.672 1 88.69 300 GLY B N 1
ATOM 4688 C CA . GLY B 1 300 ? -6.824 -15.938 -25.797 1 88.69 300 GLY B CA 1
ATOM 4689 C C . GLY B 1 300 ? -6.02 -16 -27.078 1 88.69 300 GLY B C 1
ATOM 4690 O O . GLY B 1 300 ? -6.586 -16.047 -28.172 1 88.69 300 GLY B O 1
ATOM 4691 N N . GLN B 1 301 ? -4.758 -15.883 -26.953 1 76.44 301 GLN B N 1
ATOM 4692 C CA . GLN B 1 301 ? -3.855 -15.961 -28.109 1 76.44 301 GLN B CA 1
ATOM 4693 C C . GLN B 1 301 ? -3.857 -17.359 -28.719 1 76.44 301 GLN B C 1
ATOM 4695 O O . GLN B 1 301 ? -3.596 -17.531 -29.906 1 76.44 301 GLN B O 1
ATOM 4700 N N . LYS B 1 302 ? -4.246 -18.297 -27.969 1 67.25 302 LYS B N 1
ATOM 4701 C CA . LYS B 1 302 ? -4.172 -19.688 -28.438 1 67.25 302 LYS B CA 1
ATOM 4702 C C . LYS B 1 302 ? -5.5 -20.125 -29.047 1 67.25 302 LYS B C 1
ATOM 4704 O O . LYS B 1 302 ? -5.555 -21.109 -29.781 1 67.25 302 LYS B O 1
ATOM 4709 N N . ASN B 1 303 ? -6.613 -19.406 -28.781 1 50.91 303 ASN B N 1
ATOM 4710 C CA . ASN B 1 303 ? -7.863 -19.672 -29.484 1 50.91 303 ASN B CA 1
ATOM 4711 C C . ASN B 1 303 ? -7.945 -18.906 -30.797 1 50.91 303 ASN B C 1
ATOM 4713 O O . ASN B 1 303 ? -7.52 -17.75 -30.875 1 50.91 303 ASN B O 1
#

Organism: Akkermansia muciniphila (strain ATCC BAA-835 / DSM 22959 / JCM 33894 / BCRC 81048 / CCUG 64013 / CIP 107961 / Muc) (NCBI:txid349741)

Solvent-accessible surface area (backbone atoms only — not comparable to full-atom values): 31510 Å² total; per-residue (Å²): 135,84,79,80,78,77,82,85,81,80,78,79,79,76,78,78,79,76,79,77,76,76,74,74,68,73,71,70,78,76,77,54,52,63,27,43,28,35,36,37,32,36,10,46,67,35,41,26,59,15,40,46,60,49,48,29,70,73,63,72,78,44,52,83,26,32,32,24,32,62,55,40,26,51,79,74,45,74,42,66,47,82,38,61,42,51,64,42,58,32,24,68,56,17,17,27,30,64,54,30,22,49,31,42,40,40,68,78,38,70,88,56,42,45,34,36,36,36,38,51,40,64,80,42,28,58,76,52,36,41,20,55,45,91,43,93,85,39,78,53,14,65,53,35,54,48,38,54,51,45,47,54,52,40,51,48,53,41,40,76,71,52,35,40,74,41,81,49,33,33,40,39,29,67,45,60,39,21,7,20,54,90,58,34,63,64,36,5,70,42,31,23,63,51,50,40,48,40,56,55,46,51,20,59,78,65,70,33,86,77,41,29,37,39,31,46,59,64,60,58,57,78,86,46,80,63,34,73,16,46,67,44,28,50,49,17,52,50,35,23,13,34,89,52,70,42,96,47,34,32,84,60,25,45,67,39,88,46,63,69,47,26,31,25,28,30,32,71,87,42,95,45,64,82,36,65,72,42,41,7,35,44,17,28,40,50,49,11,36,48,51,32,51,51,49,50,51,58,57,53,72,70,101,137,83,80,78,80,79,84,84,84,81,80,79,81,79,80,79,78,78,78,77,76,77,74,74,69,72,70,71,78,79,75,54,52,63,27,43,27,36,36,39,33,36,10,46,66,34,40,26,60,14,38,46,59,49,49,29,69,72,62,72,78,44,53,83,26,34,31,25,32,61,55,40,28,54,79,73,45,75,43,66,48,83,39,61,42,49,65,43,59,31,24,70,56,16,16,28,31,64,51,30,21,48,30,41,39,40,68,77,37,70,91,56,43,45,32,36,36,36,39,51,39,64,82,44,30,58,74,52,37,42,20,54,47,93,43,93,85,41,78,52,13,62,54,36,53,49,38,55,50,45,46,53,51,42,50,50,53,41,40,74,72,51,35,42,73,39,82,50,32,34,40,38,29,67,46,62,37,22,7,21,54,91,58,33,64,65,34,5,71,42,32,24,63,50,51,39,48,38,55,55,47,52,20,59,77,67,73,33,84,76,43,28,36,38,31,45,58,65,63,61,56,79,86,48,80,63,33,72,17,44,66,43,28,50,49,17,52,50,34,22,13,34,88,53,70,42,96,47,35,32,85,59,26,43,67,40,86,48,63,67,46,26,31,26,28,29,33,72,88,42,95,44,62,82,36,64,71,42,41,5,36,44,17,29,39,50,48,10,37,48,52,33,51,51,48,50,52,56,56,54,72,71,101

pLDDT: mean 89.7, std 17.81, range [26.45, 98.94]

Foldseek 3Di:
DPPPPPDDPPPPPPPPPPPPPPPPPPDPPPPAAEAEEEEEEAADLRLWDAFLVQADPVDDFDQLEWEQEQDDLEVPDDHGDIGGDDQSRNYPTTDFLCRLLVRLLCVVPVVHHYYYQYDYYHLDALVAQQQQDQDVPDDGHVSVVVSLVSVVSNCVNCVVVRHDYDYAAYEYEYDQNLQFVVNPLVSLQCQLVSVLSSVCSVCVSVVNLNHAYEYEQFQLDPDDVRGNSNVSNRVSLLCCDQVNPHPNHDPNYHYHYQNPAAQLLPGDVRPCVPGSGYGYNRSRNVVSNSRNVSSVVSVVVVD/DPPPPDDDDPPPPPPPPPPPPPPPPPDPPPPAAEAEEEEEEAADLRLWDAFLVQADPVDDFDQLEWEQEQDDLEVPDDHGDIGGDDQSRNYPTTDFLCRLLVRLLCVVPVPHHYYYQYDYYHLDALVAQQQQDQDVPDDGHVSVVVSLVSVVSNCVNQVVVRHDYDYAAYEYEYDQNLQFVVNPLVSLQCQLVSVLSSVCSVCVSVVNLNHAYEYEQFQLDPDDPRGNSNVSNRVSLLQQDQVNPHPNHDPNYYYHYQNPAAQLLPGDPRPCVPGSGYGYNRSRNVVSNSRNVSSVVSVVVVD

Sequence (606 aa):
MIVSVLPRSARFFLFSWLLCSLTVFPAPPLHADEVNVILIGGQSNATGQGYVNNIPPCFKTDKRILLYYSGSLKGTEPAEQLVPLSPASESPDRFGVELSLGTALQKKFPQKKWAIIKHARSGSNLFRQWNPGKTSQDKQGEEYVKLLRTVRNGMEALKKQGHAPVLKAMVWQQGEGDARDIAGIKNALSYGANLNNLIKRIRADLEAPGLAFIYGSVLPVPALARFPGREKVRQGQKDVAEESRTSLSVNNAVYVPADDLQLRSMDFRTPYPTDTVHLGTHGVLVLGERFASALEKLWGQKNMIVSVLPRSARFFLFSWLLCSLTVFPAPPLHADEVNVILIGGQSNATGQGYVNNIPPCFKTDKRILLYYSGSLKGTEPAEQLVPLSPASESPDRFGVELSLGTALQKKFPQKKWAIIKHARSGSNLFRQWNPGKTSQDKQGEE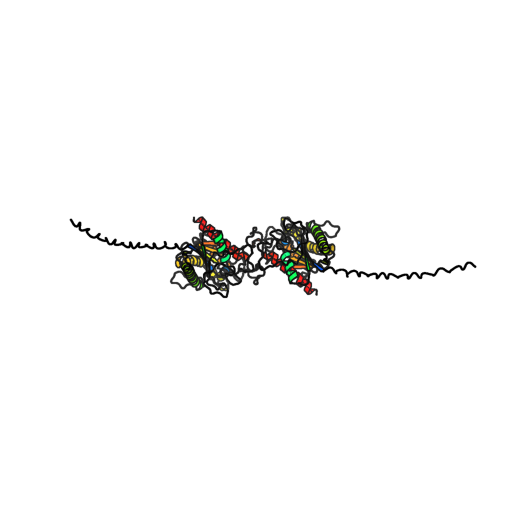YVKLLRTVRNGMEALKKQGHAPVLKAMVWQQGEGDARDIAGIKNALSYGANLNNLIKRIRADLEAPGLAFIYGSVLPVPALARFPGREKVRQGQKDVAEESRTSLSVNNAVYVPADDLQLRSMDFRTPYPTDTVHLGTHGVLVLGERFASALEKLWGQKN